Protein AF-0000000066924612 (afdb_homodimer)

Secondary structure (DSSP, 8-state):
--EEEEEE--EEEEETTTTEEEEE--EEEEEETTEEEEE----TT-HHHHHHHHHHHHS--GGG--EEE-S---HHHHTTGGGS-GGGEE-SHHHHHHHHHHHT-EEEEEESSSSSEEEEEEEE-SS-EEEEEETTS--GGGGT-GGGTGGG-S-HHHHHHHHHHHHTT-SEEEETTS--EE--HHHHHHHHHHHHTT----EEEEETTEEEEEEEE-SS-EEEES----SSHHHHHT--EEEE-S--GGGSTTGGG-TTSEEEETTEEEBGGGEEEHHHHHHHHHHSEEEETTTEEEEE-SSSEEEEEE-TTS-EEEE--/--EEEEEE--EEEEETTTTEEEEE--EEEEEETTEEEEE--B-TT-HHHHHHHHHHHHS--GGG--EEE-S---HHHHTTGGGS-GGGEE-SHHHHHHHHHHHT-EEEEEESSSSSEEEEEEEE-SS-EEEEEETTS--GGGGT-GGGTGGG-S-HHHHHHHHHHHHTT-SEEEETTS--EE--HHHHHHHHHHHHTT----EEEEETTEEEEEEEE-SS-EEEES----SSHHHHHT--EEEE-S--GGGSTTGGG-TTSEEEETTEEEBGGGEEEHHHHHHHHHHSEEEETTTEEEEE-SSSEEEEEE-TTS-EEEE--

Nearest PDB structures (foldseek):
  1ztc-assembly1_C  TM=7.227E-01  e=3.226E-08  Thermotoga maritima
  6dn4-assembly1_A  TM=6.810E-01  e=2.320E-05  Cronobacter sakazakii
  8vlc-assembly1_A  TM=5.946E-01  e=1.230E-05  Salmonella enterica subsp. enterica serovar Typhimurium
  8u00-assembly2_B  TM=5.887E-01  e=1.034E-05  Caulobacter vibrioides CB15
  1l9y-assembly2_B  TM=4.833E-01  e=2.471E-04  Fluoribacter gormanii

Foldseek 3Di:
DKDKDFLDAWAWDADPVVRDIDTAWIWMWIDALQAIEIEFQFAQPCNVSSQVSCCVVPNDGLASHQAYEYFDPDRGRHNCVVVHDPVRYDDDPVSQVVVCVNGVKDWDWDAQFLHRIGIWIWDDPPDWIEIAGAALPQDPCCLVPVVVRVVRGRDHQVSLLVVLVVLVRGQWYRYTHGHIDGDDPVSNVSSLCSNAPPAFAKDWDDDDVDLQWIWIGTDQAIETGQDDDDPDLVVLQSHAAYEYFDPDPSSCVCVVSNQNYFYHWQLATAHHPGDGDPVVSVCCNVVQWDDDGRFWIWGHSPHTIKIWGYHNVGDIGIDRD/DKDKDFLDAWAWDADPVVRDIDTAWIWMWIDALQAIEIEFQFAQPCNVSSQVSCCVVPNDGLASHQAYEYFDDDRGRHHCVVVHDPVRYDDDPVSQVVVCVNGVKDWDWDAQFLHRIGIWIWDDPPDWIEIAGAALPQDPCCLVPVVVRVVRGRDHQVSLLVVLVVLVRGQWYRYTHGHIDGDDPVSNVSSLCSNAPPAFAKDWDDDDVDLQWIWIGTDQAIETGQDDDDPDLVVLQSHAAYEYFDPDPSSCVCVVSNQNYFYHWQLATAHHPGDGDPVVSVCCNVVQWDDDGRFWIWGHSPHGIKIWGYHNVGDIGIDRD

Sequence (642 aa):
MSVITQLIEGYVSGDEATSTTKASGSVTLIESNNRILLFDCGDPWNEEELKESLFKKKCLKVNNITDVIISHWHIDHIGNLNAFENGKLRTSLEEFNEIEKLMNITIGMVKECHSNEDVYIIAFDGKDYTLVAGDLFENEDDIWNEKYWYSQSKNIYHQKLQRYLLSIKVNFIIPGHGPLFKLTERHKQKLYDDAFKGSDLIKIHTVIDNKYKCYIEGIDYCIIINDWNFNSDEEYKKITHFVVTHNIYDYFVNIKKFSNAKIIMDNDIAIKNSYFPNELNDQFKSDKEIIIGRSVYIKYNGKQLTVVAISSDGNFYTIVDMSVITQLIEGYVSGDEATSTTKASGSVTLIESNNRILLFDCGDPWNEEELKESLFKKKCLKVNNITDVIISHWHIDHIGNLNAFENGKLRTSLEEFNEIEKLMNITIGMVKECHSNEDVYIIAFDGKDYTLVAGDLFENEDDIWNEKYWYSQSKNIYHQKLQRYLLSIKVNFIIPGHGPLFKLTERHKQKLYDDAFKGSDLIKIHTVIDNKYKCYIEGIDYCIIINDWNFNSDEEYKKITHFVVTHNIYDYFVNIKKFSNAKIIMDNDIAIKNSYFPNELNDQFKSDKEIIIGRSVYIKYNGKQLTVVAISSDGNFYTIVD

Structure (mmCIF, N/CA/C/O backbone):
data_AF-0000000066924612-model_v1
#
loop_
_entity.id
_entity.type
_entity.pdbx_description
1 polymer 'Metallo-beta-lactamase domain-containing protein 1'
#
loop_
_atom_site.group_PDB
_atom_site.id
_atom_site.type_symbol
_atom_site.label_atom_id
_atom_site.label_alt_id
_atom_site.label_comp_id
_atom_site.label_asym_id
_atom_site.label_entity_id
_atom_site.label_seq_id
_atom_site.pdbx_PDB_ins_code
_atom_site.Cartn_x
_atom_site.Cartn_y
_atom_site.Cartn_z
_atom_site.occupancy
_atom_site.B_iso_or_equiv
_atom_site.auth_seq_id
_atom_site.auth_comp_id
_atom_site.auth_asym_id
_atom_site.auth_atom_id
_atom_site.pdbx_PDB_model_num
ATOM 1 N N . MET A 1 1 ? -8.344 22.406 29.875 1 91.56 1 MET A N 1
ATOM 2 C CA . MET A 1 1 ? -8.086 23.562 29.031 1 91.56 1 MET A CA 1
ATOM 3 C C . MET A 1 1 ? -6.66 23.547 28.5 1 91.56 1 MET A C 1
ATOM 5 O O . MET A 1 1 ? -5.723 23.203 29.219 1 91.56 1 MET A O 1
ATOM 9 N N . SER A 1 2 ? -6.566 23.828 27.156 1 96.75 2 SER A N 1
ATOM 10 C CA . SER A 1 2 ? -5.254 23.828 26.516 1 96.75 2 SER A CA 1
ATOM 11 C C . SER A 1 2 ? -4.859 25.219 26.047 1 96.75 2 SER A C 1
ATOM 13 O O . SER A 1 2 ? -5.723 26.047 25.734 1 96.75 2 SER A O 1
ATOM 15 N N . VAL A 1 3 ? -3.656 25.531 26.188 1 98.25 3 VAL A N 1
ATOM 16 C CA . VAL A 1 3 ? -3.088 26.672 25.484 1 98.25 3 VAL A CA 1
ATOM 17 C C . VAL A 1 3 ? -2.473 26.219 24.156 1 98.25 3 VAL A C 1
ATOM 19 O O . VAL A 1 3 ? -1.574 25.375 24.141 1 98.25 3 VAL A O 1
ATOM 22 N N . ILE A 1 4 ? -2.996 26.766 23.094 1 98.69 4 ILE A N 1
ATOM 23 C CA . ILE A 1 4 ? -2.578 26.375 21.75 1 98.69 4 ILE A CA 1
ATOM 24 C C . ILE A 1 4 ? -1.814 27.516 21.078 1 98.69 4 ILE A C 1
ATOM 26 O O . ILE A 1 4 ? -2.344 28.625 20.938 1 98.69 4 ILE A O 1
ATOM 30 N N . THR A 1 5 ? -0.564 27.266 20.703 1 98.75 5 THR A N 1
ATOM 31 C CA . THR A 1 5 ? 0.272 28.281 20.078 1 98.75 5 THR A CA 1
ATOM 32 C C . THR A 1 5 ? 0.862 27.766 18.766 1 98.75 5 THR A C 1
ATOM 34 O O . THR A 1 5 ? 1.587 26.781 18.75 1 98.75 5 THR A O 1
ATOM 37 N N . GLN A 1 6 ? 0.532 28.406 17.672 1 98.75 6 GLN A N 1
ATOM 38 C CA . GLN A 1 6 ? 1.243 28.109 16.422 1 98.75 6 GLN A CA 1
ATOM 39 C C . GLN A 1 6 ? 2.637 28.734 16.438 1 98.75 6 GLN A C 1
ATOM 41 O O . GLN A 1 6 ? 2.787 29.938 16.188 1 98.75 6 GLN A O 1
ATOM 46 N N . LEU A 1 7 ? 3.604 28 16.656 1 98.75 7 LEU A N 1
ATOM 47 C CA . LEU A 1 7 ? 4.977 28.484 16.781 1 98.75 7 LEU A CA 1
ATOM 48 C C . LEU A 1 7 ? 5.512 28.953 15.438 1 98.75 7 LEU A C 1
ATOM 50 O O . LEU A 1 7 ? 6.172 29.984 15.352 1 98.75 7 LEU A O 1
ATOM 54 N N . ILE A 1 8 ? 5.285 28.141 14.422 1 98.62 8 ILE A N 1
ATOM 55 C CA . ILE A 1 8 ? 5.695 28.453 13.055 1 98.62 8 ILE A CA 1
ATOM 56 C C . ILE A 1 8 ? 4.5 28.344 12.117 1 98.62 8 ILE A C 1
ATOM 58 O O . ILE A 1 8 ? 3.803 27.328 12.109 1 98.62 8 ILE A O 1
ATOM 62 N N . GLU A 1 9 ? 4.227 29.406 11.422 1 98.56 9 GLU A N 1
ATOM 63 C CA . GLU A 1 9 ? 3.275 29.328 10.312 1 98.56 9 GLU A CA 1
ATOM 64 C C . GLU A 1 9 ? 3.906 28.672 9.086 1 98.56 9 GLU A C 1
ATOM 66 O O . GLU A 1 9 ? 4.859 29.219 8.516 1 98.56 9 GLU A O 1
ATOM 71 N N . GLY A 1 10 ? 3.342 27.469 8.773 1 98.44 10 GLY A N 1
ATOM 72 C CA . GLY A 1 10 ? 3.84 26.812 7.57 1 98.44 10 GLY A CA 1
ATOM 73 C C . GLY A 1 10 ? 3.518 27.578 6.301 1 98.44 10 GLY A C 1
ATOM 74 O O . GLY A 1 10 ? 2.752 28.547 6.328 1 98.44 10 GLY A O 1
ATOM 75 N N . TYR A 1 11 ? 4.164 27.141 5.211 1 97.88 11 TYR A N 1
ATOM 76 C CA . TYR A 1 11 ? 3.936 27.797 3.93 1 97.88 11 TYR A CA 1
ATOM 77 C C . TYR A 1 11 ? 4.16 26.828 2.773 1 97.88 11 TYR A C 1
ATOM 79 O O . TYR A 1 11 ? 4.785 25.781 2.947 1 97.88 11 TYR A O 1
ATOM 87 N N . VAL A 1 12 ? 3.518 27.125 1.681 1 96.81 12 VAL A N 1
ATOM 88 C CA . VAL A 1 12 ? 3.742 26.469 0.398 1 96.81 12 VAL A CA 1
ATOM 89 C C . VAL A 1 12 ? 3.672 27.5 -0.73 1 96.81 12 VAL A C 1
ATOM 91 O O . VAL A 1 12 ? 2.701 28.25 -0.833 1 96.81 12 VAL A O 1
ATOM 94 N N . SER A 1 13 ? 4.758 27.547 -1.442 1 93.88 13 SER A N 1
ATOM 95 C CA . SER A 1 13 ? 4.816 28.531 -2.527 1 93.88 13 SER A CA 1
ATOM 96 C C . SER A 1 13 ? 5.535 27.953 -3.746 1 93.88 13 SER A C 1
ATOM 98 O O . SER A 1 13 ? 6.684 27.531 -3.65 1 93.88 13 SER A O 1
ATOM 100 N N . GLY A 1 14 ? 4.789 27.938 -4.867 1 90.69 14 GLY A N 1
ATOM 101 C CA . GLY A 1 14 ? 5.391 27.484 -6.105 1 90.69 14 GLY A CA 1
ATOM 102 C C . GLY A 1 14 ? 6.148 28.562 -6.844 1 90.69 14 GLY A C 1
ATOM 103 O O . GLY A 1 14 ? 5.758 29.734 -6.809 1 90.69 14 GLY A O 1
ATOM 104 N N . ASP A 1 15 ? 7.254 28.172 -7.395 1 87.19 15 ASP A N 1
ATOM 105 C CA . ASP A 1 15 ? 8.008 29.062 -8.289 1 87.19 15 ASP A CA 1
ATOM 106 C C . ASP A 1 15 ? 8.039 28.5 -9.711 1 87.19 15 ASP A C 1
ATOM 108 O O . ASP A 1 15 ? 8.758 27.531 -9.992 1 87.19 15 ASP A O 1
ATOM 112 N N . GLU A 1 16 ? 7.273 29.094 -10.531 1 82 16 GLU A N 1
ATOM 113 C CA . GLU A 1 16 ? 7.16 28.609 -11.898 1 82 16 GLU A CA 1
ATOM 114 C C . GLU A 1 16 ? 8.492 28.719 -12.633 1 82 16 GLU A C 1
ATOM 116 O O . GLU A 1 16 ? 8.797 27.875 -13.484 1 82 16 GLU A O 1
ATOM 121 N N . ALA A 1 17 ? 9.281 29.766 -12.414 1 85.38 17 ALA A N 1
ATOM 122 C CA . ALA A 1 17 ? 10.539 29.984 -13.117 1 85.38 17 ALA A CA 1
ATOM 123 C C . ALA A 1 17 ? 11.531 28.859 -12.867 1 85.38 17 ALA A C 1
ATOM 125 O O . ALA A 1 17 ? 12.234 28.422 -13.781 1 85.38 17 ALA A O 1
ATOM 126 N N . THR A 1 18 ? 11.5 28.203 -11.711 1 85.81 18 THR A N 1
ATOM 127 C CA . THR A 1 18 ? 12.461 27.172 -11.344 1 85.81 18 THR A CA 1
ATOM 128 C C . THR A 1 18 ? 11.789 25.797 -11.289 1 85.81 18 THR A C 1
ATOM 130 O O . THR A 1 18 ? 12.453 24.781 -11.078 1 85.81 18 THR A O 1
ATOM 133 N N . SER A 1 19 ? 10.484 25.797 -11.539 1 92.5 19 SER A N 1
ATOM 134 C CA . SER A 1 19 ? 9.711 24.562 -11.461 1 92.5 19 SER A CA 1
ATOM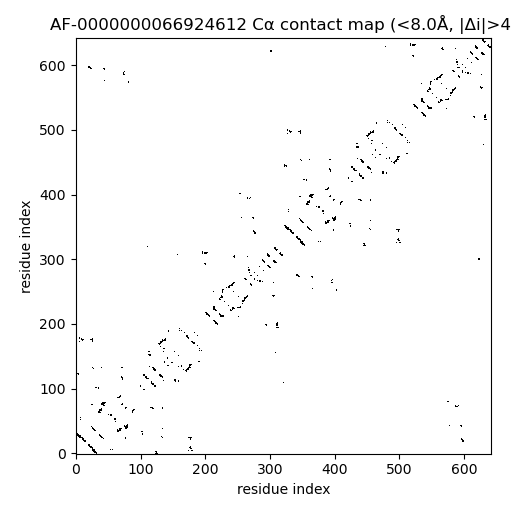 135 C C . SER A 1 19 ? 9.938 23.859 -10.125 1 92.5 19 SER A C 1
ATOM 137 O O . SER A 1 19 ? 10.211 22.656 -10.094 1 92.5 19 SER A O 1
ATOM 139 N N . THR A 1 20 ? 10.031 24.656 -9.039 1 95 20 THR A N 1
ATOM 140 C CA . THR A 1 20 ? 10.172 24.156 -7.68 1 95 20 THR A CA 1
ATOM 141 C C . THR A 1 20 ? 9.078 24.719 -6.781 1 95 20 THR A C 1
ATOM 143 O O . THR A 1 20 ? 8.492 25.766 -7.082 1 95 20 THR A O 1
ATOM 146 N N . THR A 1 21 ? 8.781 24 -5.812 1 95.94 21 THR A N 1
ATOM 147 C CA . THR A 1 21 ? 7.91 24.438 -4.727 1 95.94 21 THR A CA 1
ATOM 148 C C . THR A 1 21 ? 8.68 24.516 -3.414 1 95.94 21 THR A C 1
ATOM 150 O O . THR A 1 21 ? 9.477 23.641 -3.096 1 95.94 21 THR A O 1
ATOM 153 N N . LYS A 1 22 ? 8.609 25.641 -2.783 1 96.75 22 LYS A N 1
ATOM 154 C CA . LYS A 1 22 ? 9.133 25.75 -1.428 1 96.75 22 LYS A CA 1
ATOM 155 C C . LYS A 1 22 ? 8.039 25.547 -0.387 1 96.75 22 LYS A C 1
ATOM 157 O O . LYS A 1 22 ? 6.965 26.141 -0.479 1 96.75 22 LYS A O 1
ATOM 162 N N . ALA A 1 23 ? 8.289 24.625 0.565 1 97 23 ALA A N 1
ATOM 163 C CA . ALA A 1 23 ? 7.246 24.328 1.544 1 97 23 ALA A CA 1
ATOM 164 C C . ALA A 1 23 ? 7.852 23.906 2.879 1 97 23 ALA A C 1
ATOM 166 O O . ALA A 1 23 ? 8.875 23.219 2.912 1 97 23 ALA A O 1
ATOM 167 N N . SER A 1 24 ? 7.262 24.344 3.939 1 97.81 24 SER A N 1
ATOM 168 C CA . SER A 1 24 ? 7.566 23.906 5.297 1 97.81 24 SER A CA 1
ATOM 169 C C . SER A 1 24 ? 6.305 23.828 6.152 1 97.81 24 SER A C 1
ATOM 171 O O . SER A 1 24 ? 5.402 24.656 6.004 1 97.81 24 SER A O 1
ATOM 173 N N . GLY A 1 25 ? 6.285 22.875 7.012 1 98.44 25 GLY A N 1
ATOM 174 C CA . GLY A 1 25 ? 5.074 22.609 7.77 1 98.44 25 GLY A CA 1
ATOM 175 C C . GLY A 1 25 ? 4.906 23.547 8.961 1 98.44 25 GLY A C 1
ATOM 176 O O . GLY A 1 25 ? 5.887 24.047 9.508 1 98.44 25 GLY A O 1
ATOM 177 N N . SER A 1 26 ? 3.648 23.781 9.336 1 98.81 26 SER A N 1
ATOM 178 C CA . SER A 1 26 ? 3.336 24.453 10.594 1 98.81 26 SER A CA 1
ATOM 179 C C . SER A 1 26 ? 3.832 23.641 11.789 1 98.81 26 SER A C 1
ATOM 181 O O . SER A 1 26 ? 3.932 22.422 11.727 1 98.81 26 SER A O 1
ATOM 183 N N . VAL A 1 27 ? 4.211 24.359 12.812 1 98.88 27 VAL A N 1
ATOM 184 C CA . VAL A 1 27 ? 4.578 23.75 14.094 1 98.88 27 VAL A CA 1
ATOM 185 C C . VAL A 1 27 ? 3.709 24.328 15.203 1 98.88 27 VAL A C 1
ATOM 187 O O . VAL A 1 27 ? 3.619 25.547 15.359 1 98.88 27 VAL A O 1
ATOM 190 N N . THR A 1 28 ? 3.062 23.469 15.953 1 98.88 28 THR A N 1
ATOM 191 C CA . THR A 1 28 ? 2.113 23.922 16.9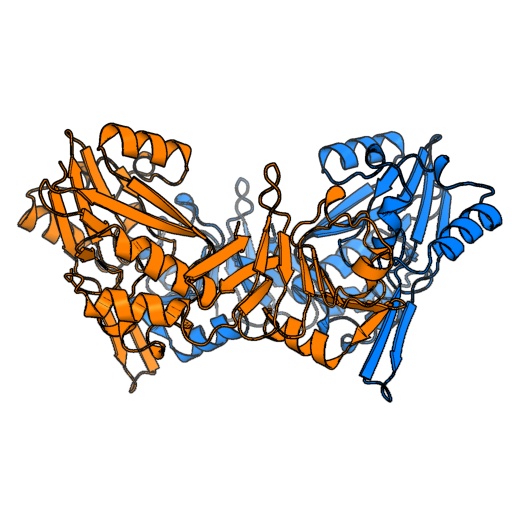53 1 98.88 28 THR A CA 1
ATOM 192 C C . THR A 1 28 ? 2.484 23.375 18.344 1 98.88 28 THR A C 1
ATOM 194 O O . THR A 1 28 ? 2.852 22.219 18.469 1 98.88 28 THR A O 1
ATOM 197 N N . LEU A 1 29 ? 2.396 24.25 19.312 1 98.81 29 LEU A N 1
ATOM 198 C CA . LEU A 1 29 ? 2.619 23.906 20.719 1 98.81 29 LEU A CA 1
ATOM 199 C C . LEU A 1 29 ? 1.298 23.844 21.469 1 98.81 29 LEU A C 1
ATOM 201 O O . LEU A 1 29 ? 0.484 24.766 21.391 1 98.81 29 LEU A O 1
ATOM 205 N N . ILE A 1 30 ? 1.047 22.734 22.172 1 98.81 30 ILE A N 1
ATOM 206 C CA . ILE A 1 30 ? -0.139 22.578 23.016 1 98.81 30 ILE A CA 1
ATOM 207 C C . ILE A 1 30 ? 0.278 22.344 24.453 1 98.81 30 ILE A C 1
ATOM 209 O O . ILE A 1 30 ? 1.013 21.406 24.75 1 98.81 30 ILE A O 1
ATOM 213 N N . GLU A 1 31 ? -0.162 23.203 25.297 1 98.44 31 GLU A N 1
ATOM 214 C CA . GLU A 1 31 ? 0.13 23.094 26.719 1 98.44 31 GLU A CA 1
ATOM 215 C C . GLU A 1 31 ? -1.132 22.781 27.516 1 98.44 31 GLU A C 1
ATOM 217 O O . GLU A 1 31 ? -2.15 23.469 27.375 1 98.44 31 GLU A O 1
ATOM 222 N N . SER A 1 32 ? -1.028 21.75 28.281 1 96.56 32 SER A N 1
ATOM 223 C CA . SER A 1 32 ? -2.125 21.359 29.172 1 96.56 32 SER A CA 1
ATOM 224 C C . SER A 1 32 ? -1.629 20.5 30.312 1 96.56 32 SER A C 1
ATOM 226 O O . SER A 1 32 ? -0.839 19.562 30.109 1 96.56 32 SER A O 1
ATOM 228 N N . ASN A 1 33 ? -2.121 20.703 31.562 1 92.31 33 ASN A N 1
ATOM 229 C CA . ASN A 1 33 ? -1.854 19.891 32.75 1 92.31 33 ASN A CA 1
ATOM 230 C C . ASN A 1 33 ? -0.362 19.609 32.906 1 92.31 33 ASN A C 1
ATOM 232 O O . ASN A 1 33 ? 0.048 18.453 33.062 1 92.31 33 ASN A O 1
ATOM 236 N N . ASN A 1 34 ? 0.555 20.484 32.75 1 91.44 34 ASN A N 1
ATOM 237 C CA . ASN A 1 34 ? 2 20.438 32.938 1 91.44 34 ASN A CA 1
ATOM 238 C C . ASN A 1 34 ? 2.699 19.672 31.828 1 91.44 34 ASN A C 1
ATOM 240 O O . ASN A 1 34 ? 3.822 19.203 32 1 91.44 34 ASN A O 1
ATOM 244 N N . ARG A 1 35 ? 1.964 19.375 30.828 1 97 35 ARG A N 1
ATOM 245 C CA . ARG A 1 35 ? 2.568 18.781 29.641 1 97 35 ARG A CA 1
ATOM 246 C C . ARG A 1 35 ? 2.729 19.797 28.531 1 97 35 ARG A C 1
ATOM 248 O O . ARG A 1 35 ? 1.881 20.688 28.359 1 97 35 ARG A O 1
ATOM 255 N N . ILE A 1 36 ? 3.777 19.641 27.844 1 98.44 36 ILE A N 1
ATOM 256 C CA . ILE A 1 36 ? 4.098 20.5 26.703 1 98.44 36 ILE A CA 1
ATOM 257 C C . ILE A 1 36 ? 4.305 19.656 25.453 1 98.44 36 ILE A C 1
ATOM 259 O O . ILE A 1 36 ? 5.359 19.031 25.281 1 98.44 36 ILE A O 1
ATOM 263 N N . LEU A 1 37 ? 3.287 19.672 24.594 1 98.75 37 LEU A N 1
ATOM 264 C CA . LEU A 1 37 ? 3.277 18.828 23.406 1 98.75 37 LEU A CA 1
ATOM 265 C C . LEU A 1 37 ? 3.564 19.641 22.156 1 98.75 37 LEU A C 1
ATOM 267 O O . LEU A 1 37 ? 2.951 20.688 21.938 1 98.75 37 LEU A O 1
ATOM 271 N N . LEU A 1 38 ? 4.551 19.188 21.406 1 98.81 38 LEU A N 1
ATOM 272 C CA . LEU A 1 38 ? 4.832 19.75 20.078 1 98.81 38 LEU A CA 1
ATOM 273 C C . LEU A 1 38 ? 4.219 18.906 18.984 1 98.81 38 LEU A C 1
ATOM 275 O O . LEU A 1 38 ? 4.391 17.688 18.969 1 98.81 38 LEU A O 1
ATOM 279 N N . PHE A 1 39 ? 3.428 19.516 18.125 1 98.88 39 PHE A N 1
ATOM 280 C CA . PHE A 1 39 ? 2.85 18.844 16.969 1 98.88 39 PHE A CA 1
ATOM 281 C C . PHE A 1 39 ? 3.561 19.266 15.688 1 98.88 39 PHE A C 1
ATOM 283 O O . PHE A 1 39 ? 3.471 20.422 15.273 1 98.88 39 PHE A O 1
ATOM 290 N N . ASP A 1 40 ? 4.23 18.266 15.023 1 98.62 40 ASP A N 1
ATOM 291 C CA . ASP A 1 40 ? 5.172 18.484 13.93 1 98.62 40 ASP A CA 1
ATOM 292 C C . ASP A 1 40 ? 6.355 19.328 14.383 1 98.62 40 ASP A C 1
ATOM 294 O O . ASP A 1 40 ? 6.305 19.953 15.445 1 98.62 40 ASP A O 1
ATOM 298 N N . CYS A 1 41 ? 7.434 19.328 13.625 1 97.88 41 CYS A N 1
ATOM 299 C CA . CYS A 1 41 ? 8.625 20.031 14.102 1 97.88 41 CYS A CA 1
ATOM 300 C C . CYS A 1 41 ? 9.344 20.719 12.953 1 97.88 41 CYS A C 1
ATOM 302 O O . CYS A 1 41 ? 10.516 21.078 13.078 1 97.88 41 CYS A O 1
ATOM 304 N N . GLY A 1 42 ? 8.664 20.828 11.789 1 97.25 42 GLY A N 1
ATOM 305 C CA . GLY A 1 42 ? 9.203 21.609 10.688 1 97.25 42 GLY A CA 1
ATOM 306 C C . GLY A 1 42 ? 10.188 20.828 9.828 1 97.25 42 GLY A C 1
ATOM 307 O O . GLY A 1 42 ? 10.219 19.594 9.883 1 97.25 42 GLY A O 1
ATOM 308 N N . ASP A 1 43 ? 10.867 21.547 8.891 1 96.12 43 ASP A N 1
ATOM 309 C CA . ASP A 1 43 ? 11.797 20.938 7.953 1 96.12 43 ASP A CA 1
ATOM 310 C C . ASP A 1 43 ? 13.219 20.922 8.516 1 96.12 43 ASP A C 1
ATOM 312 O O . ASP A 1 43 ? 13.492 21.562 9.531 1 96.12 43 ASP A O 1
ATOM 316 N N . PRO A 1 44 ? 14.156 20.219 7.906 1 94.69 44 PRO A N 1
ATOM 317 C CA . PRO A 1 44 ? 15.5 20.062 8.461 1 94.69 44 PRO A CA 1
ATOM 318 C C . PRO A 1 44 ? 16.281 21.359 8.477 1 94.69 44 PRO A C 1
ATOM 320 O O . PRO A 1 44 ? 17.312 21.469 9.164 1 94.69 44 PRO A O 1
ATOM 323 N N . TRP A 1 45 ? 15.867 22.406 7.84 1 94.69 45 TRP A N 1
ATOM 324 C CA . TRP A 1 45 ? 16.672 23.609 7.621 1 94.69 45 TRP A CA 1
ATOM 325 C C . TRP A 1 45 ? 16.125 24.781 8.438 1 94.69 45 TRP A C 1
ATOM 327 O O . TRP A 1 45 ? 16.672 25.875 8.375 1 94.69 45 TRP A O 1
ATOM 337 N N . ASN A 1 46 ? 15.125 24.547 9.266 1 96.56 46 ASN A N 1
ATOM 338 C CA . ASN A 1 46 ? 14.57 25.672 10.023 1 96.56 46 ASN A CA 1
ATOM 339 C C . ASN A 1 46 ? 14.617 25.391 11.523 1 96.56 46 ASN A C 1
ATOM 341 O O . ASN A 1 46 ? 13.766 25.875 12.273 1 96.56 46 ASN A O 1
ATOM 345 N N . GLU A 1 47 ? 15.625 24.641 11.945 1 96.69 47 GLU A N 1
ATOM 346 C CA . GLU A 1 47 ? 15.789 24.312 13.352 1 96.69 47 GLU A CA 1
ATOM 347 C C . GLU A 1 47 ? 15.969 25.562 14.203 1 96.69 47 GLU A C 1
ATOM 349 O O . GLU A 1 47 ? 15.367 25.688 15.273 1 96.69 47 GLU A O 1
ATOM 354 N N . GLU A 1 48 ? 16.812 26.438 13.719 1 97.19 48 GLU A N 1
ATOM 355 C CA . GLU A 1 48 ? 17.047 27.672 14.461 1 97.19 48 GLU A CA 1
ATOM 356 C C . GLU A 1 48 ? 15.781 28.5 14.586 1 97.19 48 GLU A C 1
ATOM 358 O O . GLU A 1 48 ? 15.523 29.109 15.633 1 97.19 48 GLU A O 1
ATOM 363 N N . GLU A 1 49 ? 15.047 28.547 13.516 1 97.94 49 GLU A N 1
ATOM 364 C CA . GLU A 1 49 ? 13.773 29.25 13.57 1 97.94 49 GLU A CA 1
ATOM 365 C C . GLU A 1 49 ? 12.859 28.641 14.633 1 97.94 49 GLU A C 1
ATOM 367 O O . GLU A 1 49 ? 12.203 29.375 15.383 1 97.94 49 GLU A O 1
ATOM 372 N N . LEU A 1 50 ? 12.797 27.344 14.719 1 98.19 50 LEU A N 1
ATOM 373 C CA . LEU A 1 50 ? 11.984 26.641 15.703 1 98.19 50 LEU A CA 1
ATOM 374 C C . LEU A 1 50 ? 12.414 27.016 17.125 1 98.19 50 LEU A C 1
ATOM 376 O O . LEU A 1 50 ? 11.586 27.375 17.953 1 98.19 50 LEU A O 1
ATOM 380 N N . LYS A 1 51 ? 13.695 26.969 17.375 1 98.12 51 LYS A N 1
ATOM 381 C CA . LYS A 1 51 ? 14.234 27.281 18.703 1 98.12 51 LYS A CA 1
ATOM 382 C C . LYS A 1 51 ? 13.945 28.734 19.094 1 98.12 51 LYS A C 1
ATOM 384 O O . LYS A 1 51 ? 13.547 29 20.219 1 98.12 51 LYS A O 1
ATOM 389 N N . GLU A 1 52 ? 14.141 29.578 18.125 1 98.31 52 GLU A N 1
ATOM 390 C CA . GLU A 1 52 ? 13.883 31 18.359 1 98.31 52 GLU A CA 1
ATOM 391 C C . GLU A 1 52 ? 12.414 31.25 18.688 1 98.31 52 GLU A C 1
ATOM 393 O O . GLU A 1 52 ? 12.086 32 19.609 1 98.31 52 GLU A O 1
ATOM 398 N N . SER A 1 53 ? 11.57 30.641 17.922 1 98.19 53 SER A N 1
ATOM 399 C CA . SER A 1 53 ? 10.141 30.828 18.125 1 98.19 53 SER A CA 1
ATOM 400 C C . SER A 1 53 ? 9.711 30.281 19.484 1 98.19 53 SER A C 1
ATOM 402 O O . SER A 1 53 ? 8.914 30.906 20.188 1 98.19 53 SER A O 1
ATOM 404 N N . LEU A 1 54 ? 10.203 29.141 19.891 1 98.12 54 LEU A N 1
ATOM 405 C CA . LEU A 1 54 ? 9.938 28.562 21.203 1 98.12 54 LEU A CA 1
ATOM 406 C C . LEU A 1 54 ? 10.297 29.547 22.312 1 98.12 54 LEU A C 1
ATOM 408 O O . LEU A 1 54 ? 9.516 29.75 23.234 1 98.12 54 LEU A O 1
ATOM 412 N N . PHE A 1 55 ? 11.414 30.094 22.172 1 97.81 55 PHE A N 1
ATOM 413 C CA . PHE A 1 55 ? 11.922 31.016 23.188 1 97.81 55 PHE A CA 1
ATOM 414 C C . PHE A 1 55 ? 11.133 32.312 23.188 1 97.81 55 PHE A C 1
ATOM 416 O O . PHE A 1 55 ? 10.656 32.75 24.234 1 97.81 55 PHE A O 1
ATOM 423 N N . LYS A 1 56 ? 11 32.906 22.062 1 98.25 56 LYS A N 1
ATOM 424 C CA . LYS A 1 56 ? 10.383 34.219 21.953 1 98.25 56 LYS A CA 1
ATOM 425 C C . LYS A 1 56 ? 8.914 34.188 22.359 1 98.25 56 LYS A C 1
ATOM 427 O O . LYS A 1 56 ? 8.414 35.094 23 1 98.25 56 LYS A O 1
ATOM 432 N N . LYS A 1 57 ? 8.227 33.125 21.984 1 97.94 57 LYS A N 1
ATOM 433 C CA . LYS A 1 57 ? 6.781 33.094 22.188 1 97.94 57 LYS A CA 1
ATOM 434 C C . LYS A 1 57 ? 6.43 32.469 23.531 1 97.94 57 LYS A C 1
ATOM 436 O O . LYS A 1 57 ? 5.395 32.781 24.125 1 97.94 57 LYS A O 1
ATOM 441 N N . LYS A 1 58 ? 7.289 31.578 24.047 1 97.38 58 LYS A N 1
ATOM 442 C CA . LYS A 1 58 ? 6.852 30.812 25.219 1 97.38 58 LYS A CA 1
ATOM 443 C C . LYS A 1 58 ? 7.953 30.734 26.266 1 97.38 58 LYS A C 1
ATOM 445 O O . LYS A 1 58 ? 7.758 30.156 27.344 1 97.38 58 LYS A O 1
ATOM 450 N N . CYS A 1 59 ? 9.172 31.312 26 1 97.94 59 CYS A N 1
ATOM 451 C CA . CYS A 1 59 ? 10.328 31.234 26.891 1 97.94 59 CYS A CA 1
ATOM 452 C C . CYS A 1 59 ? 10.68 29.797 27.219 1 97.94 59 CYS A C 1
ATOM 454 O O . CYS A 1 59 ? 10.93 29.453 28.375 1 97.94 59 CYS A O 1
ATOM 456 N N . LEU A 1 60 ? 10.578 28.953 26.203 1 97.81 60 LEU A N 1
ATOM 457 C CA . LEU A 1 60 ? 10.883 27.531 26.328 1 97.81 60 LEU A CA 1
ATOM 458 C C . LEU A 1 60 ? 12.062 27.141 25.453 1 97.81 60 LEU A C 1
ATOM 460 O O . LEU A 1 60 ? 12.398 27.859 24.5 1 97.81 60 LEU A O 1
ATOM 464 N N . LYS A 1 61 ? 12.648 26.047 25.859 1 97.5 61 LYS A N 1
ATOM 465 C CA . LYS A 1 61 ? 13.672 25.375 25.047 1 97.5 61 LYS A CA 1
ATOM 466 C C . LYS A 1 61 ? 13.195 24 24.594 1 97.5 61 LYS A C 1
ATOM 468 O O . LYS A 1 61 ? 12.164 23.516 25.062 1 97.5 61 LYS A O 1
ATOM 473 N N . VAL A 1 62 ? 13.969 23.438 23.656 1 96.75 62 VAL A N 1
ATOM 474 C CA . VAL A 1 62 ? 13.617 22.125 23.109 1 96.75 62 VAL A CA 1
ATOM 475 C C . VAL A 1 62 ? 13.516 21.109 24.234 1 96.75 62 VAL A C 1
ATOM 477 O O . VAL A 1 62 ? 12.672 20.203 24.188 1 96.75 62 VAL A O 1
ATOM 480 N N . ASN A 1 63 ? 14.305 21.234 25.25 1 96.62 63 ASN A N 1
ATOM 481 C CA . ASN A 1 63 ? 14.344 20.281 26.344 1 96.62 63 ASN A CA 1
ATOM 482 C C . ASN A 1 63 ? 13.078 20.344 27.188 1 96.62 63 ASN A C 1
ATOM 484 O O . ASN A 1 63 ? 12.773 19.422 27.938 1 96.62 63 ASN A O 1
ATOM 488 N N . ASN A 1 64 ? 12.359 21.422 27.156 1 97.5 64 ASN A N 1
ATOM 489 C CA . ASN A 1 64 ? 11.133 21.594 27.922 1 97.5 64 ASN A CA 1
ATOM 490 C C . ASN A 1 64 ? 9.977 20.797 27.312 1 97.5 64 ASN A C 1
ATOM 492 O O . ASN A 1 64 ? 8.977 20.531 27.984 1 97.5 64 ASN A O 1
ATOM 496 N N . ILE A 1 65 ? 10.109 20.438 26.031 1 98.31 65 ILE A N 1
ATOM 497 C CA . ILE A 1 65 ? 9.07 19.688 25.344 1 98.31 65 ILE A CA 1
ATOM 498 C C . ILE A 1 65 ? 8.961 18.297 25.953 1 98.31 65 ILE A C 1
ATOM 500 O O . ILE A 1 65 ? 9.961 17.594 26.125 1 98.31 65 ILE A O 1
ATOM 504 N N . THR A 1 66 ? 7.758 17.891 26.312 1 98.19 66 THR A N 1
ATOM 505 C CA . THR A 1 66 ? 7.566 16.594 26.969 1 98.19 66 THR A CA 1
ATOM 506 C C . THR A 1 66 ? 7.211 15.523 25.953 1 98.19 66 THR A C 1
ATOM 508 O O . THR A 1 66 ? 7.543 14.344 26.141 1 98.19 66 THR A O 1
ATOM 511 N N . ASP A 1 67 ? 6.48 15.93 24.891 1 98.38 67 ASP A N 1
ATOM 512 C CA . ASP A 1 67 ? 6.008 14.992 23.859 1 98.38 67 ASP A CA 1
ATOM 513 C C . ASP A 1 67 ? 6.066 15.625 22.484 1 98.38 67 ASP A C 1
ATOM 515 O O . ASP A 1 67 ? 5.793 16.812 22.312 1 98.38 67 ASP A O 1
ATOM 519 N N . VAL A 1 68 ? 6.426 14.82 21.562 1 98.38 68 VAL A N 1
ATOM 520 C CA . VAL A 1 68 ? 6.379 15.211 20.141 1 98.38 68 VAL A CA 1
ATOM 521 C C . VAL A 1 68 ? 5.477 14.242 19.375 1 98.38 68 VAL A C 1
ATOM 523 O O . VAL A 1 68 ? 5.648 13.023 19.453 1 98.38 68 VAL A O 1
ATOM 526 N N . ILE A 1 69 ? 4.441 14.758 18.75 1 98.5 69 ILE A N 1
ATOM 527 C CA . ILE A 1 69 ? 3.598 14 17.828 1 98.5 69 ILE A CA 1
ATOM 528 C C . ILE A 1 69 ? 3.709 14.586 16.422 1 98.5 69 ILE A C 1
ATOM 530 O O . ILE A 1 69 ? 3.727 15.805 16.25 1 98.5 69 ILE A O 1
ATOM 534 N N . ILE A 1 70 ? 3.861 13.742 15.461 1 97.75 70 ILE A N 1
ATOM 535 C CA . ILE A 1 70 ? 3.949 14.195 14.078 1 97.75 70 ILE A CA 1
ATOM 536 C C . ILE A 1 70 ? 2.654 13.867 13.344 1 97.75 70 ILE A C 1
ATOM 538 O O . ILE A 1 70 ? 2.049 12.82 13.578 1 97.75 70 ILE A O 1
ATOM 542 N N . SER A 1 71 ? 2.291 14.781 12.484 1 98.31 71 SER A N 1
ATOM 543 C CA . SER A 1 71 ? 1.09 14.562 11.688 1 98.31 71 SER A CA 1
ATOM 544 C C . SER A 1 71 ? 1.293 13.438 10.68 1 98.31 71 SER A C 1
ATOM 546 O O . SER A 1 71 ? 0.456 12.539 10.562 1 98.31 71 SER A O 1
ATOM 548 N N . HIS A 1 72 ? 2.373 13.531 9.984 1 96.62 72 HIS A N 1
ATOM 549 C CA . HIS A 1 72 ? 2.754 12.516 9 1 96.62 72 HIS A CA 1
ATOM 550 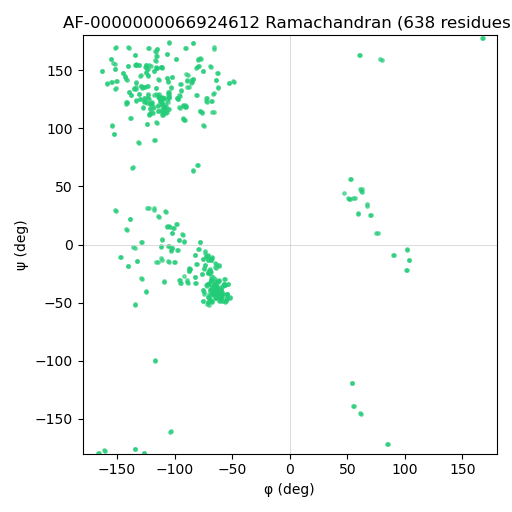C C . HIS A 1 72 ? 4.238 12.602 8.672 1 96.62 72 HIS A C 1
ATOM 552 O O . HIS A 1 72 ? 4.938 13.492 9.156 1 96.62 72 HIS A O 1
ATOM 558 N N . TRP A 1 73 ? 4.742 11.82 7.801 1 94.25 73 TRP A N 1
ATOM 559 C CA . TRP A 1 73 ? 6.18 11.578 7.734 1 94.25 73 TRP A CA 1
ATOM 560 C C . TRP A 1 73 ? 6.789 12.258 6.516 1 94.25 73 TRP A C 1
ATOM 562 O O . TRP A 1 73 ? 7.789 11.789 5.969 1 94.25 73 TRP A O 1
ATOM 572 N N . HIS A 1 74 ? 6.234 13.312 6.047 1 95.31 74 HIS A N 1
ATOM 573 C CA . HIS A 1 74 ? 6.918 14.141 5.062 1 95.31 74 HIS A CA 1
ATOM 574 C C . HIS A 1 74 ? 8.023 14.969 5.711 1 95.31 74 HIS A C 1
ATOM 576 O O . HIS A 1 74 ? 7.883 15.422 6.848 1 95.31 74 HIS A O 1
ATOM 582 N N . ILE A 1 75 ? 9.008 15.227 5.004 1 94.81 75 ILE A N 1
ATOM 583 C CA . ILE A 1 75 ? 10.258 15.766 5.535 1 94.81 75 ILE A CA 1
ATOM 584 C C . ILE A 1 75 ? 10.016 17.156 6.109 1 94.81 75 ILE A C 1
ATOM 586 O O . ILE A 1 75 ? 10.641 17.547 7.102 1 94.81 75 ILE A O 1
ATOM 590 N N . ASP A 1 76 ? 9.141 17.891 5.516 1 96.56 76 ASP A N 1
ATOM 591 C CA . ASP A 1 76 ? 8.938 19.266 5.949 1 96.56 76 ASP A CA 1
ATOM 592 C C . ASP A 1 76 ? 8.094 19.328 7.223 1 96.56 76 ASP A C 1
ATOM 594 O O . ASP A 1 76 ? 7.883 20.406 7.785 1 96.56 76 ASP A O 1
ATOM 598 N N . HIS A 1 77 ? 7.727 18.172 7.75 1 97.5 77 HIS A N 1
ATOM 599 C CA . HIS A 1 77 ? 6.973 18.125 9 1 97.5 77 HIS A CA 1
ATOM 600 C C . HIS A 1 77 ? 7.777 17.438 10.094 1 97.5 77 HIS A C 1
ATOM 602 O O . HIS A 1 77 ? 7.449 17.562 11.281 1 97.5 77 HIS A O 1
ATOM 608 N N . ILE A 1 78 ? 8.82 16.75 9.727 1 96 78 ILE A N 1
ATOM 609 C CA . ILE A 1 78 ? 9.469 15.891 10.703 1 96 78 ILE A CA 1
ATOM 610 C C . ILE A 1 78 ? 10.969 16.188 10.742 1 96 78 ILE A C 1
ATOM 612 O O . ILE A 1 78 ? 11.719 15.531 11.469 1 96 78 ILE A O 1
ATOM 616 N N . GLY A 1 79 ? 11.445 17.094 10.016 1 94.75 79 GLY A N 1
ATOM 617 C CA . GLY A 1 79 ? 12.859 17.266 9.695 1 94.75 79 GLY A CA 1
ATOM 618 C C . GLY A 1 79 ? 13.711 17.594 10.906 1 94.75 79 GLY A C 1
ATOM 619 O O . GLY A 1 79 ? 14.922 17.391 10.898 1 94.75 79 GLY A O 1
ATOM 620 N N . ASN A 1 80 ? 13.086 18.078 12.008 1 96.31 80 ASN A N 1
ATOM 621 C CA . ASN A 1 80 ? 13.836 18.484 13.188 1 96.31 80 ASN A CA 1
ATOM 622 C C . ASN A 1 80 ? 13.68 17.484 14.328 1 96.31 80 ASN A C 1
ATOM 624 O O . ASN A 1 80 ? 13.992 17.797 15.477 1 96.31 80 ASN A O 1
ATOM 628 N N . LEU A 1 81 ? 13.219 16.328 14.031 1 95.25 81 LEU A N 1
ATOM 629 C CA . LEU A 1 81 ? 12.969 15.344 15.07 1 95.25 81 LEU A CA 1
ATOM 630 C C . LEU A 1 81 ? 14.227 15.07 15.883 1 95.25 81 LEU A C 1
ATOM 632 O O . LEU A 1 81 ? 14.156 14.805 17.078 1 95.25 81 LEU A O 1
ATOM 636 N N . ASN A 1 82 ? 15.367 15.203 15.273 1 93.12 82 ASN A N 1
ATOM 637 C CA . ASN A 1 82 ? 16.625 14.875 15.938 1 93.12 82 ASN A CA 1
ATOM 638 C C . ASN A 1 82 ? 17 15.914 16.984 1 93.12 82 ASN A C 1
ATOM 640 O O . ASN A 1 82 ? 17.922 15.711 17.781 1 93.12 82 ASN A O 1
ATOM 644 N N . ALA A 1 83 ? 16.312 16.984 17.016 1 94.62 83 ALA A N 1
ATOM 645 C CA . ALA A 1 83 ? 16.5 17.984 18.047 1 94.62 83 ALA A CA 1
ATOM 646 C C . ALA A 1 83 ? 15.898 17.547 19.375 1 94.62 83 ALA A C 1
ATOM 648 O O . ALA A 1 83 ? 16.172 18.141 20.422 1 94.62 83 ALA A O 1
ATOM 649 N N . PHE A 1 84 ? 15.117 16.516 19.312 1 95.31 84 PHE A N 1
ATOM 650 C CA . PHE A 1 84 ? 14.43 16.016 20.5 1 95.31 84 PHE A CA 1
ATOM 651 C C . PHE A 1 84 ? 14.906 14.602 20.844 1 95.31 84 PHE A C 1
ATOM 653 O O . PHE A 1 84 ? 15.305 13.844 19.953 1 95.31 84 PHE A O 1
ATOM 660 N N . GLU A 1 85 ? 14.82 14.289 22.141 1 91.56 85 GLU A N 1
ATOM 661 C CA . GLU A 1 85 ? 15.125 12.914 22.547 1 91.56 85 GLU A CA 1
ATOM 662 C C . GLU A 1 85 ? 14.125 11.938 21.938 1 91.56 85 GLU A C 1
ATOM 664 O O . GLU A 1 85 ? 12.922 12.219 21.891 1 91.56 85 GLU A O 1
ATOM 669 N N . ASN A 1 86 ? 14.664 10.805 21.547 1 86.25 86 ASN A N 1
ATOM 670 C CA . ASN A 1 86 ? 13.844 9.805 20.875 1 86.25 86 ASN A CA 1
ATOM 671 C C . ASN A 1 86 ? 12.648 9.391 21.719 1 86.25 86 ASN A C 1
ATOM 673 O O . ASN A 1 86 ? 11.562 9.148 21.203 1 86.25 86 ASN A O 1
ATOM 677 N N . GLY A 1 87 ? 12.789 9.344 22.953 1 90.88 87 GLY A N 1
ATOM 678 C CA . GLY A 1 87 ? 11.742 8.898 23.859 1 90.88 87 GLY A CA 1
ATOM 679 C C . GLY A 1 87 ? 10.562 9.852 23.922 1 90.88 87 GLY A C 1
ATOM 680 O O . GLY A 1 87 ? 9.492 9.484 24.422 1 90.88 87 GLY A O 1
ATOM 681 N N . LYS A 1 88 ? 10.742 11.023 23.391 1 95.44 88 LYS A N 1
ATOM 682 C CA . LYS A 1 88 ? 9.68 12.023 23.422 1 95.44 88 LYS A CA 1
ATOM 683 C C . LYS A 1 88 ? 8.742 11.867 22.234 1 95.44 88 LYS A C 1
ATOM 685 O O . LYS A 1 88 ? 7.633 12.398 22.234 1 95.44 88 LYS A O 1
ATOM 690 N N . LEU A 1 89 ? 9.18 11.227 21.172 1 96.94 89 LEU A N 1
ATOM 691 C CA . LEU A 1 89 ? 8.344 10.984 20 1 96.94 89 LEU A CA 1
ATOM 692 C C . LEU A 1 89 ? 7.293 9.914 20.297 1 96.94 89 LEU A C 1
ATOM 694 O O . LEU A 1 89 ? 7.625 8.812 20.719 1 96.94 89 LEU A O 1
ATOM 698 N N . ARG A 1 90 ? 6.031 10.266 20.109 1 96.88 90 ARG A N 1
ATOM 699 C CA . ARG A 1 90 ? 4.902 9.359 20.297 1 96.88 90 ARG A CA 1
ATOM 700 C C . ARG A 1 90 ? 4.27 8.992 18.953 1 96.88 90 ARG A C 1
ATOM 702 O O . ARG A 1 90 ? 3.852 9.867 18.203 1 96.88 90 ARG A O 1
ATOM 709 N N . THR A 1 91 ? 4.188 7.656 18.766 1 94.5 91 THR A N 1
ATOM 710 C CA . THR A 1 91 ? 3.75 7.262 17.438 1 94.5 91 THR A CA 1
ATOM 711 C C . THR A 1 91 ? 2.65 6.207 17.516 1 94.5 91 THR A C 1
ATOM 713 O O . THR A 1 91 ? 1.955 5.953 16.531 1 94.5 91 THR A O 1
ATOM 716 N N . SER A 1 92 ? 2.445 5.594 18.703 1 94.5 92 SER A N 1
ATOM 717 C CA . SER A 1 92 ? 1.506 4.484 18.797 1 94.5 92 SER A CA 1
ATOM 718 C C . SER A 1 92 ? 0.153 4.945 19.328 1 94.5 92 SER A C 1
ATOM 720 O O . SER A 1 92 ? 0.063 5.973 20 1 94.5 92 SER A O 1
ATOM 722 N N . LEU A 1 93 ? -0.811 4.125 19.031 1 95.62 93 LEU A N 1
ATOM 723 C CA . LEU A 1 93 ? -2.156 4.402 19.531 1 95.62 93 LEU A CA 1
ATOM 724 C C . LEU A 1 93 ? -2.189 4.395 21.047 1 95.62 93 LEU A C 1
ATOM 726 O O . LEU A 1 93 ? -2.881 5.211 21.672 1 95.62 93 LEU A O 1
ATOM 730 N N . GLU A 1 94 ? -1.467 3.477 21.578 1 96.81 94 GLU A N 1
ATOM 731 C CA . GLU A 1 94 ? -1.399 3.398 23.047 1 96.81 94 GLU A CA 1
ATOM 732 C C . GLU A 1 94 ? -0.825 4.68 23.641 1 96.81 94 GLU A C 1
ATOM 734 O O . GLU A 1 94 ? -1.356 5.207 24.609 1 96.81 94 GLU A O 1
ATOM 739 N N . GLU A 1 95 ? 0.178 5.176 23.016 1 97.44 95 GLU A N 1
ATOM 740 C CA . GLU A 1 95 ? 0.798 6.418 23.469 1 97.44 95 GLU A CA 1
ATOM 741 C C . GLU A 1 95 ? -0.144 7.602 23.297 1 97.44 95 GLU A C 1
ATOM 743 O O . GLU A 1 95 ? -0.225 8.477 24.156 1 97.44 95 GLU A O 1
ATOM 748 N N . PHE A 1 96 ? -0.84 7.602 22.203 1 98.31 96 PHE A N 1
ATOM 749 C CA . PHE A 1 96 ? -1.804 8.664 21.953 1 98.31 96 PHE A CA 1
ATOM 750 C C . PHE A 1 96 ? -2.889 8.68 23.016 1 98.31 96 PHE A C 1
ATOM 752 O O . PHE A 1 96 ? -3.232 9.742 23.547 1 98.31 96 PHE A O 1
ATOM 759 N N . ASN A 1 97 ? -3.383 7.52 23.328 1 98.06 97 ASN A N 1
ATOM 760 C CA . ASN A 1 97 ? -4.422 7.402 24.344 1 98.06 97 ASN A CA 1
ATOM 761 C C . ASN A 1 97 ? -3.945 7.93 25.688 1 98.06 97 ASN A C 1
ATOM 763 O O . ASN A 1 97 ? -4.699 8.602 26.406 1 98.06 97 ASN A O 1
ATOM 767 N N . GLU A 1 98 ? -2.77 7.602 26.016 1 97.62 98 GLU A N 1
ATOM 768 C CA . GLU A 1 98 ? -2.191 8.086 27.266 1 97.62 98 GLU A CA 1
ATOM 769 C C . GLU A 1 98 ? -2.135 9.609 27.297 1 97.62 98 GLU A C 1
ATOM 771 O O . GLU A 1 98 ? -2.537 10.234 28.281 1 97.62 98 GLU A O 1
ATOM 776 N N . ILE A 1 99 ? -1.688 10.18 26.234 1 98 99 ILE A N 1
ATOM 777 C CA . ILE A 1 99 ? -1.526 11.633 26.156 1 98 99 ILE A CA 1
ATOM 778 C C . ILE A 1 99 ? -2.896 12.305 26.172 1 98 99 ILE A C 1
ATOM 780 O O . ILE A 1 99 ? -3.076 13.352 26.797 1 98 99 ILE A O 1
ATOM 784 N N . GLU A 1 100 ? -3.828 11.719 25.422 1 98.12 100 GLU A N 1
ATOM 785 C CA . GLU A 1 100 ? -5.188 12.25 25.406 1 98.12 100 GLU A CA 1
ATOM 786 C C . GLU A 1 100 ? -5.727 12.414 26.828 1 98.12 100 GLU A C 1
ATOM 788 O O . GLU A 1 100 ? -6.293 13.461 27.172 1 98.12 100 GLU A O 1
ATOM 793 N N . LYS A 1 101 ? -5.527 11.43 27.641 1 97.12 101 LYS A N 1
ATOM 794 C CA . LYS A 1 101 ? -6.031 11.438 29.016 1 97.12 101 LYS A CA 1
ATOM 795 C C . LYS A 1 101 ? -5.285 12.453 29.859 1 97.12 101 LYS A C 1
ATOM 797 O O . LYS A 1 101 ? -5.902 13.195 30.641 1 97.12 101 LYS A O 1
ATOM 802 N N . LEU A 1 102 ? -4.031 12.508 29.703 1 97.12 102 LEU A N 1
ATOM 803 C CA . LEU A 1 102 ? -3.197 13.383 30.531 1 97.12 102 LEU A CA 1
ATOM 804 C C . LEU A 1 102 ? -3.473 14.844 30.219 1 97.12 102 LEU A C 1
ATOM 806 O O . LEU A 1 102 ? -3.438 15.695 31.109 1 97.12 102 LEU A O 1
ATOM 810 N N . MET A 1 103 ? -3.834 15.117 28.969 1 98.12 103 MET A N 1
ATOM 811 C CA . MET A 1 103 ? -3.904 16.516 28.547 1 98.12 103 MET A CA 1
ATOM 812 C C . MET A 1 103 ? -5.348 16.938 28.297 1 98.12 103 MET A C 1
ATOM 814 O O . MET A 1 103 ? -5.625 18.125 28.078 1 98.12 103 MET A O 1
ATOM 818 N N . ASN A 1 104 ? -6.246 15.969 28.219 1 97.31 104 ASN A N 1
ATOM 819 C CA . ASN A 1 104 ? -7.648 16.219 27.891 1 97.31 104 ASN A CA 1
ATOM 820 C C . ASN A 1 104 ? -7.805 16.812 26.5 1 97.31 104 ASN A C 1
ATOM 822 O O . ASN A 1 104 ? -8.445 17.844 26.328 1 97.31 104 ASN A O 1
ATOM 826 N N . ILE A 1 105 ? -7.148 16.219 25.562 1 98.38 105 ILE A N 1
ATOM 827 C CA . ILE A 1 105 ? -7.262 16.547 24.141 1 98.38 105 ILE A CA 1
ATOM 828 C C . ILE A 1 105 ? -7.668 15.297 23.359 1 98.38 105 ILE A C 1
ATOM 830 O O . ILE A 1 105 ? -7.746 14.203 23.922 1 98.38 105 ILE A O 1
ATOM 834 N N . THR A 1 106 ? -8.023 15.492 22.109 1 98.44 106 THR A N 1
ATOM 835 C CA . THR A 1 106 ? -8.312 14.375 21.219 1 98.44 106 THR A CA 1
ATOM 836 C C . THR A 1 106 ? -7.195 14.211 20.188 1 98.44 106 THR A C 1
ATOM 838 O O . THR A 1 106 ? -6.824 15.172 19.516 1 98.44 106 THR A O 1
ATOM 841 N N . ILE A 1 107 ? -6.609 13.07 20.203 1 98.75 107 ILE A N 1
ATOM 842 C CA . ILE A 1 107 ? -5.652 12.695 19.172 1 98.75 107 ILE A CA 1
ATOM 843 C C . ILE A 1 107 ? -6.266 11.641 18.25 1 98.75 107 ILE A C 1
ATOM 845 O O . ILE A 1 107 ? -6.57 10.531 18.703 1 98.75 107 ILE A O 1
ATOM 849 N N . GLY A 1 108 ? -6.48 12.062 17 1 98.31 108 GLY A N 1
ATOM 850 C CA . GLY A 1 108 ? -7.062 11.148 16.031 1 98.31 108 GLY A CA 1
ATOM 851 C C . GLY A 1 108 ? -6.125 10.812 14.883 1 98.31 108 GLY A C 1
ATOM 852 O O . GLY A 1 108 ? -5.094 11.469 14.711 1 98.31 108 GLY A O 1
ATOM 853 N N . MET A 1 109 ? -6.453 9.773 14.227 1 97.81 109 MET A N 1
ATOM 854 C CA . MET A 1 109 ? -5.711 9.344 13.047 1 97.81 109 MET A CA 1
ATOM 855 C C . MET A 1 109 ? -6.66 8.891 11.938 1 97.81 109 MET A C 1
ATOM 857 O O . MET A 1 109 ? -7.605 8.148 12.195 1 97.81 109 MET A O 1
ATOM 861 N N . VAL A 1 110 ? -6.48 9.398 10.797 1 97.19 110 VAL A N 1
ATOM 862 C CA . VAL A 1 110 ? -7.207 8.945 9.617 1 97.19 110 VAL A CA 1
ATOM 863 C C . VAL A 1 110 ? -6.23 8.344 8.609 1 97.19 110 VAL A C 1
ATOM 865 O O . VAL A 1 110 ? -5.051 8.703 8.594 1 97.19 110 VAL A O 1
ATOM 868 N N . LYS A 1 111 ? -6.762 7.484 7.879 1 95.69 111 LYS A N 1
ATOM 869 C CA . LYS A 1 111 ? -5.914 6.801 6.91 1 95.69 111 LYS A CA 1
ATOM 870 C C . LYS A 1 111 ? -6.281 7.195 5.48 1 95.69 111 LYS A C 1
ATOM 872 O O . LYS A 1 111 ? -7.406 7.617 5.219 1 95.69 111 LYS A O 1
ATOM 877 N N . GLU A 1 112 ? -5.277 7.109 4.621 1 95.31 112 GLU A N 1
ATOM 878 C CA . GLU A 1 112 ? -5.457 7.316 3.188 1 95.31 112 GLU A CA 1
ATOM 879 C C . GLU A 1 112 ? -6.156 8.641 2.906 1 95.31 112 GLU A C 1
ATOM 881 O O . GLU A 1 112 ? -7.215 8.672 2.27 1 95.31 112 GLU A O 1
ATOM 886 N N . CYS A 1 113 ? -5.645 9.664 3.35 1 97.06 113 CYS A N 1
ATOM 887 C CA . CYS A 1 113 ? -6.008 11.031 2.998 1 97.06 113 CYS A CA 1
ATOM 888 C C . CYS A 1 113 ? -4.836 11.75 2.34 1 97.06 113 CYS A C 1
ATOM 890 O O . CYS A 1 113 ? -4.496 11.469 1.19 1 97.06 113 CYS A O 1
ATOM 892 N N . HIS A 1 114 ? -4.125 12.555 3.076 1 96.31 114 HIS A N 1
ATOM 893 C CA . HIS A 1 114 ? -2.926 13.195 2.547 1 96.31 114 HIS A CA 1
ATOM 894 C C . HIS A 1 114 ? -1.766 12.211 2.459 1 96.31 114 HIS A C 1
ATOM 896 O O . HIS A 1 114 ? -0.99 12.242 1.5 1 96.31 114 HIS A O 1
ATOM 902 N N . SER A 1 115 ? -1.687 11.406 3.414 1 94.12 115 SER A N 1
ATOM 903 C CA . SER A 1 115 ? -0.691 10.344 3.504 1 94.12 115 SER A CA 1
ATOM 904 C C . SER A 1 115 ? -1.327 9.031 3.934 1 94.12 115 SER A C 1
ATOM 906 O O . SER A 1 115 ? -2.553 8.914 3.998 1 94.12 115 SER A O 1
ATOM 908 N N . ASN A 1 116 ? -0.508 8.031 4.117 1 92.56 116 ASN A N 1
ATOM 909 C CA . ASN A 1 116 ? -1.035 6.746 4.562 1 92.56 116 ASN A CA 1
ATOM 910 C C . ASN A 1 116 ? -1.728 6.863 5.918 1 92.56 116 ASN A C 1
ATOM 912 O O . ASN A 1 116 ? -2.771 6.246 6.141 1 92.56 116 ASN A O 1
ATOM 916 N N . GLU A 1 117 ? -1.107 7.562 6.812 1 94.88 117 GLU A N 1
ATOM 917 C CA . GLU A 1 117 ? -1.653 7.871 8.133 1 94.88 117 GLU A CA 1
ATOM 918 C C . GLU A 1 117 ? -1.473 9.352 8.469 1 94.88 117 GLU A C 1
ATOM 920 O O . GLU A 1 117 ? -0.354 9.867 8.438 1 94.88 117 GLU A O 1
ATOM 925 N N . ASP A 1 118 ? -2.547 9.938 8.758 1 97.44 118 ASP A N 1
ATOM 926 C CA . ASP A 1 118 ? -2.539 11.352 9.125 1 97.44 118 ASP A CA 1
ATOM 927 C C . ASP A 1 118 ? -3.057 11.555 10.547 1 97.44 118 ASP A C 1
ATOM 929 O O . ASP A 1 118 ? -4.227 11.289 10.828 1 97.44 118 ASP A O 1
ATOM 933 N N . VAL A 1 119 ? -2.201 12.055 11.383 1 98.56 119 VAL A N 1
ATOM 934 C CA . VAL A 1 119 ? -2.57 12.305 12.773 1 98.56 119 VAL A CA 1
ATOM 935 C C . VAL A 1 119 ? -3.018 13.758 12.93 1 98.56 119 VAL A C 1
ATOM 937 O O . VAL A 1 119 ? -2.451 14.664 12.305 1 98.56 119 VAL A O 1
ATOM 940 N N . TYR A 1 120 ? -4.051 13.953 13.68 1 98.88 120 TYR A N 1
ATOM 941 C CA . TYR A 1 120 ? -4.52 15.297 14 1 98.88 120 TYR A CA 1
ATOM 942 C C . TYR A 1 120 ? -4.836 15.422 15.484 1 98.88 120 TYR A C 1
ATOM 944 O O . TYR A 1 120 ? -4.93 14.414 16.188 1 98.88 120 TYR A O 1
ATOM 952 N N . ILE A 1 121 ? -4.934 16.688 15.969 1 98.88 121 ILE A N 1
ATOM 953 C CA . ILE A 1 121 ? -5.293 16.953 17.359 1 98.88 121 ILE A CA 1
ATOM 954 C C . ILE A 1 121 ? -6.457 17.953 17.406 1 98.88 121 ILE A C 1
ATOM 956 O O . ILE A 1 121 ? -6.48 18.922 16.656 1 98.88 121 ILE A O 1
ATOM 960 N N . ILE A 1 122 ? -7.414 17.672 18.219 1 98.88 122 ILE A N 1
ATOM 961 C CA . ILE A 1 122 ? -8.438 18.656 18.578 1 98.88 122 ILE A CA 1
ATOM 962 C C . ILE A 1 122 ? -8.281 19.047 20.047 1 98.88 122 ILE A C 1
ATOM 964 O O . ILE A 1 122 ? -8.266 18.188 20.938 1 98.88 122 ILE A O 1
ATOM 968 N N . ALA A 1 123 ? -8.133 20.312 20.281 1 98.75 123 ALA A N 1
ATOM 969 C CA . ALA A 1 123 ? -7.922 20.812 21.641 1 98.75 123 ALA A CA 1
ATOM 970 C C . ALA A 1 123 ? -8.891 21.938 21.969 1 98.75 123 ALA A C 1
ATOM 972 O O . ALA A 1 123 ? -9.242 22.734 21.078 1 98.75 123 ALA A O 1
ATOM 973 N N . PHE A 1 124 ? -9.273 21.984 23.172 1 98.44 124 PHE A N 1
ATOM 974 C CA . PHE A 1 124 ? -10.203 23 23.672 1 98.44 124 PHE A CA 1
ATOM 975 C C . PHE A 1 124 ? -9.469 24.031 24.516 1 98.44 124 PHE A C 1
ATOM 977 O O . PHE A 1 124 ? -8.703 23.672 25.422 1 98.44 124 PHE A O 1
ATOM 984 N N . ASP A 1 125 ? -9.656 25.312 24.25 1 97.69 125 ASP A N 1
ATOM 985 C CA . ASP A 1 125 ? -8.906 26.344 24.953 1 97.69 125 ASP A CA 1
ATOM 986 C C . ASP A 1 125 ? -9.773 27 26.031 1 97.69 125 ASP A C 1
ATOM 988 O O . ASP A 1 125 ? -9.383 28.016 26.609 1 97.69 125 ASP A O 1
ATOM 992 N N . GLY A 1 126 ? -10.891 26.484 26.312 1 96.94 126 GLY A N 1
ATOM 993 C CA . GLY A 1 126 ? -11.812 27.062 27.281 1 96.94 126 GLY A CA 1
ATOM 994 C C . GLY A 1 126 ? -12.984 27.781 26.625 1 96.94 126 GLY A C 1
ATOM 995 O O . GLY A 1 126 ? -13.984 28.078 27.297 1 96.94 126 GLY A O 1
ATOM 996 N N . LYS A 1 127 ? -12.867 28.016 25.359 1 97.75 127 LYS A N 1
ATOM 997 C CA . LYS A 1 127 ? -13.906 28.703 24.609 1 97.75 127 LYS A CA 1
ATOM 998 C C . LYS A 1 127 ? -14.195 28 23.281 1 97.75 127 LYS A C 1
ATOM 1000 O O . LYS A 1 127 ? -15.352 27.719 22.969 1 97.75 127 LYS A O 1
ATOM 1005 N N . ASP A 1 128 ? -13.172 27.75 22.547 1 98.31 128 ASP A N 1
ATOM 1006 C CA . ASP A 1 128 ? -13.289 27.188 21.203 1 98.31 128 ASP A CA 1
ATOM 1007 C C . ASP A 1 128 ? -12.453 25.906 21.062 1 98.31 128 ASP A C 1
ATOM 1009 O O . ASP A 1 128 ? -11.508 25.703 21.828 1 98.31 128 ASP A O 1
ATOM 1013 N N . TYR A 1 129 ? -12.906 25.031 20.094 1 98.75 129 TYR A N 1
ATOM 1014 C CA . TYR A 1 129 ? -12.125 23.875 19.688 1 98.75 129 TYR A CA 1
ATOM 1015 C C . TYR A 1 129 ? -11.281 24.203 18.453 1 98.75 129 TYR A C 1
ATOM 1017 O O . TYR A 1 129 ? -11.758 24.844 17.516 1 98.75 129 TYR A O 1
ATOM 1025 N N . THR A 1 130 ? -10.016 23.828 18.547 1 98.94 130 THR A N 1
ATOM 1026 C CA . THR A 1 130 ? -9.094 24.016 17.438 1 98.94 130 THR A CA 1
ATOM 1027 C C . THR A 1 130 ? -8.586 22.688 16.906 1 98.94 130 THR A C 1
ATOM 1029 O O . THR A 1 130 ? -8.18 21.812 17.688 1 98.94 130 THR A O 1
ATOM 1032 N N . LEU A 1 131 ? -8.688 22.531 15.594 1 98.94 131 LEU A N 1
ATOM 1033 C CA . LEU A 1 131 ? -8.086 21.391 14.906 1 98.94 131 LEU A CA 1
ATOM 1034 C C . LEU A 1 131 ? -6.664 21.734 14.461 1 98.94 131 LEU A C 1
ATOM 1036 O O . LEU A 1 131 ? -6.449 22.688 13.719 1 98.94 131 LEU A O 1
ATOM 1040 N N . VAL A 1 132 ? -5.73 21.016 14.969 1 98.94 132 VAL A N 1
ATOM 1041 C CA . VAL A 1 132 ? -4.387 21 14.406 1 98.94 132 VAL A CA 1
ATOM 1042 C C . VAL A 1 132 ? -4.27 19.891 13.367 1 98.94 132 VAL A C 1
ATOM 1044 O O . VAL A 1 132 ? -4.141 18.719 13.719 1 98.94 132 VAL A O 1
ATOM 1047 N N . ALA A 1 133 ? -4.211 20.203 12.117 1 98.88 133 ALA A N 1
ATOM 1048 C CA . ALA A 1 133 ? -4.707 19.297 11.086 1 98.88 133 ALA A CA 1
ATOM 1049 C C . ALA A 1 133 ? -3.553 18.641 10.336 1 98.88 133 ALA A C 1
ATOM 1051 O O . ALA A 1 133 ? -3.752 17.656 9.617 1 98.88 133 ALA A O 1
ATOM 1052 N N . GLY A 1 134 ? -2.355 19.141 10.477 1 98.62 134 GLY A N 1
ATOM 1053 C CA . GLY A 1 134 ? -1.364 18.75 9.492 1 98.62 134 GLY A CA 1
ATOM 1054 C C . GLY A 1 134 ? -1.798 19.031 8.062 1 98.62 134 GLY A C 1
ATOM 1055 O O . GLY A 1 134 ? -2.389 20.078 7.785 1 98.62 134 GLY A O 1
ATOM 1056 N N . ASP A 1 135 ? -1.506 18.094 7.18 1 98.5 135 ASP A N 1
ATOM 1057 C CA . ASP A 1 135 ? -1.749 18.375 5.766 1 98.5 135 ASP A CA 1
ATOM 1058 C C . ASP A 1 135 ? -3.129 17.875 5.34 1 98.5 135 ASP A C 1
ATOM 1060 O O . ASP A 1 135 ? -3.443 17.844 4.148 1 98.5 135 ASP A O 1
ATOM 1064 N N . LEU A 1 136 ? -3.957 17.453 6.277 1 98.75 136 LEU A N 1
ATOM 1065 C CA . LEU A 1 136 ? -5.355 17.234 5.926 1 98.75 136 LEU A CA 1
ATOM 1066 C C . LEU A 1 136 ? -5.969 18.5 5.328 1 98.75 136 LEU A C 1
ATOM 1068 O O . LEU A 1 136 ? -6.859 18.422 4.477 1 98.75 136 LEU A O 1
ATOM 1072 N N . PHE A 1 137 ? -5.543 19.578 5.828 1 98.88 137 PHE A N 1
ATOM 1073 C CA . PHE A 1 137 ? -5.734 20.906 5.242 1 98.88 137 PHE A CA 1
ATOM 1074 C C . PHE A 1 137 ? -4.395 21.578 4.953 1 98.88 137 PHE A C 1
ATOM 1076 O O . PHE A 1 137 ? -3.604 21.812 5.867 1 98.88 137 PHE A O 1
ATOM 1083 N N . GLU A 1 138 ? -4.168 21.922 3.688 1 98.25 138 GLU A N 1
ATOM 1084 C CA . GLU A 1 138 ? -2.922 22.594 3.34 1 98.25 138 GLU A CA 1
ATOM 1085 C C . GLU A 1 138 ? -2.908 24.031 3.873 1 98.25 138 GLU A C 1
ATOM 1087 O O . GLU A 1 138 ? -1.908 24.469 4.438 1 98.25 138 GLU A O 1
ATOM 1092 N N . ASN A 1 139 ? -3.91 24.734 3.637 1 98.38 139 ASN A N 1
ATOM 1093 C CA . ASN A 1 139 ? -4.215 26.078 4.102 1 98.38 139 ASN A CA 1
ATOM 1094 C C . ASN A 1 139 ? -5.676 26.438 3.848 1 98.38 139 ASN A C 1
ATOM 1096 O O . ASN A 1 139 ? -6.438 25.641 3.316 1 98.38 139 ASN A O 1
ATOM 1100 N N . GLU A 1 140 ? -6.062 27.641 4.227 1 98.62 140 GLU A N 1
ATOM 1101 C CA . GLU A 1 140 ? -7.461 28.031 4.082 1 98.62 140 GLU A CA 1
ATOM 1102 C C . GLU A 1 140 ? -7.883 28.047 2.615 1 98.62 140 GLU A C 1
ATOM 1104 O O . GLU A 1 140 ? -9 27.641 2.283 1 98.62 140 GLU A O 1
ATOM 1109 N N . ASP A 1 141 ? -7.039 28.422 1.725 1 97.81 141 ASP A N 1
ATOM 1110 C CA . ASP A 1 141 ? -7.359 28.625 0.314 1 97.81 141 ASP A CA 1
ATOM 1111 C C . ASP A 1 141 ? -7.66 27.297 -0.37 1 97.81 141 ASP A C 1
ATOM 1113 O O . ASP A 1 141 ? -8.344 27.25 -1.397 1 97.81 141 ASP A O 1
ATOM 1117 N N . ASP A 1 142 ? -7.113 26.219 0.23 1 97.94 142 ASP A N 1
ATOM 1118 C CA . ASP A 1 142 ? -7.309 24.938 -0.439 1 97.94 142 ASP A CA 1
ATOM 1119 C C . ASP A 1 142 ? -8.758 24.484 -0.327 1 97.94 142 ASP A C 1
ATOM 1121 O O . ASP A 1 142 ? -9.188 23.578 -1.051 1 97.94 142 ASP A O 1
ATOM 1125 N N . ILE A 1 143 ? -9.555 25.094 0.531 1 98.69 143 ILE A N 1
ATOM 1126 C CA . ILE A 1 143 ? -10.984 24.812 0.645 1 98.69 143 ILE A CA 1
ATOM 1127 C C . ILE A 1 143 ? -11.711 25.297 -0.604 1 98.69 143 ILE A C 1
ATOM 1129 O O . ILE A 1 143 ? -12.672 24.672 -1.059 1 98.69 143 ILE A O 1
ATOM 1133 N N . TRP A 1 144 ? -11.18 26.328 -1.18 1 98.38 144 TRP A N 1
ATOM 1134 C CA . TRP A 1 144 ? -11.891 26.984 -2.271 1 98.38 144 TRP A CA 1
ATOM 1135 C C . TRP A 1 144 ? -11.336 26.547 -3.623 1 98.38 144 TRP A C 1
ATOM 1137 O O . TRP A 1 144 ? -11.961 26.781 -4.66 1 98.38 144 TRP A O 1
ATOM 1147 N N . ASN A 1 145 ? -10.156 25.938 -3.59 1 97.44 145 ASN A N 1
ATOM 1148 C CA . ASN A 1 145 ? -9.508 25.5 -4.82 1 97.44 145 ASN A CA 1
ATOM 1149 C C . ASN A 1 145 ? -8.883 24.125 -4.66 1 97.44 145 ASN A C 1
ATOM 1151 O O . ASN A 1 145 ? -7.809 23.984 -4.07 1 97.44 145 ASN A O 1
ATOM 1155 N N . GLU A 1 146 ? -9.484 23.141 -5.301 1 95.12 146 GLU A N 1
ATOM 1156 C CA . GLU A 1 146 ? -9.094 21.75 -5.129 1 95.12 146 GLU A CA 1
ATOM 1157 C C . GLU A 1 146 ? -7.723 21.484 -5.738 1 95.12 146 GLU A C 1
ATOM 1159 O O . GLU A 1 146 ? -7.047 20.516 -5.359 1 95.12 146 GLU A O 1
ATOM 1164 N N . LYS A 1 147 ? -7.246 22.234 -6.66 1 92.88 147 LYS A N 1
ATOM 1165 C CA . LYS A 1 147 ? -5.953 22.047 -7.312 1 92.88 147 LYS A CA 1
ATOM 1166 C C . LYS A 1 147 ? -4.812 22.156 -6.309 1 92.88 147 LYS A C 1
ATOM 1168 O O . LYS A 1 147 ? -3.697 21.703 -6.574 1 92.88 147 LYS A O 1
ATOM 1173 N N . TYR A 1 148 ? -5.129 22.766 -5.133 1 94 148 TYR A N 1
ATOM 1174 C CA . TYR A 1 148 ? -4.094 23.031 -4.141 1 94 148 TYR A CA 1
ATOM 1175 C C . TYR A 1 148 ? -3.818 21.797 -3.299 1 94 148 TYR A C 1
ATOM 1177 O O . TYR A 1 148 ? -2.828 21.734 -2.566 1 94 148 TYR A O 1
ATOM 1185 N N . TRP A 1 149 ? -4.695 20.734 -3.471 1 95.94 149 TRP A N 1
ATOM 1186 C CA . TRP A 1 149 ? -4.402 19.641 -2.559 1 95.94 149 TRP A CA 1
ATOM 1187 C C . TRP A 1 149 ? -4.723 18.297 -3.203 1 95.94 149 TRP A C 1
ATOM 1189 O O . TRP A 1 149 ? -4.273 17.25 -2.73 1 95.94 149 TRP A O 1
ATOM 1199 N N . TYR A 1 150 ? -5.398 18.25 -4.352 1 95.12 150 TYR A N 1
ATOM 1200 C CA . TYR A 1 150 ? -5.789 16.984 -4.977 1 95.12 150 TYR A CA 1
ATOM 1201 C C . TYR A 1 150 ? -4.562 16.188 -5.391 1 95.12 150 TYR A C 1
ATOM 1203 O O . TYR A 1 150 ? -4.508 14.969 -5.176 1 95.12 150 TYR A O 1
ATOM 1211 N N . SER A 1 151 ? -3.588 16.859 -5.957 1 90.75 151 SER A N 1
ATOM 1212 C CA . SER A 1 151 ? -2.408 16.172 -6.473 1 90.75 151 SER A CA 1
ATOM 1213 C C . SER A 1 151 ? -1.568 15.586 -5.34 1 90.75 151 SER A C 1
ATOM 1215 O O . SER A 1 151 ? -0.709 14.734 -5.574 1 90.75 151 SER A O 1
ATOM 1217 N N . GLN A 1 152 ? -1.85 16 -4.102 1 92.31 152 GLN A N 1
ATOM 1218 C CA . GLN A 1 152 ? -1.072 15.539 -2.955 1 92.31 152 GLN A CA 1
ATOM 1219 C C . GLN A 1 152 ? -1.852 14.516 -2.137 1 92.31 152 GLN A C 1
ATOM 1221 O O . GLN A 1 152 ? -1.344 13.984 -1.145 1 92.31 152 GLN A O 1
ATOM 1226 N N . SER A 1 153 ? -3.059 14.266 -2.596 1 95.25 153 SER A N 1
ATOM 1227 C CA . SER A 1 153 ? -3.924 13.375 -1.832 1 95.25 153 SER A CA 1
ATOM 1228 C C . SER A 1 153 ? -3.73 11.922 -2.254 1 95.25 153 SER A C 1
ATOM 1230 O O . SER A 1 153 ? -3.596 11.625 -3.443 1 95.25 153 SER A O 1
ATOM 1232 N N . LYS A 1 154 ? -3.76 11.023 -1.294 1 93.31 154 LYS A N 1
ATOM 1233 C CA . LYS A 1 154 ? -3.732 9.586 -1.584 1 93.31 154 LYS A CA 1
ATOM 1234 C C . LYS A 1 154 ? -5.125 9.07 -1.927 1 93.31 154 LYS A C 1
ATOM 1236 O O . LYS A 1 154 ? -5.266 8.086 -2.648 1 93.31 154 LYS A O 1
ATOM 1241 N N . ASN A 1 155 ? -6.086 9.68 -1.428 1 96.12 155 ASN A N 1
ATOM 1242 C CA . ASN A 1 155 ? -7.492 9.352 -1.633 1 96.12 155 ASN A CA 1
ATOM 1243 C C . ASN A 1 155 ? -8.383 10.586 -1.479 1 96.12 155 ASN A C 1
ATOM 1245 O O . ASN A 1 155 ? -8.797 10.922 -0.367 1 96.12 155 ASN A O 1
ATOM 1249 N N . ILE A 1 156 ? -8.664 11.18 -2.582 1 97.31 156 ILE A N 1
ATOM 1250 C CA . ILE A 1 156 ? -9.352 12.461 -2.631 1 97.31 156 ILE A CA 1
ATOM 1251 C C . ILE A 1 156 ? -10.727 12.336 -1.971 1 97.31 156 ILE A C 1
ATOM 1253 O O . ILE A 1 156 ? -11.125 13.203 -1.191 1 97.31 156 ILE A O 1
ATOM 1257 N N . TYR A 1 157 ? -11.391 11.258 -2.188 1 97.81 157 TYR A N 1
ATOM 1258 C CA . TYR A 1 157 ? -12.766 11.133 -1.714 1 97.81 157 TYR A CA 1
ATOM 1259 C C . TYR A 1 157 ? -12.805 10.914 -0.206 1 97.81 157 TYR A C 1
ATOM 1261 O O . TYR A 1 157 ? -13.664 11.469 0.485 1 97.81 157 TYR A O 1
ATOM 1269 N N . HIS A 1 158 ? -11.914 10.109 0.254 1 98.56 158 HIS A N 1
ATOM 1270 C CA . HIS A 1 158 ? -11.859 9.93 1.701 1 98.56 158 HIS A CA 1
ATOM 1271 C C . HIS A 1 158 ? -11.422 11.219 2.395 1 98.56 158 HIS A C 1
ATOM 1273 O O . HIS A 1 158 ? -11.953 11.562 3.455 1 98.56 158 HIS A O 1
ATOM 1279 N N . GLN A 1 159 ? -10.492 11.922 1.791 1 98.69 159 GLN A N 1
ATOM 1280 C CA . GLN A 1 159 ? -10.023 13.164 2.387 1 98.69 159 GLN A CA 1
ATOM 1281 C C . GLN A 1 159 ? -11.117 14.227 2.387 1 98.69 159 GLN A C 1
ATOM 1283 O O . GLN A 1 159 ? -11.25 14.984 3.35 1 98.69 159 GLN A O 1
ATOM 1288 N N . LYS A 1 160 ? -11.906 14.312 1.338 1 98.75 160 LYS A N 1
ATOM 1289 C CA . LYS A 1 160 ? -13.062 15.211 1.327 1 98.75 160 LYS A CA 1
ATOM 1290 C C . LYS A 1 160 ? -13.984 14.922 2.508 1 98.75 160 LYS A C 1
ATOM 1292 O O . LYS A 1 160 ? -14.391 15.844 3.217 1 98.75 160 LYS A O 1
ATOM 1297 N N . LEU A 1 161 ? -14.273 13.672 2.66 1 98.81 161 LEU A N 1
ATOM 1298 C CA . LEU A 1 161 ? -15.188 13.273 3.727 1 98.81 161 LEU A CA 1
ATOM 1299 C C . LEU A 1 161 ? -14.617 13.625 5.094 1 98.81 161 LEU A C 1
ATOM 1301 O O . LEU A 1 161 ? -15.312 14.195 5.934 1 98.81 161 LEU A O 1
ATOM 1305 N N . GLN A 1 162 ? -13.344 13.312 5.273 1 98.75 162 GLN A N 1
ATOM 1306 C CA . GLN A 1 162 ? -12.719 13.555 6.57 1 98.75 162 GLN A CA 1
ATOM 1307 C C . GLN A 1 162 ? -12.617 15.047 6.863 1 98.75 162 GLN A C 1
ATOM 1309 O O . GLN A 1 162 ? -12.797 15.477 8.008 1 98.75 162 GLN A O 1
ATOM 1314 N N . ARG A 1 163 ? -12.266 15.836 5.852 1 98.88 163 ARG A N 1
ATOM 1315 C CA . ARG A 1 163 ? -12.234 17.281 6.016 1 98.88 163 ARG A CA 1
ATOM 1316 C C . ARG A 1 163 ? -13.578 17.812 6.52 1 98.88 163 ARG A C 1
ATOM 1318 O O . ARG A 1 163 ? -13.625 18.609 7.449 1 98.88 163 ARG A O 1
ATOM 1325 N N . TYR A 1 164 ? -14.68 17.344 6 1 98.81 164 TYR A N 1
ATOM 1326 C CA . TYR A 1 164 ? -16 17.766 6.434 1 98.81 164 TYR A CA 1
ATOM 1327 C C . TYR A 1 164 ? -16.281 17.297 7.859 1 98.81 164 TYR A C 1
ATOM 1329 O O . TYR A 1 164 ? -16.656 18.109 8.711 1 98.81 164 TYR A O 1
ATOM 1337 N N . LEU A 1 165 ? -16.047 16 8.148 1 98.69 165 LEU A N 1
ATOM 1338 C CA . LEU A 1 165 ? -16.391 15.43 9.445 1 98.69 165 LEU A CA 1
ATOM 1339 C C . LEU A 1 165 ? -15.609 16.125 10.562 1 98.69 165 LEU A C 1
ATOM 1341 O O . LEU A 1 165 ? -16.141 16.312 11.656 1 98.69 165 LEU A O 1
ATOM 1345 N N . LEU A 1 166 ? -14.375 16.453 10.281 1 98.75 166 LEU A N 1
ATOM 1346 C CA . LEU A 1 166 ? -13.562 17.141 11.281 1 98.75 166 LEU A CA 1
ATOM 1347 C C . LEU A 1 166 ? -14.016 18.578 11.461 1 98.75 166 LEU A C 1
ATOM 1349 O O . LEU A 1 166 ? -14 19.109 12.578 1 98.75 166 LEU A O 1
ATOM 1353 N N . SER A 1 167 ? -14.43 19.188 10.406 1 98.62 167 SER A N 1
ATOM 1354 C CA . SER A 1 167 ? -14.797 20.609 10.422 1 98.62 167 SER A CA 1
ATOM 1355 C C . SER A 1 167 ? -16.016 20.859 11.312 1 98.62 167 SER A C 1
ATOM 1357 O O . SER A 1 167 ? -16.141 21.922 11.914 1 98.62 167 SER A O 1
ATOM 1359 N N . ILE A 1 168 ? -16.875 19.938 11.438 1 97.62 168 ILE A N 1
ATOM 1360 C CA . ILE A 1 168 ? -18.109 20.172 12.172 1 97.62 168 ILE A CA 1
ATOM 1361 C C . ILE A 1 168 ? -17.844 20.062 13.672 1 97.62 168 ILE A C 1
ATOM 1363 O O . ILE A 1 168 ? -18.719 20.375 14.484 1 97.62 168 ILE A O 1
ATOM 1367 N N . LYS A 1 169 ? -16.656 19.719 14.055 1 97.31 169 LYS A N 1
ATOM 1368 C CA . LYS A 1 169 ? -16.328 19.5 15.461 1 97.31 169 LYS A CA 1
ATOM 1369 C C . LYS A 1 169 ? -15.555 20.688 16.031 1 97.31 169 LYS A C 1
ATOM 1371 O O . LYS A 1 169 ? -15.266 20.734 17.234 1 97.31 169 LYS A O 1
ATOM 1376 N N . VAL A 1 170 ? -15.219 21.625 15.172 1 98.75 170 VAL A N 1
ATOM 1377 C CA . VAL A 1 170 ? -14.234 22.594 15.641 1 98.75 170 VAL A CA 1
ATOM 1378 C C . VAL A 1 170 ? -14.609 24 15.164 1 98.75 170 VAL A C 1
ATOM 1380 O O . VAL A 1 170 ? -15.492 24.156 14.32 1 98.75 170 VAL A O 1
ATOM 1383 N N . ASN A 1 171 ? -13.922 25.016 15.711 1 98.81 171 ASN A N 1
ATOM 1384 C CA . ASN A 1 171 ? -14.133 26.406 15.383 1 98.81 171 ASN A CA 1
ATOM 1385 C C . ASN A 1 171 ? -12.969 26.984 14.57 1 98.81 171 ASN A C 1
ATOM 1387 O O . ASN A 1 171 ? -13.156 27.906 13.773 1 98.81 171 ASN A O 1
ATOM 1391 N N . PHE A 1 172 ? -11.789 26.469 14.82 1 98.88 172 PHE A N 1
ATOM 1392 C CA . PHE A 1 172 ? -10.57 26.938 14.18 1 98.88 172 PHE A CA 1
ATOM 1393 C C . PHE A 1 172 ? -9.766 25.781 13.617 1 98.88 172 PHE A C 1
ATOM 1395 O O . PHE A 1 172 ? -9.898 24.641 14.078 1 98.88 172 PHE A O 1
ATOM 1402 N N . ILE A 1 173 ? -8.945 26.078 12.586 1 98.94 173 ILE A N 1
ATOM 1403 C CA . ILE A 1 173 ? -8.031 25.094 12.023 1 98.94 173 ILE A CA 1
ATOM 1404 C C . ILE A 1 173 ? -6.625 25.688 11.922 1 98.94 173 ILE A C 1
ATOM 1406 O O . ILE A 1 173 ? -6.453 26.812 11.445 1 98.94 173 ILE A O 1
ATOM 1410 N N . ILE A 1 174 ? -5.676 25.062 12.469 1 98.94 174 ILE A N 1
ATOM 1411 C CA . ILE A 1 174 ? -4.273 25.281 12.125 1 98.94 174 ILE A CA 1
ATOM 1412 C C . ILE A 1 174 ? -3.85 24.297 11.039 1 98.94 174 ILE A C 1
ATOM 1414 O O . ILE A 1 174 ? -3.713 23.094 11.297 1 98.94 174 ILE A O 1
ATOM 1418 N N . PRO A 1 175 ? -3.637 24.766 9.82 1 98.88 175 PRO A N 1
ATOM 1419 C CA . PRO A 1 175 ? -3.316 23.875 8.703 1 98.88 175 PRO A CA 1
ATOM 1420 C C . PRO A 1 175 ? -1.83 23.531 8.617 1 98.88 175 PRO A C 1
ATOM 1422 O O . PRO A 1 175 ? -1.034 24.047 9.414 1 98.88 175 PRO A O 1
ATOM 1425 N N . GLY A 1 176 ? -1.491 22.656 7.742 1 98.81 176 GLY A N 1
ATOM 1426 C CA . GLY A 1 176 ? -0.113 22.219 7.578 1 98.81 176 GLY A CA 1
ATOM 1427 C C . GLY A 1 176 ? 0.786 23.281 6.992 1 98.81 176 GLY A C 1
ATOM 1428 O O . GLY A 1 176 ? 1.972 23.359 7.324 1 98.81 176 GLY A O 1
ATOM 1429 N N . HIS A 1 177 ? 0.21 24.078 6.129 1 98.62 177 HIS A N 1
ATOM 1430 C CA . HIS A 1 177 ? 1.001 25.078 5.406 1 98.62 177 HIS A CA 1
ATOM 1431 C C . HIS A 1 177 ? 0.285 26.422 5.348 1 98.62 177 HIS A C 1
ATOM 1433 O O . HIS A 1 177 ? 0.06 26.969 4.266 1 98.62 177 HIS A O 1
ATOM 1439 N N . GLY A 1 178 ? 0.108 27.062 6.516 1 98.5 178 GLY A N 1
ATOM 1440 C CA . GLY A 1 178 ? -0.549 28.359 6.59 1 98.5 178 GLY A CA 1
ATOM 1441 C C . GLY A 1 178 ? -0.907 28.766 8.008 1 98.5 178 GLY A C 1
ATOM 1442 O O . GLY A 1 178 ? -0.663 28.016 8.953 1 98.5 178 GLY A O 1
ATOM 1443 N N . PRO A 1 179 ? -1.454 29.922 8.133 1 98.69 179 PRO A N 1
ATOM 1444 C CA . PRO A 1 179 ? -1.841 30.422 9.453 1 98.69 179 PRO A CA 1
ATOM 1445 C C . PRO A 1 179 ? -3.168 29.844 9.938 1 98.69 179 PRO A C 1
ATOM 1447 O O . PRO A 1 179 ? -3.984 29.391 9.125 1 98.69 179 PRO A O 1
ATOM 1450 N N . LEU A 1 180 ? -3.307 29.922 11.234 1 98.81 180 LEU A N 1
ATOM 1451 C CA . LEU A 1 180 ? -4.59 29.609 11.852 1 98.81 180 LEU A CA 1
ATOM 1452 C C . LEU A 1 180 ? -5.715 30.422 11.211 1 98.81 180 LEU A C 1
ATOM 1454 O O . LEU A 1 180 ? -5.543 31.609 10.914 1 98.81 180 LEU A O 1
ATOM 1458 N N . PHE A 1 181 ? -6.898 29.75 10.977 1 98.81 181 PHE A N 1
ATOM 1459 C CA . PHE A 1 181 ? -8.047 30.469 10.453 1 98.81 181 PHE A CA 1
ATOM 1460 C C . PHE A 1 181 ? -9.336 30 11.102 1 98.81 181 PHE A C 1
ATOM 1462 O O . PHE A 1 181 ? -9.414 28.859 11.586 1 98.81 181 PHE A O 1
ATOM 1469 N N . LYS A 1 182 ? -10.344 30.812 11.164 1 98.75 182 LYS A N 1
ATOM 1470 C CA . LYS A 1 182 ? -11.648 30.516 11.75 1 98.75 182 LYS A CA 1
ATOM 1471 C C . LYS A 1 182 ? -12.586 29.906 10.711 1 98.75 182 LYS A C 1
ATOM 1473 O O . LYS A 1 182 ? -12.641 30.359 9.57 1 98.75 182 LYS A O 1
ATOM 1478 N N . LEU A 1 183 ? -13.273 28.875 11.141 1 98.69 183 LEU A N 1
ATOM 1479 C CA . LEU A 1 183 ? -14.281 28.281 10.273 1 98.69 183 LEU A CA 1
ATOM 1480 C C . LEU A 1 183 ? -15.586 29.078 10.328 1 98.69 183 LEU A C 1
ATOM 1482 O O . LEU A 1 183 ? -16.094 29.375 11.406 1 98.69 183 LEU A O 1
ATOM 1486 N N . THR A 1 184 ? -16.078 29.422 9.156 1 98.5 184 THR A N 1
ATOM 1487 C CA . THR A 1 184 ? -17.391 30.062 9.023 1 98.5 184 THR A CA 1
ATOM 1488 C C . THR A 1 184 ? -18.422 29.078 8.492 1 98.5 184 THR A C 1
ATOM 1490 O O . THR A 1 184 ? -18.078 27.953 8.133 1 98.5 184 THR A O 1
ATOM 1493 N N . GLU A 1 185 ? -19.641 29.547 8.469 1 97.94 185 GLU A N 1
ATOM 1494 C CA . GLU A 1 185 ? -20.688 28.719 7.887 1 97.94 185 GLU A CA 1
ATOM 1495 C C . GLU A 1 185 ? -20.422 28.438 6.41 1 97.94 185 GLU A C 1
ATOM 1497 O O . GLU A 1 185 ? -20.75 27.359 5.91 1 97.94 185 GLU A O 1
ATOM 1502 N N . ARG A 1 186 ? -19.828 29.375 5.809 1 98.25 186 ARG A N 1
ATOM 1503 C CA . ARG A 1 186 ? -19.469 29.219 4.402 1 98.25 186 ARG A CA 1
ATOM 1504 C C . ARG A 1 186 ? -18.438 28.109 4.223 1 98.25 186 ARG A C 1
ATOM 1506 O O . ARG A 1 186 ? -18.516 27.312 3.285 1 98.25 186 ARG A O 1
ATOM 1513 N N . HIS A 1 187 ? -17.422 28.078 5.074 1 98.69 187 HIS A N 1
ATOM 1514 C CA . HIS A 1 187 ? -16.422 27 5.051 1 98.69 187 HIS A CA 1
ATOM 1515 C C . HIS A 1 187 ? -17.094 25.641 5.195 1 98.69 187 HIS A C 1
ATOM 1517 O O . HIS A 1 187 ? -16.844 24.734 4.402 1 98.69 187 HIS A O 1
ATOM 1523 N N . LYS A 1 188 ? -17.938 25.547 6.176 1 98.12 188 LYS A N 1
ATOM 1524 C CA . LYS A 1 188 ? -18.578 24.266 6.52 1 98.12 188 LYS A CA 1
ATOM 1525 C C . LYS A 1 188 ? -19.484 23.781 5.395 1 98.12 188 LYS A C 1
ATOM 1527 O O . LYS A 1 188 ? -19.5 22.594 5.066 1 98.12 188 LYS A O 1
ATOM 1532 N N . GLN A 1 189 ? -20.188 24.719 4.816 1 98.31 189 GLN A N 1
ATOM 1533 C CA . GLN A 1 189 ? -21.047 24.375 3.691 1 98.31 189 GLN A CA 1
ATOM 1534 C C . GLN A 1 189 ? -20.234 23.891 2.498 1 98.31 189 GLN A C 1
ATOM 1536 O O . GLN A 1 189 ? -20.594 22.906 1.84 1 98.31 189 GLN A O 1
ATOM 1541 N N . LYS A 1 190 ? -19.172 24.594 2.221 1 98.75 190 LYS A N 1
ATOM 1542 C CA . LYS A 1 190 ? -18.297 24.203 1.115 1 98.75 190 LYS A CA 1
ATOM 1543 C C . LYS A 1 190 ? -17.719 22.812 1.322 1 98.75 190 LYS A C 1
ATOM 1545 O O . LYS A 1 190 ? -17.672 22.016 0.385 1 98.75 190 LYS A O 1
ATOM 1550 N N . LEU A 1 191 ? -17.328 22.516 2.488 1 98.81 191 LEU A N 1
ATOM 1551 C CA . LEU A 1 191 ? -16.75 21.203 2.807 1 98.81 191 LEU A CA 1
ATOM 1552 C C . LEU A 1 191 ? -17.812 20.109 2.705 1 98.81 191 LEU A C 1
ATOM 1554 O O . LEU A 1 191 ? -17.531 19.016 2.227 1 98.81 191 LEU A O 1
ATOM 1558 N N . TYR A 1 192 ? -19.031 20.422 3.131 1 98.75 192 TYR A N 1
ATOM 1559 C CA . TYR A 1 192 ? -20.141 19.5 2.953 1 98.75 192 TYR A CA 1
ATOM 1560 C C . TYR A 1 192 ? -20.391 19.219 1.475 1 98.75 192 TYR A C 1
ATOM 1562 O O . TYR A 1 192 ? -20.516 18.062 1.064 1 98.75 192 TYR A O 1
ATOM 1570 N N . ASP A 1 193 ? -20.438 20.281 0.728 1 98.62 193 ASP A N 1
ATOM 1571 C CA . ASP A 1 193 ? -20.688 20.156 -0.706 1 98.62 193 ASP A CA 1
ATOM 1572 C C . ASP A 1 193 ? -19.594 19.344 -1.384 1 98.62 193 ASP A C 1
ATOM 1574 O O . ASP A 1 193 ? -19.891 18.5 -2.244 1 98.62 193 ASP A O 1
ATOM 1578 N N . ASP A 1 194 ? -18.391 19.578 -1 1 98.5 194 ASP A N 1
ATOM 1579 C CA . ASP A 1 194 ? -17.281 18.812 -1.566 1 98.5 194 ASP A CA 1
ATOM 1580 C C . ASP A 1 194 ? -17.453 17.328 -1.308 1 98.5 194 ASP A C 1
ATOM 1582 O O . ASP A 1 194 ? -17.125 16.5 -2.164 1 98.5 194 ASP A O 1
ATOM 1586 N N . ALA A 1 195 ? -17.984 16.953 -0.148 1 98.5 195 ALA A N 1
ATOM 1587 C CA . ALA A 1 195 ? -18.078 15.555 0.26 1 98.5 195 ALA A CA 1
ATOM 1588 C C . ALA A 1 195 ? -19.297 14.875 -0.38 1 98.5 195 ALA A C 1
ATOM 1590 O O . ALA A 1 195 ? -19.234 13.711 -0.77 1 98.5 195 ALA A O 1
ATOM 1591 N N . PHE A 1 196 ? -20.406 15.703 -0.577 1 98.5 196 PHE A N 1
ATOM 1592 C CA . PHE A 1 196 ? -21.641 14.969 -0.812 1 98.5 196 PHE A CA 1
ATOM 1593 C C . PHE A 1 196 ? -22.344 15.477 -2.066 1 98.5 196 PHE A C 1
ATOM 1595 O O . PHE A 1 196 ? -23.141 14.758 -2.676 1 98.5 196 PHE A O 1
ATOM 1602 N N . LYS A 1 197 ? -22.141 16.734 -2.383 1 97.69 197 LYS A N 1
ATOM 1603 C CA . LYS A 1 197 ? -22.906 17.328 -3.475 1 97.69 197 LYS A CA 1
ATOM 1604 C C . LYS A 1 197 ? -22.609 16.625 -4.797 1 97.69 197 LYS A C 1
ATOM 1606 O O . LYS A 1 197 ? -21.438 16.391 -5.129 1 97.69 197 LYS A O 1
ATOM 1611 N N . GLY A 1 198 ? -23.641 16.328 -5.551 1 97.25 198 GLY A N 1
ATOM 1612 C CA . GLY A 1 198 ? -23.484 15.711 -6.859 1 97.25 198 GLY A CA 1
ATOM 1613 C C . GLY A 1 198 ? -23.5 14.195 -6.816 1 97.25 198 GLY A C 1
ATOM 1614 O O . GLY A 1 198 ? -23.547 13.539 -7.855 1 97.25 198 GLY A O 1
ATOM 1615 N N . SER A 1 199 ? -23.469 13.562 -5.613 1 98 199 SER A N 1
ATOM 1616 C CA . SER A 1 199 ? -23.5 12.109 -5.477 1 98 199 SER A CA 1
ATOM 1617 C C . SER A 1 199 ? -24.922 11.578 -5.664 1 98 199 SER A C 1
ATOM 1619 O O . SER A 1 199 ? -25.891 12.344 -5.652 1 98 199 SER A O 1
ATOM 1621 N N . ASP A 1 200 ? -25.047 10.312 -5.961 1 98.25 200 ASP A N 1
ATOM 1622 C CA . ASP A 1 200 ? -26.328 9.633 -6.047 1 98.25 200 ASP A CA 1
ATOM 1623 C C . ASP A 1 200 ? -26.969 9.492 -4.664 1 98.25 200 ASP A C 1
ATOM 1625 O O . ASP A 1 200 ? -26.266 9.531 -3.648 1 98.25 200 ASP A O 1
ATOM 1629 N N . LEU A 1 201 ? -28.312 9.414 -4.75 1 98.25 201 LEU A N 1
ATOM 1630 C CA . LEU A 1 201 ? -28.984 8.906 -3.559 1 98.25 201 LEU A CA 1
ATOM 1631 C C . LEU A 1 201 ? -28.859 7.387 -3.482 1 98.25 201 LEU A C 1
ATOM 1633 O O . LEU A 1 201 ? -29.375 6.676 -4.355 1 98.25 201 LEU A O 1
ATOM 1637 N N . ILE A 1 202 ? -28.156 6.902 -2.475 1 98.44 202 ILE A N 1
ATOM 1638 C CA . ILE A 1 202 ? -27.969 5.461 -2.369 1 98.44 202 ILE A CA 1
ATOM 1639 C C . ILE A 1 202 ? -28.469 4.969 -1.018 1 98.44 202 ILE A C 1
ATOM 1641 O O . ILE A 1 202 ? -28.531 5.73 -0.051 1 98.44 202 ILE A O 1
ATOM 1645 N N . LYS A 1 203 ? -28.938 3.658 -1.001 1 98.38 203 LYS A N 1
ATOM 1646 C CA . LYS A 1 203 ? -29.266 2.965 0.238 1 98.38 203 LYS A CA 1
ATOM 1647 C C . LYS A 1 203 ? -28.109 2.086 0.711 1 98.38 203 LYS A C 1
ATOM 1649 O O . LYS A 1 203 ? -27.594 1.266 -0.051 1 98.38 203 LYS A O 1
ATOM 1654 N N . ILE A 1 204 ? -27.688 2.303 1.954 1 98.5 204 ILE A N 1
ATOM 1655 C CA . ILE A 1 204 ? -26.562 1.588 2.529 1 98.5 204 ILE A CA 1
ATOM 1656 C C . ILE A 1 204 ? -27.047 0.653 3.635 1 98.5 204 ILE A C 1
ATOM 1658 O O . ILE A 1 204 ? -27.594 1.105 4.641 1 98.5 204 ILE A O 1
ATOM 1662 N N . HIS A 1 205 ? -26.859 -0.616 3.389 1 97.75 205 HIS A N 1
ATOM 1663 C CA . HIS A 1 205 ? -27.203 -1.625 4.383 1 97.75 205 HIS A CA 1
ATOM 1664 C C . HIS A 1 205 ? -25.953 -2.221 5.02 1 97.75 205 HIS A C 1
ATOM 1666 O O . HIS A 1 205 ? -25.078 -2.723 4.316 1 97.75 205 HIS A O 1
ATOM 1672 N N . THR A 1 206 ? -25.844 -2.168 6.32 1 95.88 206 THR A N 1
ATOM 1673 C CA . THR A 1 206 ? -24.688 -2.715 7.039 1 95.88 206 THR A CA 1
ATOM 1674 C C . THR A 1 206 ? -25.125 -3.848 7.961 1 95.88 206 THR A C 1
ATOM 1676 O O . THR A 1 206 ? -26.312 -4.094 8.141 1 95.88 206 THR A O 1
ATOM 1679 N N . VAL A 1 207 ? -24.125 -4.52 8.375 1 92.81 207 VAL A N 1
ATOM 1680 C CA . VAL A 1 207 ? -24.359 -5.586 9.344 1 92.81 207 VAL A CA 1
ATOM 1681 C C . VAL A 1 207 ? -23.875 -5.145 10.719 1 92.81 207 VAL A C 1
ATOM 1683 O O . VAL A 1 207 ? -22.844 -4.477 10.836 1 92.81 207 VAL A O 1
ATOM 1686 N N . ILE A 1 208 ? -24.562 -5.445 11.758 1 88.31 208 ILE A N 1
ATOM 1687 C CA . ILE A 1 208 ? -24.312 -4.961 13.117 1 88.31 208 ILE A CA 1
ATOM 1688 C C . ILE A 1 208 ? -22.969 -5.473 13.609 1 88.31 208 ILE A C 1
ATOM 1690 O O . ILE A 1 208 ? -22.172 -4.711 14.156 1 88.31 208 ILE A O 1
ATOM 1694 N N . ASP A 1 209 ? -22.609 -6.676 13.375 1 88.75 209 ASP A N 1
ATOM 1695 C CA . ASP A 1 209 ? -21.438 -7.246 14.031 1 88.75 209 ASP A CA 1
ATOM 1696 C C . ASP A 1 209 ? -20.266 -7.336 13.062 1 88.75 209 ASP A C 1
ATOM 1698 O O . ASP A 1 209 ? -19.266 -8.008 13.344 1 88.75 209 ASP A O 1
ATOM 1702 N N . ASN A 1 210 ? -20.344 -6.652 11.977 1 92.69 210 ASN A N 1
ATOM 1703 C CA . ASN A 1 210 ? -19.25 -6.652 11.023 1 92.69 210 ASN A CA 1
ATOM 1704 C C . ASN A 1 210 ? -19.234 -5.379 10.188 1 92.69 210 ASN A C 1
ATOM 1706 O O . ASN A 1 210 ? -19.922 -5.289 9.164 1 92.69 210 ASN A O 1
ATOM 1710 N N . LYS A 1 211 ? -18.391 -4.52 10.523 1 92.25 211 LYS A N 1
ATOM 1711 C CA . LYS A 1 211 ? -18.359 -3.207 9.883 1 92.25 211 LYS A CA 1
ATOM 1712 C C . LYS A 1 211 ? -17.797 -3.297 8.469 1 92.25 211 LYS A C 1
ATOM 1714 O O . LYS A 1 211 ? -17.844 -2.32 7.715 1 92.25 211 LYS A O 1
ATOM 1719 N N . TYR A 1 212 ? -17.328 -4.461 8.086 1 96.56 212 TYR A N 1
ATOM 1720 C CA . TYR A 1 212 ? -16.688 -4.586 6.777 1 96.56 212 TYR A CA 1
ATOM 1721 C C . TYR A 1 212 ? -17.656 -5.141 5.742 1 96.56 212 TYR A C 1
ATOM 1723 O O . TYR A 1 212 ? -17.328 -5.25 4.562 1 96.56 212 TYR A O 1
ATOM 1731 N N . LYS A 1 213 ? -18.844 -5.504 6.145 1 96.94 213 LYS A N 1
ATOM 1732 C CA . LYS A 1 213 ? -19.859 -5.992 5.215 1 96.94 213 LYS A CA 1
ATOM 1733 C C . LYS A 1 213 ? -20.906 -4.922 4.926 1 96.94 213 LYS A C 1
ATOM 1735 O O . LYS A 1 213 ? -21.422 -4.281 5.848 1 96.94 213 LYS A O 1
ATOM 1740 N N . CYS A 1 214 ? -21.203 -4.816 3.678 1 98.12 214 CYS A N 1
ATOM 1741 C CA . CYS A 1 214 ? -22.141 -3.766 3.289 1 98.12 214 CYS A CA 1
ATOM 1742 C C . CYS A 1 214 ? -22.859 -4.121 1.989 1 98.12 214 CYS A C 1
ATOM 1744 O O . CYS A 1 214 ? -22.281 -4.777 1.121 1 98.12 214 CYS A O 1
ATOM 1746 N N . TYR A 1 215 ? -24.156 -3.84 1.904 1 98.56 215 TYR A N 1
ATOM 1747 C CA . TYR A 1 215 ? -24.953 -3.91 0.687 1 98.56 215 TYR A CA 1
ATOM 1748 C C . TYR A 1 215 ? -25.438 -2.525 0.278 1 98.56 215 TYR A C 1
ATOM 1750 O O . TYR A 1 215 ? -26.109 -1.842 1.059 1 98.56 215 TYR A O 1
ATOM 1758 N N . ILE A 1 216 ? -25.047 -2.064 -0.951 1 98.75 216 ILE A N 1
ATOM 1759 C CA . ILE A 1 216 ? -25.375 -0.725 -1.427 1 98.75 216 ILE A CA 1
ATOM 1760 C C . ILE A 1 216 ? -26.312 -0.819 -2.625 1 98.75 216 ILE A C 1
ATOM 1762 O O . ILE A 1 216 ? -26.047 -1.547 -3.582 1 98.75 216 ILE A O 1
ATOM 1766 N N . GLU A 1 217 ? -27.375 -0.123 -2.566 1 98.56 217 GLU A N 1
ATOM 1767 C CA . GLU A 1 217 ? -28.312 -0.004 -3.68 1 98.56 217 GLU A CA 1
ATOM 1768 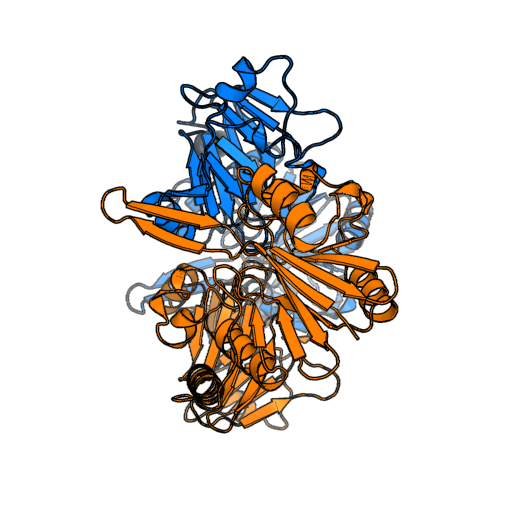C C . GLU A 1 217 ? -28.266 1.396 -4.285 1 98.56 217 GLU A C 1
ATOM 1770 O O . GLU A 1 217 ? -28.594 2.377 -3.615 1 98.56 217 GLU A O 1
ATOM 1775 N N . GLY A 1 218 ? -27.812 1.473 -5.492 1 97.44 218 GLY A N 1
ATOM 1776 C CA . GLY A 1 218 ? -27.812 2.73 -6.227 1 97.44 218 GLY A CA 1
ATOM 1777 C C . GLY A 1 218 ? -28.906 2.814 -7.273 1 97.44 218 GLY A C 1
ATOM 1778 O O . GLY A 1 218 ? -29.906 2.104 -7.191 1 97.44 218 GLY A O 1
ATOM 1779 N N . ILE A 1 219 ? -28.766 3.746 -8.273 1 95.06 219 ILE A N 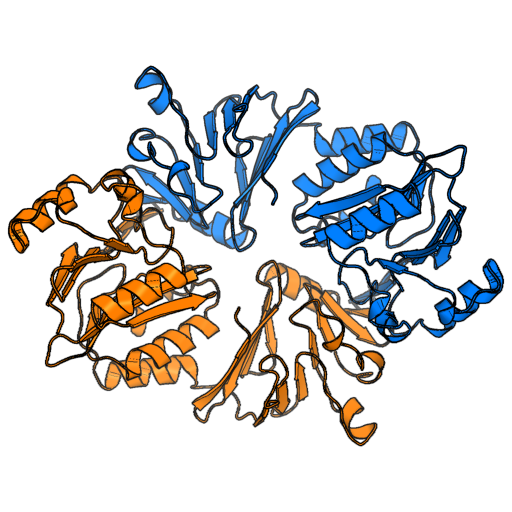1
ATOM 1780 C CA . ILE A 1 219 ? -29.781 4.004 -9.297 1 95.06 219 ILE A CA 1
ATOM 1781 C C . ILE A 1 219 ? -29.844 2.826 -10.266 1 95.06 219 ILE A C 1
ATOM 1783 O O . ILE A 1 219 ? -30.922 2.301 -10.547 1 95.06 219 ILE A O 1
ATOM 1787 N N . ASP A 1 220 ? -28.719 2.289 -10.75 1 96.5 220 ASP A N 1
ATOM 1788 C CA . ASP A 1 220 ? -28.672 1.206 -11.727 1 96.5 220 ASP A CA 1
ATOM 1789 C C . ASP A 1 220 ? -27.594 0.191 -11.375 1 96.5 220 ASP A C 1
ATOM 1791 O O . ASP A 1 220 ? -27.047 -0.475 -12.266 1 96.5 220 ASP A O 1
ATOM 1795 N N . TYR A 1 221 ? -27.25 0.217 -10.102 1 98 221 TYR A N 1
ATOM 1796 C CA . TYR A 1 221 ? -26.234 -0.73 -9.648 1 98 221 TYR A CA 1
ATOM 1797 C C . TYR A 1 221 ? -26.531 -1.212 -8.234 1 98 221 TYR A C 1
ATOM 1799 O O . TYR A 1 221 ? -27.125 -0.487 -7.441 1 98 221 TYR A O 1
ATOM 1807 N N . CYS A 1 222 ? -26.172 -2.396 -7.969 1 98.62 222 CYS A N 1
ATOM 1808 C CA . CYS A 1 222 ? -26.188 -3.031 -6.656 1 98.62 222 CYS A CA 1
ATOM 1809 C C . CYS A 1 222 ? -24.828 -3.619 -6.32 1 98.62 222 CYS A C 1
ATOM 1811 O O . CYS A 1 222 ? -24.281 -4.418 -7.086 1 98.62 222 CYS A O 1
ATOM 1813 N N . ILE A 1 223 ? -24.312 -3.221 -5.164 1 98.75 223 ILE A N 1
ATOM 1814 C CA . ILE A 1 223 ? -22.938 -3.576 -4.824 1 98.75 223 ILE A CA 1
ATOM 1815 C C . ILE A 1 223 ? -22.906 -4.34 -3.5 1 98.75 223 ILE A C 1
ATOM 1817 O O . ILE A 1 223 ? -23.516 -3.906 -2.518 1 98.75 223 ILE A O 1
ATOM 1821 N N . ILE A 1 224 ? -22.266 -5.445 -3.494 1 98.56 224 ILE A N 1
ATOM 1822 C CA . ILE A 1 224 ? -21.969 -6.148 -2.252 1 98.56 224 ILE A CA 1
ATOM 1823 C C . ILE A 1 224 ? -20.484 -5.988 -1.92 1 98.56 224 ILE A C 1
ATOM 1825 O O . ILE A 1 224 ? -19.625 -6.191 -2.779 1 98.56 224 ILE A O 1
ATOM 1829 N N . ILE A 1 225 ? -20.25 -5.625 -0.729 1 98.38 225 IL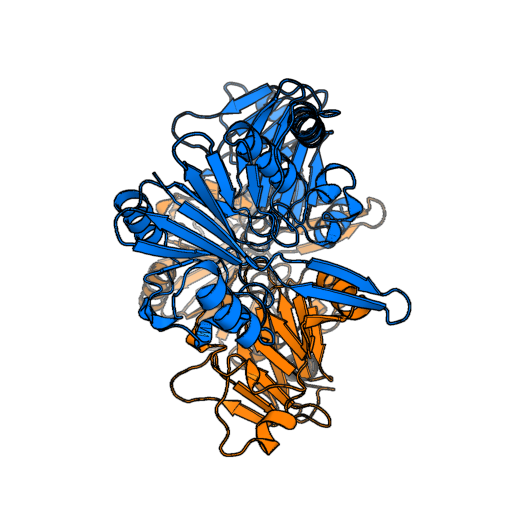E A N 1
ATOM 1830 C CA . ILE A 1 225 ? -18.906 -5.57 -0.195 1 98.38 225 ILE A CA 1
ATOM 1831 C C . ILE A 1 225 ? -18.703 -6.688 0.828 1 98.38 225 ILE A C 1
ATOM 1833 O O . ILE A 1 225 ? -19.406 -6.746 1.836 1 98.38 225 ILE A O 1
ATOM 1837 N N . ASN A 1 226 ? -17.797 -7.582 0.583 1 97.56 226 ASN A N 1
ATOM 1838 C CA . ASN A 1 226 ? -17.375 -8.656 1.47 1 97.56 226 ASN A CA 1
ATOM 1839 C C . ASN A 1 226 ? -18.516 -9.617 1.786 1 97.56 226 ASN A C 1
ATOM 1841 O O . ASN A 1 226 ? -18.781 -9.914 2.953 1 97.56 226 ASN A O 1
ATOM 1845 N N . ASP A 1 227 ? -19.203 -10 0.908 1 95.88 227 ASP A N 1
ATOM 1846 C CA . ASP A 1 227 ? -20.172 -11.094 0.9 1 95.88 227 ASP A CA 1
ATOM 1847 C C . ASP A 1 227 ? -21.484 -10.68 1.559 1 95.88 227 ASP A C 1
ATOM 1849 O O . ASP A 1 227 ? -21.531 -9.656 2.254 1 95.88 227 ASP A O 1
ATOM 1853 N N . TRP A 1 228 ? -22.484 -11.367 1.257 1 96.19 228 TRP A N 1
ATOM 1854 C CA . TRP A 1 228 ? -23.844 -11.117 1.729 1 96.19 228 TRP A CA 1
ATOM 1855 C C . TRP A 1 228 ? -24.734 -12.344 1.517 1 96.19 228 TRP A C 1
ATOM 1857 O O . TRP A 1 228 ? -24.5 -13.133 0.597 1 96.19 228 TRP A O 1
ATOM 1867 N N . ASN A 1 229 ? -25.719 -12.562 2.35 1 95.44 229 ASN A N 1
ATOM 1868 C CA . ASN A 1 229 ? -26.672 -13.648 2.195 1 95.44 229 ASN A CA 1
ATOM 1869 C C . ASN A 1 229 ? -28.062 -13.117 1.865 1 95.44 229 ASN A C 1
ATOM 1871 O O . ASN A 1 229 ? -28.641 -12.344 2.631 1 95.44 229 ASN A O 1
ATOM 1875 N N . PHE A 1 230 ? -28.516 -13.57 0.791 1 96.25 230 PHE A N 1
ATOM 1876 C CA . PHE A 1 230 ? -29.875 -13.258 0.402 1 96.25 230 PHE A CA 1
ATOM 1877 C C . PHE A 1 230 ? -30.781 -14.477 0.565 1 96.25 230 PHE A C 1
ATOM 1879 O O . PHE A 1 230 ? -30.297 -15.602 0.645 1 96.25 230 PHE A O 1
ATOM 1886 N N . ASN A 1 231 ? -32.094 -14.242 0.558 1 94 231 ASN A N 1
ATOM 1887 C CA . ASN A 1 231 ? -33.062 -15.312 0.751 1 94 231 ASN A CA 1
ATOM 1888 C C . ASN A 1 231 ? -33.438 -16 -0.566 1 94 231 ASN A C 1
ATOM 1890 O O . ASN A 1 231 ? -33.938 -17.109 -0.571 1 94 231 ASN A O 1
ATOM 1894 N N . SER A 1 232 ? -33.219 -15.344 -1.691 1 94.19 232 SER A N 1
ATOM 1895 C CA . SER A 1 232 ? -33.562 -15.891 -2.996 1 94.19 232 SER A CA 1
ATOM 1896 C C . SER A 1 232 ? -32.438 -15.734 -3.996 1 94.19 232 SER A C 1
ATOM 1898 O O . SER A 1 232 ? -31.641 -14.781 -3.908 1 94.19 232 SER A O 1
ATOM 1900 N N . ASP A 1 233 ? -32.438 -16.594 -4.973 1 93.69 233 ASP A N 1
ATOM 1901 C CA . ASP A 1 233 ? -31.422 -16.578 -6.027 1 93.69 233 ASP A CA 1
ATOM 1902 C C . ASP A 1 233 ? -31.578 -15.336 -6.906 1 93.69 233 ASP A C 1
ATOM 1904 O O . ASP A 1 233 ? -30.594 -14.812 -7.441 1 93.69 233 ASP A O 1
ATOM 1908 N N . GLU A 1 234 ? -32.75 -14.867 -6.973 1 94.81 234 GLU A N 1
ATOM 1909 C CA . GLU A 1 234 ? -33.031 -13.695 -7.793 1 94.81 234 GLU A CA 1
ATOM 1910 C C . GLU A 1 234 ? -32.312 -12.461 -7.262 1 94.81 234 GLU A C 1
ATOM 1912 O O . GLU A 1 234 ? -31.844 -11.625 -8.039 1 94.81 234 GLU A O 1
ATOM 1917 N N . GLU A 1 235 ? -32.219 -12.383 -5.961 1 96.06 235 GLU A N 1
ATOM 1918 C CA . GLU A 1 235 ? -31.547 -11.242 -5.352 1 96.06 235 GLU A CA 1
ATOM 1919 C C . GLU A 1 235 ? -30.062 -11.258 -5.66 1 96.06 235 GLU A C 1
ATOM 1921 O O . GLU A 1 235 ? -29.469 -10.211 -5.918 1 96.06 235 GLU A O 1
ATOM 1926 N N . TYR A 1 236 ? -29.5 -12.461 -5.699 1 97.12 236 TYR A N 1
ATOM 1927 C CA . TYR A 1 236 ? -28.094 -12.586 -6.043 1 97.12 236 TYR A CA 1
ATOM 1928 C C . TYR A 1 236 ? -27.844 -12.133 -7.473 1 97.12 236 TYR A C 1
ATOM 1930 O O . TYR A 1 236 ? -26.812 -11.508 -7.762 1 97.12 236 TYR A O 1
ATOM 1938 N N . LYS A 1 237 ? -28.766 -12.352 -8.352 1 95.81 237 LYS A N 1
ATOM 1939 C CA . LYS A 1 237 ? -28.609 -12.055 -9.773 1 95.81 237 LYS A CA 1
ATOM 1940 C C . LYS A 1 237 ? -28.672 -10.555 -10.031 1 95.81 237 LYS A C 1
ATOM 1942 O O . LYS A 1 237 ? -28.219 -10.078 -11.078 1 95.81 237 LYS A O 1
ATOM 1947 N N . LYS A 1 238 ? -29.188 -9.805 -9.086 1 96.75 238 LYS A N 1
ATOM 1948 C CA . LYS A 1 238 ? -29.328 -8.359 -9.227 1 96.75 238 LYS A CA 1
ATOM 1949 C C . LYS A 1 238 ? -28.016 -7.645 -8.93 1 96.75 238 LYS A C 1
ATOM 1951 O O . LYS A 1 238 ? -27.859 -6.465 -9.258 1 96.75 238 LYS A O 1
ATOM 1956 N N . ILE A 1 239 ? -27.172 -8.344 -8.305 1 98.31 239 ILE A N 1
ATOM 1957 C CA . ILE A 1 239 ? -25.922 -7.723 -7.875 1 98.31 239 ILE A CA 1
ATOM 1958 C C . ILE A 1 239 ? -25.016 -7.473 -9.086 1 98.31 239 ILE A C 1
ATOM 1960 O O . ILE A 1 239 ? -24.734 -8.391 -9.859 1 98.31 239 ILE A O 1
ATOM 1964 N N . THR A 1 240 ? -24.594 -6.215 -9.203 1 98.38 240 THR A N 1
ATOM 1965 C CA . THR A 1 240 ? -23.812 -5.824 -10.375 1 98.38 240 THR A CA 1
ATOM 1966 C C . THR A 1 240 ? -22.312 -5.875 -10.062 1 98.38 240 THR A C 1
ATOM 1968 O O . THR A 1 240 ? -21.484 -6.07 -10.961 1 98.38 240 THR A O 1
ATOM 1971 N N . HIS A 1 241 ? -21.984 -5.613 -8.797 1 98.5 241 HIS A N 1
ATOM 1972 C CA . HIS A 1 241 ? -20.594 -5.613 -8.375 1 98.5 241 HIS A CA 1
ATOM 1973 C C . HIS A 1 241 ? -20.422 -6.363 -7.059 1 98.5 241 HIS A C 1
ATOM 1975 O O . HIS A 1 241 ? -21.234 -6.227 -6.145 1 98.5 241 HIS A O 1
ATOM 1981 N N . PHE A 1 242 ? -19.453 -7.164 -7.004 1 98.12 242 PHE A N 1
ATOM 1982 C CA . PHE A 1 242 ? -19 -7.844 -5.793 1 98.12 242 PHE A CA 1
ATOM 1983 C C . PHE A 1 242 ? -17.562 -7.48 -5.461 1 98.12 242 PHE A C 1
ATOM 1985 O O . PHE A 1 242 ? -16.641 -7.828 -6.207 1 98.12 242 PHE A O 1
ATOM 1992 N N . VAL A 1 243 ? -17.359 -6.762 -4.312 1 98.12 243 VAL A N 1
ATOM 1993 C CA . VAL A 1 243 ? -16.047 -6.219 -3.945 1 98.12 243 VAL A CA 1
ATOM 1994 C C . VAL A 1 243 ? -15.508 -6.961 -2.723 1 98.12 243 VAL A C 1
ATOM 1996 O O . VAL A 1 243 ? -16.188 -7.051 -1.694 1 98.12 243 VAL A O 1
ATOM 1999 N N . VAL A 1 244 ? -14.352 -7.461 -2.795 1 97.12 244 VAL A N 1
ATOM 2000 C CA . VAL A 1 244 ? -13.68 -8.086 -1.661 1 97.12 244 VAL A CA 1
ATOM 2001 C C . VAL A 1 244 ? -12.508 -7.223 -1.214 1 97.12 244 VAL A C 1
ATOM 2003 O O . VAL A 1 244 ? -11.477 -7.168 -1.89 1 97.12 244 VAL A O 1
ATOM 2006 N N . THR A 1 245 ? -12.625 -6.645 -0.047 1 96.56 245 THR A N 1
ATOM 2007 C CA . THR A 1 245 ? -11.656 -5.633 0.372 1 96.56 245 THR A CA 1
ATOM 2008 C C . THR A 1 245 ? -10.477 -6.277 1.095 1 96.56 245 THR A C 1
ATOM 2010 O O . THR A 1 245 ? -9.359 -5.754 1.064 1 96.56 245 THR A O 1
ATOM 2013 N N . HIS A 1 246 ? -10.781 -7.395 1.813 1 93.88 246 HIS A N 1
ATOM 2014 C CA . HIS A 1 246 ? -9.773 -8.062 2.633 1 93.88 246 HIS A CA 1
ATOM 2015 C C . HIS A 1 246 ? -9.648 -9.531 2.266 1 93.88 246 HIS A C 1
ATOM 2017 O O . HIS A 1 246 ? -10.641 -10.172 1.9 1 93.88 246 HIS A O 1
ATOM 2023 N N . ASN A 1 247 ? -8.453 -9.984 2.422 1 88.62 247 ASN A N 1
ATOM 2024 C CA . ASN A 1 247 ? -8.164 -11.383 2.105 1 88.62 247 ASN A CA 1
ATOM 2025 C C . ASN A 1 247 ? -8.586 -12.312 3.238 1 88.62 247 ASN A C 1
ATOM 2027 O O . ASN A 1 247 ? -7.742 -12.953 3.867 1 88.62 247 ASN A O 1
ATOM 2031 N N . ILE A 1 248 ? -9.859 -12.391 3.4 1 90.5 248 ILE A N 1
ATOM 2032 C CA . ILE A 1 248 ? -10.453 -13.203 4.461 1 90.5 248 ILE A CA 1
ATOM 2033 C C . ILE A 1 248 ? -11.469 -14.172 3.865 1 90.5 248 ILE A C 1
ATOM 2035 O O . ILE A 1 248 ? -12.328 -13.773 3.072 1 90.5 248 ILE A O 1
ATOM 2039 N N . TYR A 1 249 ? -11.406 -15.359 4.312 1 91.12 249 TYR A N 1
ATOM 2040 C CA . TYR A 1 249 ? -12.242 -16.438 3.812 1 91.12 249 TYR A CA 1
ATOM 2041 C C . TYR A 1 249 ? -13.719 -16.062 3.889 1 91.12 249 TYR A C 1
ATOM 2043 O O . TYR A 1 249 ? -14.453 -16.219 2.91 1 91.12 249 TYR A O 1
ATOM 2051 N N . ASP A 1 250 ? -14.148 -15.5 4.887 1 92.38 250 ASP A N 1
ATOM 2052 C CA . ASP A 1 250 ? -15.555 -15.219 5.16 1 92.38 250 ASP A CA 1
ATOM 2053 C C . ASP A 1 250 ? -16.094 -14.125 4.242 1 92.38 250 ASP A C 1
ATOM 2055 O O . ASP A 1 250 ? -17.297 -13.914 4.148 1 92.38 250 ASP A O 1
ATOM 2059 N N . TYR A 1 251 ? -15.258 -13.477 3.518 1 93.62 251 TYR A N 1
ATOM 2060 C CA . TYR A 1 251 ? -15.68 -12.312 2.744 1 93.62 251 TYR A CA 1
ATOM 2061 C C . TYR A 1 251 ? -15.992 -12.703 1.304 1 93.62 251 TYR A C 1
ATOM 2063 O O . TYR A 1 251 ? -16.406 -11.859 0.505 1 93.62 251 TYR A O 1
ATOM 2071 N N . PHE A 1 252 ? -15.914 -14.031 0.993 1 92.31 252 PHE A N 1
ATOM 2072 C CA . PHE A 1 252 ? -16.266 -14.391 -0.377 1 92.31 252 PHE A CA 1
ATOM 2073 C C . PHE A 1 252 ? -16.812 -15.805 -0.446 1 92.31 252 PHE A C 1
ATOM 2075 O O . PHE A 1 252 ? -16.656 -16.484 -1.458 1 92.31 252 PHE A O 1
ATOM 2082 N N . VAL A 1 253 ? -17.406 -16.266 0.531 1 91.81 253 VAL A N 1
ATOM 2083 C CA . VAL A 1 253 ? -17.969 -17.594 0.651 1 91.81 253 VAL A CA 1
ATOM 2084 C C . VAL A 1 253 ? -19.031 -17.828 -0.433 1 91.81 253 VAL A C 1
ATOM 2086 O O . VAL A 1 253 ? -19.078 -18.891 -1.052 1 91.81 253 VAL A O 1
ATOM 2089 N N . ASN A 1 254 ? -19.797 -16.844 -0.685 1 92.56 254 ASN A N 1
ATOM 2090 C CA . ASN A 1 254 ? -20.922 -16.984 -1.616 1 92.56 254 ASN A CA 1
ATOM 2091 C C . ASN A 1 254 ? -20.562 -16.453 -3.004 1 92.56 254 ASN A C 1
ATOM 2093 O O . ASN A 1 254 ? -21.438 -16.156 -3.809 1 92.56 254 ASN A O 1
ATOM 2097 N N . ILE A 1 255 ? -19.344 -16.312 -3.27 1 93 255 ILE A N 1
ATOM 2098 C CA . ILE A 1 255 ? -18.859 -15.633 -4.469 1 93 255 ILE A CA 1
ATOM 2099 C C . ILE A 1 255 ? -19.5 -16.25 -5.707 1 93 255 ILE A C 1
ATOM 2101 O O . ILE A 1 255 ? -19.859 -15.547 -6.648 1 93 255 ILE A O 1
ATOM 2105 N N . LYS A 1 256 ? -19.766 -17.516 -5.711 1 92.25 256 LYS A N 1
ATOM 2106 C CA . LYS A 1 256 ? -20.297 -18.234 -6.863 1 92.25 256 LYS A CA 1
ATOM 2107 C C . LYS A 1 256 ? -21.766 -17.844 -7.117 1 92.25 256 LYS A C 1
ATOM 2109 O O . LYS A 1 256 ? -22.266 -18 -8.234 1 92.25 256 LYS A O 1
ATOM 2114 N N . LYS A 1 257 ? -22.391 -17.422 -6.117 1 94.12 257 LYS A N 1
ATOM 2115 C CA . LYS A 1 257 ? -23.812 -17.078 -6.227 1 94.12 257 LYS A CA 1
ATOM 2116 C C . LYS A 1 257 ? -23.984 -15.734 -6.934 1 94.12 257 LYS A C 1
ATOM 2118 O O . LYS A 1 257 ? -25.062 -15.453 -7.484 1 94.12 257 LYS A O 1
ATOM 2123 N N . PHE A 1 258 ? -23 -14.883 -6.883 1 95.19 258 PHE A N 1
ATOM 2124 C CA . PHE A 1 258 ? -23.062 -13.578 -7.531 1 95.19 258 PHE A CA 1
ATOM 2125 C C . PHE A 1 258 ? -22.672 -13.688 -9 1 95.19 258 PHE A C 1
ATOM 2127 O O . PHE A 1 258 ? -21.75 -13.016 -9.461 1 95.19 258 PHE A O 1
ATOM 2134 N N . SER A 1 259 ? -23.438 -14.422 -9.773 1 89.81 259 SER A N 1
ATOM 2135 C CA . SER A 1 259 ? -23.078 -14.922 -11.102 1 89.81 259 SER A CA 1
ATOM 2136 C C . SER A 1 259 ? -23.031 -13.789 -12.117 1 89.81 259 SER A C 1
ATOM 2138 O O . SER A 1 259 ? -22.344 -13.891 -13.133 1 89.81 259 SER A O 1
ATOM 2140 N N . ASN A 1 260 ? -23.688 -12.688 -11.93 1 93.88 260 ASN A N 1
ATOM 2141 C CA . ASN A 1 260 ? -23.75 -11.602 -12.898 1 93.88 260 ASN A CA 1
ATOM 2142 C C . ASN A 1 260 ? -22.828 -10.445 -12.5 1 93.88 260 ASN A C 1
ATOM 2144 O O . ASN A 1 260 ? -22.703 -9.469 -13.234 1 93.88 260 ASN A O 1
ATOM 2148 N N . ALA A 1 261 ? -22.219 -10.594 -11.375 1 97.25 261 ALA A N 1
ATOM 2149 C CA . ALA A 1 261 ? -21.484 -9.453 -10.828 1 97.25 261 ALA A CA 1
ATOM 2150 C C . ALA A 1 261 ? -20.078 -9.367 -11.422 1 97.25 261 ALA A C 1
ATOM 2152 O O . ALA A 1 261 ? -19.469 -10.391 -11.719 1 97.25 261 ALA A O 1
ATOM 2153 N N . LYS A 1 262 ? -19.594 -8.164 -11.672 1 97.62 262 LYS A N 1
ATOM 2154 C CA . LYS A 1 262 ? -18.156 -7.941 -11.773 1 97.62 262 LYS A CA 1
ATOM 2155 C C . LYS A 1 262 ? -17.469 -8.125 -10.422 1 97.62 262 LYS A C 1
ATOM 2157 O O . LYS A 1 262 ? -17.844 -7.469 -9.445 1 97.62 262 LYS A O 1
ATOM 2162 N N . ILE A 1 263 ? -16.547 -8.969 -10.359 1 97.12 263 ILE A N 1
ATOM 2163 C CA . ILE A 1 263 ? -15.844 -9.266 -9.117 1 97.12 263 ILE A CA 1
ATOM 2164 C C . ILE A 1 263 ? -14.562 -8.43 -9.031 1 97.12 263 ILE A C 1
ATOM 2166 O O . ILE A 1 263 ? -13.688 -8.531 -9.891 1 97.12 263 ILE A O 1
ATOM 2170 N N . ILE A 1 264 ? -14.5 -7.598 -8.055 1 96.81 264 ILE A N 1
ATOM 2171 C CA . ILE A 1 264 ? -13.344 -6.738 -7.832 1 96.81 264 ILE A CA 1
ATOM 2172 C C . ILE A 1 264 ? -12.578 -7.215 -6.598 1 96.81 264 ILE A C 1
ATOM 2174 O O . ILE A 1 264 ? -13.102 -7.168 -5.48 1 96.81 264 ILE A O 1
ATOM 2178 N N . MET A 1 265 ? -11.43 -7.625 -6.773 1 93.31 265 MET A N 1
ATOM 2179 C CA . MET A 1 265 ? -10.609 -8.18 -5.699 1 93.31 265 MET A CA 1
ATOM 2180 C C . MET A 1 265 ? -9.125 -7.953 -5.98 1 93.31 265 MET A C 1
ATOM 2182 O O . MET A 1 265 ? -8.672 -8.133 -7.109 1 93.31 265 MET A O 1
ATOM 2186 N N . ASP A 1 266 ? -8.422 -7.477 -4.895 1 90.44 266 ASP A N 1
ATOM 2187 C CA . ASP A 1 266 ? -7.027 -7.086 -5.078 1 90.44 266 ASP A CA 1
ATOM 2188 C C . ASP A 1 266 ? -6.887 -6.066 -6.207 1 90.44 266 ASP A C 1
ATOM 2190 O O . ASP A 1 266 ? -7.555 -5.031 -6.203 1 90.44 266 ASP A O 1
ATOM 2194 N N . ASN A 1 267 ? -6.172 -6.363 -7.238 1 89.81 267 ASN A N 1
ATOM 2195 C CA . ASN A 1 267 ? -6.004 -5.402 -8.32 1 89.81 267 ASN A CA 1
ATOM 2196 C C . ASN A 1 267 ? -6.578 -5.93 -9.633 1 89.81 267 ASN A C 1
ATOM 2198 O O . ASN A 1 267 ? -6.094 -5.59 -10.711 1 89.81 267 ASN A O 1
ATOM 2202 N N . ASP A 1 268 ? -7.641 -6.754 -9.453 1 92.31 268 ASP A N 1
ATOM 2203 C CA . ASP A 1 268 ? -8.219 -7.355 -10.648 1 92.31 268 ASP A CA 1
ATOM 2204 C C . ASP A 1 268 ? -9.742 -7.266 -10.633 1 92.31 268 ASP A C 1
ATOM 2206 O O . ASP A 1 268 ? -10.352 -7.207 -9.562 1 92.31 268 ASP A O 1
ATOM 2210 N N . ILE A 1 269 ? -10.258 -7.293 -11.852 1 95.94 269 ILE A N 1
ATOM 2211 C CA . ILE A 1 269 ? -11.695 -7.363 -12.078 1 95.94 269 ILE A CA 1
ATOM 2212 C C . ILE A 1 269 ? -12.023 -8.562 -12.969 1 95.94 269 ILE A C 1
ATOM 2214 O O . ILE A 1 269 ? -11.477 -8.688 -14.07 1 95.94 269 ILE A O 1
ATOM 2218 N N . ALA A 1 270 ? -12.828 -9.398 -12.492 1 96.69 270 ALA A N 1
ATOM 2219 C CA . ALA A 1 270 ? -13.227 -10.578 -13.258 1 96.69 270 ALA A CA 1
ATOM 2220 C C . ALA A 1 270 ? -14.734 -10.625 -13.445 1 96.69 270 ALA A C 1
ATOM 2222 O O . ALA A 1 270 ? -15.484 -10.047 -12.656 1 96.69 270 ALA A O 1
ATOM 2223 N N . ILE A 1 271 ? -15.164 -11.297 -14.5 1 95.56 271 ILE A N 1
ATOM 2224 C CA . ILE A 1 271 ? -16.578 -11.547 -14.742 1 95.56 271 ILE A CA 1
ATOM 2225 C C . ILE A 1 271 ? -16.812 -13.039 -14.953 1 95.56 271 ILE A C 1
ATOM 2227 O O . ILE A 1 271 ? -15.891 -13.844 -14.812 1 95.56 271 ILE A O 1
ATOM 2231 N N . LYS A 1 272 ? -18.016 -13.398 -15.188 1 93.62 272 LYS A N 1
ATOM 2232 C CA . LYS A 1 272 ? -18.438 -14.789 -15.289 1 93.62 272 LYS A CA 1
ATOM 2233 C C . LYS A 1 272 ? -17.516 -15.578 -16.219 1 93.62 272 LYS A C 1
ATOM 2235 O O . LYS A 1 272 ? -17.062 -15.062 -17.234 1 93.62 272 LYS A O 1
ATOM 2240 N N . ASN A 1 273 ? -17.25 -16.797 -15.812 1 93 273 ASN A N 1
ATOM 2241 C CA . ASN A 1 273 ? -16.484 -17.781 -16.578 1 93 273 ASN A CA 1
ATOM 2242 C C . ASN A 1 273 ? -15.016 -17.406 -16.672 1 93 273 ASN A C 1
ATOM 2244 O O . ASN A 1 273 ? -14.359 -17.672 -17.672 1 93 273 ASN A O 1
ATOM 2248 N N . SER A 1 274 ? -14.555 -16.656 -15.727 1 94.06 274 SER A N 1
ATOM 2249 C CA . SER A 1 274 ? -13.141 -16.328 -15.547 1 94.06 274 SER A CA 1
ATOM 2250 C C . SER A 1 274 ? -12.633 -15.453 -16.688 1 94.06 274 SER A C 1
ATOM 2252 O O . SER A 1 274 ? -11.523 -15.648 -17.172 1 94.06 274 SER A O 1
ATOM 2254 N N . TYR A 1 275 ? -13.547 -14.609 -17.125 1 95.5 275 TYR A N 1
ATOM 2255 C CA . TYR A 1 275 ? -13.141 -13.578 -18.078 1 95.5 275 TYR A CA 1
ATOM 2256 C C . TYR A 1 275 ? -12.695 -12.312 -17.344 1 95.5 275 TYR A C 1
ATOM 2258 O O . TYR A 1 275 ? -13.219 -11.984 -16.281 1 95.5 275 TYR A O 1
ATOM 2266 N N . PHE A 1 276 ? -11.734 -11.648 -17.953 1 95.88 276 PHE A N 1
ATOM 2267 C CA . PHE A 1 276 ? -11.211 -10.375 -17.469 1 95.88 276 PHE A CA 1
ATOM 2268 C C . PHE A 1 276 ? -11.344 -9.297 -18.531 1 95.88 276 PHE A C 1
ATOM 2270 O O . PHE A 1 276 ? -10.734 -9.383 -19.594 1 95.88 276 PHE A O 1
ATOM 2277 N N . PRO A 1 277 ? -12.188 -8.32 -18.281 1 96.19 277 PRO A N 1
ATOM 2278 C CA . PRO A 1 277 ? -12.32 -7.23 -19.25 1 96.19 277 PRO A CA 1
ATOM 2279 C C . PRO A 1 277 ? -11.062 -6.371 -19.344 1 96.19 277 PRO A C 1
ATOM 2281 O O . PRO A 1 277 ? -10.758 -5.613 -18.422 1 96.19 277 PRO A O 1
ATOM 2284 N N . ASN A 1 278 ? -10.398 -6.395 -20.453 1 94.62 278 ASN A N 1
ATOM 2285 C CA . ASN A 1 278 ? -9.055 -5.848 -20.578 1 94.62 278 ASN A CA 1
ATOM 2286 C C . ASN A 1 278 ? -9.039 -4.34 -20.344 1 94.62 278 ASN A C 1
ATOM 2288 O O . ASN A 1 278 ? -8.219 -3.83 -19.594 1 94.62 278 ASN A O 1
ATOM 2292 N N . GLU A 1 279 ? -9.961 -3.643 -20.953 1 93.56 279 GLU A N 1
ATOM 2293 C CA . GLU A 1 279 ? -9.984 -2.188 -20.844 1 93.56 279 GLU A CA 1
ATOM 2294 C C . GLU A 1 279 ? -10.203 -1.758 -19.391 1 93.56 279 GLU A C 1
ATOM 2296 O O . GLU A 1 279 ? -9.5 -0.887 -18.875 1 93.56 279 GLU A O 1
ATOM 2301 N N . LEU A 1 280 ? -11.117 -2.402 -18.766 1 94.06 280 LEU A N 1
ATOM 2302 C CA . LEU A 1 280 ? -11.438 -2.084 -17.375 1 94.06 280 LEU A CA 1
ATOM 2303 C C . LEU A 1 280 ? -10.273 -2.422 -16.453 1 94.06 280 LEU A C 1
ATOM 2305 O O . LEU A 1 280 ? -9.93 -1.636 -15.57 1 94.06 280 LEU A O 1
ATOM 2309 N N . ASN A 1 281 ? -9.641 -3.523 -16.672 1 94.12 281 ASN A N 1
ATOM 2310 C CA . ASN A 1 281 ? -8.508 -3.932 -15.859 1 94.12 281 ASN A CA 1
ATOM 2311 C C . ASN A 1 281 ? -7.297 -3.027 -16.094 1 94.12 281 ASN A C 1
ATOM 2313 O O . ASN A 1 281 ? -6.578 -2.693 -15.148 1 94.12 281 ASN A O 1
ATOM 2317 N N . ASP A 1 282 ? -7.105 -2.662 -17.312 1 91.69 282 ASP A N 1
ATOM 2318 C CA . ASP A 1 282 ? -6.004 -1.756 -17.625 1 91.69 282 ASP A CA 1
ATOM 2319 C C . ASP A 1 282 ? -6.184 -0.412 -16.922 1 91.69 282 ASP A C 1
ATOM 2321 O O . ASP A 1 282 ? -5.238 0.122 -16.344 1 91.69 282 ASP A O 1
ATOM 2325 N N . GLN A 1 283 ? -7.379 0.051 -16.969 1 92.25 283 GLN A N 1
ATOM 2326 C CA . GLN A 1 283 ? -7.688 1.305 -16.281 1 92.25 283 GLN A CA 1
ATOM 2327 C C . GLN A 1 283 ? -7.5 1.172 -14.773 1 92.25 283 GLN A C 1
ATOM 2329 O O . GLN A 1 283 ? -6.926 2.053 -14.141 1 92.25 283 GLN A O 1
ATOM 2334 N N . PHE A 1 284 ? -8 0.079 -14.242 1 93.62 284 PHE A N 1
ATOM 2335 C CA . PHE A 1 284 ? -7.906 -0.161 -12.812 1 93.62 284 PHE A CA 1
ATOM 2336 C C . PHE A 1 284 ? -6.453 -0.28 -12.375 1 93.62 284 PHE A C 1
ATOM 2338 O O . PHE A 1 284 ? -6.07 0.245 -11.328 1 93.62 284 PHE A O 1
ATOM 2345 N N . LYS A 1 285 ? -5.668 -0.875 -13.133 1 88.62 285 LYS A N 1
ATOM 2346 C CA . LYS A 1 285 ? -4.258 -1.045 -12.805 1 88.62 285 LYS A CA 1
ATOM 2347 C C . LYS A 1 285 ? -3.506 0.281 -12.898 1 88.62 285 LYS A C 1
ATOM 2349 O O . LYS A 1 285 ? -2.584 0.536 -12.125 1 88.62 285 LYS A O 1
ATOM 2354 N N . SER A 1 286 ? -3.934 1.089 -13.836 1 88.31 286 SER A N 1
ATOM 2355 C CA . SER A 1 286 ? -3.305 2.393 -14.023 1 88.31 286 SER A CA 1
ATOM 2356 C C . SER A 1 286 ? -3.73 3.375 -12.938 1 88.31 286 SER A C 1
ATOM 2358 O O . SER A 1 286 ? -2.885 3.984 -12.281 1 88.31 286 SER A O 1
ATOM 2360 N N . ASP A 1 287 ? -5.047 3.449 -12.703 1 89.75 287 ASP A N 1
ATOM 2361 C CA . ASP A 1 287 ? -5.59 4.465 -11.805 1 89.75 287 ASP A CA 1
ATOM 2362 C C . ASP A 1 287 ? -5.598 3.967 -10.359 1 89.75 287 ASP A C 1
ATOM 2364 O O . ASP A 1 287 ? -5.727 4.762 -9.43 1 89.75 287 ASP A O 1
ATOM 2368 N N . LYS A 1 288 ? -5.594 2.688 -10.266 1 92 288 LYS A N 1
ATOM 2369 C CA . LYS A 1 288 ? -5.711 2.021 -8.977 1 92 288 LYS A CA 1
ATOM 2370 C C . LYS A 1 288 ? -7.016 2.4 -8.281 1 92 288 LYS A C 1
ATOM 2372 O O . LYS A 1 288 ? -7.059 2.529 -7.055 1 92 288 LYS A O 1
ATOM 2377 N N . GLU A 1 289 ? -8 2.738 -9.086 1 94.88 289 GLU A N 1
ATOM 2378 C CA . GLU A 1 289 ? -9.305 3.123 -8.547 1 94.88 289 GLU A CA 1
ATOM 2379 C C . GLU A 1 289 ? -10.422 2.814 -9.531 1 94.88 289 GLU A C 1
ATOM 2381 O O . GLU A 1 289 ? -10.195 2.748 -10.742 1 94.88 289 GLU A O 1
ATOM 2386 N N . ILE A 1 290 ? -11.57 2.557 -8.969 1 96 290 ILE A N 1
ATOM 2387 C CA . ILE A 1 290 ? -12.805 2.377 -9.727 1 96 290 ILE A CA 1
ATOM 2388 C C . ILE A 1 290 ? -13.93 3.182 -9.086 1 96 290 ILE A C 1
ATOM 2390 O O . ILE A 1 290 ? -14.07 3.193 -7.855 1 96 290 ILE A O 1
ATOM 2394 N N . ILE A 1 291 ? -14.641 3.838 -9.961 1 97 291 ILE A N 1
ATOM 2395 C CA . ILE A 1 291 ? -15.789 4.605 -9.5 1 97 291 ILE A CA 1
ATOM 2396 C C . ILE A 1 291 ? -17.078 3.982 -10.031 1 97 291 ILE A C 1
ATOM 2398 O O . ILE A 1 291 ? -17.188 3.717 -11.234 1 97 291 ILE A O 1
ATOM 2402 N N . ILE A 1 292 ? -18.031 3.664 -9.211 1 98 292 ILE A N 1
ATOM 2403 C CA . ILE A 1 292 ? -19.344 3.143 -9.578 1 98 292 ILE A CA 1
ATOM 2404 C C . ILE A 1 292 ? -20.406 4.203 -9.328 1 98 292 ILE A C 1
ATOM 2406 O O . ILE A 1 292 ? -20.625 4.613 -8.18 1 98 292 ILE A O 1
ATOM 2410 N N . GLY A 1 293 ? -21.047 4.598 -10.352 1 97.75 293 GLY A N 1
ATOM 2411 C CA . GLY A 1 293 ? -21.938 5.742 -10.234 1 97.75 293 GLY A CA 1
ATOM 2412 C C . GLY A 1 293 ? -21.203 7.016 -9.836 1 97.75 293 GLY A C 1
ATOM 2413 O O . GLY A 1 293 ? -20.125 7.301 -10.336 1 97.75 293 GLY A O 1
ATOM 2414 N N . ARG A 1 294 ? -21.922 7.824 -9.047 1 98 294 ARG A N 1
ATOM 2415 C CA . ARG A 1 294 ? -21.344 9.055 -8.539 1 98 294 ARG A CA 1
ATOM 2416 C C . ARG A 1 294 ? -21.172 9 -7.023 1 98 294 ARG A C 1
ATOM 2418 O O . ARG A 1 294 ? -21.188 10.039 -6.355 1 98 294 ARG A O 1
ATOM 2425 N N . SER A 1 295 ? -21.094 7.648 -6.504 1 98.5 295 SER A N 1
ATOM 2426 C CA . SER A 1 295 ? -21.234 7.594 -5.055 1 98.5 295 SER A CA 1
ATOM 2427 C C . SER A 1 295 ? -20.281 6.566 -4.441 1 98.5 295 SER A C 1
ATOM 2429 O O . SER A 1 295 ? -20.078 6.555 -3.229 1 98.5 295 SER A O 1
ATOM 2431 N N . VAL A 1 296 ? -19.75 5.617 -5.266 1 98.75 296 VAL A N 1
ATOM 2432 C CA . VAL A 1 296 ? -18.953 4.547 -4.676 1 98.75 296 VAL A CA 1
ATOM 2433 C C . VAL A 1 296 ? -17.547 4.551 -5.281 1 98.75 296 VAL A C 1
ATOM 2435 O O . VAL A 1 296 ? -17.391 4.336 -6.488 1 98.75 296 VAL A O 1
ATOM 2438 N N . TYR A 1 297 ? -16.625 4.793 -4.441 1 98.31 297 TYR A N 1
ATOM 2439 C CA . TYR A 1 297 ? -15.234 4.922 -4.84 1 98.31 297 TYR A CA 1
ATOM 2440 C C . TYR A 1 297 ? -14.391 3.793 -4.25 1 98.31 297 TYR A C 1
ATOM 2442 O O . TYR A 1 297 ? -14.25 3.691 -3.027 1 98.31 297 TYR A O 1
ATOM 2450 N N . ILE A 1 298 ? -13.828 2.928 -5.07 1 97.94 298 ILE A N 1
ATOM 2451 C CA . ILE A 1 298 ? -13 1.794 -4.676 1 97.94 298 ILE A CA 1
ATOM 2452 C C . ILE A 1 298 ? -11.547 2.045 -5.09 1 97.94 298 ILE A C 1
ATOM 2454 O O . ILE A 1 298 ? -11.273 2.363 -6.25 1 97.94 298 ILE A O 1
ATOM 2458 N N . LYS A 1 299 ? -10.672 1.941 -4.125 1 95.94 299 LYS A N 1
ATOM 2459 C CA . LYS A 1 299 ? -9.266 2.203 -4.402 1 95.94 299 LYS A CA 1
ATOM 2460 C C . LYS A 1 299 ? -8.383 1.065 -3.896 1 95.94 299 LYS A C 1
ATOM 2462 O O . LYS A 1 299 ? -8.609 0.537 -2.807 1 95.94 299 LYS A O 1
ATOM 2467 N N . TYR A 1 300 ? -7.465 0.694 -4.703 1 93.44 300 TYR A N 1
ATOM 2468 C CA . TYR A 1 300 ? -6.43 -0.239 -4.273 1 93.44 300 TYR A CA 1
ATOM 2469 C C . TYR A 1 300 ? -5.227 0.504 -3.703 1 93.44 300 TYR A C 1
ATOM 2471 O O . TYR A 1 300 ? -4.562 1.26 -4.418 1 93.44 300 TYR A O 1
ATOM 2479 N N . ASN A 1 301 ? -4.891 0.255 -2.396 1 89.94 301 ASN A N 1
ATOM 2480 C CA . ASN A 1 301 ? -3.867 1.065 -1.745 1 89.94 301 ASN A CA 1
ATOM 2481 C C . ASN A 1 301 ? -2.525 0.34 -1.693 1 89.94 301 ASN A C 1
ATOM 2483 O O . ASN A 1 301 ? -1.637 0.723 -0.93 1 89.94 301 ASN A O 1
ATOM 2487 N N . GLY A 1 302 ? -2.426 -0.704 -2.463 1 83.12 302 GLY A N 1
ATOM 2488 C CA . GLY A 1 302 ? -1.2 -1.485 -2.477 1 83.12 302 GLY A CA 1
ATOM 2489 C C . GLY A 1 302 ? -1.297 -2.76 -1.658 1 83.12 302 GLY A C 1
ATOM 2490 O O . GLY A 1 302 ? -0.554 -3.713 -1.896 1 83.12 302 GLY A O 1
ATOM 2491 N N . LYS A 1 303 ? -2.195 -2.748 -0.765 1 86.56 303 LYS A N 1
ATOM 2492 C CA . LYS A 1 303 ? -2.352 -3.914 0.099 1 86.56 303 LYS A CA 1
ATOM 2493 C C . LYS A 1 303 ? -3.779 -4.449 0.048 1 86.56 303 LYS A C 1
ATOM 2495 O O . LYS A 1 303 ? -3.992 -5.664 0.018 1 86.56 303 LYS A O 1
ATOM 2500 N N . GLN A 1 304 ? -4.652 -3.557 0.039 1 92.38 304 GLN A N 1
ATOM 2501 C CA . GLN A 1 304 ? -6.062 -3.936 0.044 1 92.38 304 GLN A CA 1
ATOM 2502 C C . GLN A 1 304 ? -6.918 -2.887 -0.662 1 92.38 304 GLN A C 1
ATOM 2504 O O . GLN A 1 304 ? -6.43 -1.803 -0.991 1 92.38 304 GLN A O 1
ATOM 2509 N N . LEU A 1 305 ? -8.125 -3.271 -0.869 1 95.81 305 LEU A N 1
ATOM 2510 C CA . LEU A 1 305 ? -9.078 -2.318 -1.419 1 95.81 305 LEU A CA 1
ATOM 2511 C C . LEU A 1 305 ? -9.711 -1.48 -0.312 1 95.81 305 LEU A C 1
ATOM 2513 O O . LEU A 1 305 ? -10.008 -1.994 0.768 1 95.81 305 LEU A O 1
ATOM 2517 N N . THR A 1 306 ? -9.859 -0.227 -0.569 1 97 306 THR A N 1
ATOM 2518 C CA . THR A 1 306 ? -10.625 0.671 0.29 1 97 306 THR A CA 1
ATOM 2519 C C . THR A 1 306 ? -11.906 1.123 -0.402 1 97 306 THR A C 1
ATOM 2521 O O . THR A 1 306 ? -11.984 1.142 -1.633 1 97 306 THR A O 1
ATOM 2524 N N . VAL A 1 307 ? -12.914 1.446 0.394 1 98.44 307 VAL A N 1
ATOM 2525 C CA . VAL A 1 307 ? -14.211 1.854 -0.145 1 98.44 307 VAL A CA 1
ATOM 2526 C C . VAL A 1 307 ? -14.672 3.137 0.541 1 98.44 307 VAL A C 1
ATOM 2528 O O . VAL A 1 307 ? -14.602 3.256 1.767 1 98.44 307 VAL A O 1
ATOM 2531 N N . VAL A 1 308 ? -15.047 4.086 -0.235 1 98.69 308 VAL A N 1
ATOM 2532 C CA . VAL A 1 308 ? -15.773 5.266 0.223 1 98.69 308 VAL A CA 1
ATOM 2533 C C . VAL A 1 308 ? -17.109 5.367 -0.512 1 98.69 308 VAL A C 1
ATOM 2535 O O . VAL A 1 308 ? -17.141 5.531 -1.734 1 98.69 308 VAL A O 1
ATOM 2538 N N . ALA A 1 309 ? -18.188 5.195 0.187 1 98.81 309 ALA A N 1
ATOM 2539 C CA . ALA A 1 309 ? -19.531 5.363 -0.355 1 98.81 309 ALA A CA 1
ATOM 2540 C C . ALA A 1 309 ? -20.234 6.57 0.268 1 98.81 309 ALA A C 1
ATOM 2542 O O . ALA A 1 309 ? -20.312 6.68 1.493 1 98.81 309 ALA A O 1
ATOM 2543 N N . ILE A 1 310 ? -20.641 7.441 -0.593 1 98.69 310 ILE A N 1
ATOM 2544 C CA . ILE A 1 310 ? -21.297 8.656 -0.122 1 98.69 310 ILE A CA 1
ATOM 2545 C C . ILE A 1 310 ? -22.688 8.773 -0.744 1 98.69 310 ILE A C 1
ATOM 2547 O O . ILE A 1 310 ? -22.891 8.391 -1.899 1 98.69 310 ILE A O 1
ATOM 2551 N N . SER A 1 311 ? -23.656 9.32 0.002 1 98.62 311 SER A N 1
ATOM 2552 C CA . SER A 1 311 ? -25.016 9.547 -0.476 1 98.62 311 SER A CA 1
ATOM 2553 C C . SER A 1 311 ? -25.359 11.039 -0.471 1 98.62 311 SER A C 1
ATOM 2555 O O . SER A 1 311 ? -24.922 11.773 0.419 1 98.62 311 SER A O 1
ATOM 2557 N N . SER A 1 312 ? -26.172 11.43 -1.357 1 97.75 312 SER A N 1
ATOM 2558 C CA . SER A 1 312 ? -26.531 12.836 -1.507 1 97.75 312 SER A CA 1
ATOM 2559 C C . SER A 1 312 ? -27.25 13.359 -0.275 1 97.75 312 SER A C 1
ATOM 2561 O O . SER A 1 312 ? -27.359 14.57 -0.077 1 97.75 312 SER A O 1
ATOM 2563 N N . ASP A 1 313 ? -27.766 12.523 0.589 1 97.19 313 ASP A N 1
ATOM 2564 C CA . ASP A 1 313 ? -28.469 12.953 1.793 1 97.19 313 ASP A CA 1
ATOM 2565 C C . ASP A 1 313 ? -27.516 13.07 2.979 1 97.19 313 ASP A C 1
ATOM 2567 O O . ASP A 1 313 ? -27.953 13.273 4.113 1 97.19 313 ASP A O 1
ATOM 2571 N N . GLY A 1 314 ? -26.281 12.836 2.742 1 97.56 314 GLY A N 1
ATOM 2572 C CA . GLY A 1 314 ? -25.297 13.055 3.793 1 97.56 314 GLY A CA 1
ATOM 2573 C C . GLY A 1 314 ? -24.844 11.766 4.465 1 97.56 314 GLY A C 1
ATOM 2574 O O . GLY A 1 314 ? -23.922 11.773 5.277 1 97.56 314 GLY A O 1
ATOM 2575 N N . ASN A 1 315 ? -25.453 10.602 4.074 1 97.69 315 ASN A N 1
ATOM 2576 C CA . ASN A 1 315 ? -25.016 9.32 4.617 1 97.69 315 ASN A CA 1
ATOM 2577 C C . ASN A 1 315 ? -23.75 8.812 3.916 1 97.69 315 ASN A C 1
ATOM 2579 O O . ASN A 1 315 ? -23.484 9.172 2.768 1 97.69 315 ASN A O 1
ATOM 2583 N N . PHE A 1 316 ? -23.031 8.016 4.672 1 98.5 316 PHE A N 1
ATOM 2584 C CA . PHE A 1 316 ? -21.812 7.504 4.062 1 98.5 316 PHE A CA 1
ATOM 2585 C C . PHE A 1 316 ? -21.391 6.191 4.715 1 98.5 316 PHE A C 1
ATOM 2587 O O . PHE A 1 316 ? -21.906 5.816 5.766 1 98.5 316 PHE A O 1
ATOM 2594 N N . TYR A 1 317 ? -20.594 5.418 4.055 1 98.31 317 TYR A N 1
ATOM 2595 C CA . TYR A 1 317 ? -19.953 4.18 4.5 1 98.31 317 TYR A CA 1
ATOM 2596 C C . TYR A 1 317 ? -18.516 4.098 4.012 1 98.31 317 TYR A C 1
ATOM 2598 O O . TYR A 1 317 ? -18.219 4.449 2.869 1 98.31 317 TYR A O 1
ATOM 2606 N N . THR A 1 318 ? -17.578 3.762 4.973 1 98.06 318 THR A N 1
ATOM 2607 C CA . THR A 1 318 ? -16.188 3.684 4.547 1 98.06 318 THR A CA 1
ATOM 2608 C C . THR A 1 318 ? -15.523 2.41 5.074 1 98.06 318 THR A C 1
ATOM 2610 O O . THR A 1 318 ? -15.82 1.975 6.191 1 98.06 318 THR A O 1
ATOM 2613 N N . ILE A 1 319 ? -14.75 1.813 4.277 1 97.31 319 ILE A N 1
ATOM 2614 C CA . ILE A 1 319 ? -13.727 0.846 4.664 1 97.31 319 ILE A CA 1
ATOM 2615 C C . ILE A 1 319 ? -12.352 1.367 4.273 1 97.31 319 ILE A C 1
ATOM 2617 O O . ILE A 1 319 ? -11.883 1.128 3.158 1 97.31 319 ILE A O 1
ATOM 2621 N N . VAL A 1 320 ? -11.727 2.082 5.152 1 93.56 320 VAL A N 1
ATOM 2622 C CA . VAL A 1 320 ? -10.391 2.625 4.949 1 93.56 320 VAL A CA 1
ATOM 2623 C C . VAL A 1 320 ? -9.516 2.32 6.168 1 93.56 320 VAL A C 1
ATOM 2625 O O . VAL A 1 320 ? -9.609 3.006 7.188 1 93.56 320 VAL A O 1
ATOM 2628 N N . ASP A 1 321 ? -8.875 1.15 6.129 1 80.44 321 ASP A N 1
ATOM 2629 C CA . ASP A 1 321 ? -8.078 0.713 7.27 1 80.44 321 ASP A CA 1
ATOM 2630 C C . ASP A 1 321 ? -6.586 0.717 6.934 1 80.44 321 ASP A C 1
ATOM 2632 O O . ASP A 1 321 ? -6.211 0.575 5.766 1 80.44 321 ASP A O 1
ATOM 2636 N N . MET B 1 1 ? 10.18 -37.156 0.811 1 91.5 1 MET B N 1
ATOM 2637 C CA . MET B 1 1 ? 9.812 -37.25 -0.597 1 91.5 1 MET B CA 1
ATOM 2638 C C . MET B 1 1 ? 8.352 -36.875 -0.802 1 91.5 1 MET B C 1
ATOM 2640 O O . MET B 1 1 ? 7.488 -37.25 -0.003 1 91.5 1 MET B O 1
ATOM 2644 N N . SER B 1 2 ? 8.141 -36.031 -1.859 1 96.75 2 SER B N 1
ATOM 2645 C CA . SER B 1 2 ? 6.785 -35.594 -2.154 1 96.75 2 SER B CA 1
ATOM 2646 C C . SER B 1 2 ? 6.305 -36.125 -3.498 1 96.75 2 SER B C 1
ATOM 2648 O O . SER B 1 2 ? 7.109 -36.375 -4.398 1 96.75 2 SER B O 1
ATOM 2650 N N . VAL B 1 3 ? 5.102 -36.469 -3.564 1 98.25 3 VAL B N 1
ATOM 2651 C CA . VAL B 1 3 ? 4.441 -36.656 -4.848 1 98.25 3 VAL B CA 1
ATOM 2652 C C . VAL B 1 3 ? 3.742 -35.375 -5.289 1 98.25 3 VAL B C 1
ATOM 2654 O O . VAL B 1 3 ? 2.873 -34.875 -4.586 1 98.25 3 VAL B O 1
ATOM 2657 N N . ILE B 1 4 ? 4.164 -34.875 -6.418 1 98.69 4 ILE B N 1
ATOM 2658 C CA . ILE B 1 4 ? 3.658 -33.594 -6.926 1 98.69 4 ILE B CA 1
ATOM 2659 C C . ILE B 1 4 ? 2.807 -33.844 -8.172 1 98.69 4 ILE B C 1
ATOM 2661 O O . ILE B 1 4 ? 3.283 -34.438 -9.156 1 98.69 4 ILE B O 1
ATOM 2665 N N . THR B 1 5 ? 1.535 -33.438 -8.117 1 98.75 5 THR B N 1
ATOM 2666 C CA . THR B 1 5 ? 0.616 -33.625 -9.234 1 98.75 5 THR B CA 1
ATOM 2667 C C . THR B 1 5 ? -0.053 -32.312 -9.625 1 98.75 5 THR B C 1
ATOM 2669 O O . THR B 1 5 ? -0.737 -31.703 -8.812 1 98.75 5 THR B O 1
ATOM 2672 N N . GLN B 1 6 ? 0.177 -31.859 -10.836 1 98.75 6 GLN B N 1
ATOM 2673 C CA . GLN B 1 6 ? -0.617 -30.75 -11.344 1 98.75 6 GLN B CA 1
ATOM 2674 C C . GLN B 1 6 ? -2.025 -31.203 -11.711 1 98.75 6 GLN B C 1
ATOM 2676 O O . GLN B 1 6 ? -2.238 -31.766 -12.781 1 98.75 6 GLN B O 1
ATOM 2681 N N . LEU B 1 7 ? -2.953 -30.953 -10.93 1 98.75 7 LEU B N 1
ATOM 2682 C CA . LEU B 1 7 ? -4.328 -31.391 -11.117 1 98.75 7 LEU B CA 1
ATOM 2683 C C . LEU B 1 7 ? -4.98 -30.672 -12.289 1 98.75 7 LEU B C 1
ATOM 2685 O O . LEU B 1 7 ? -5.688 -31.281 -13.094 1 98.75 7 LEU B O 1
ATOM 2689 N N . ILE B 1 8 ? -4.805 -29.375 -12.336 1 98.62 8 ILE B N 1
ATOM 2690 C CA . ILE B 1 8 ? -5.336 -28.531 -13.406 1 98.62 8 ILE B CA 1
ATOM 2691 C C . ILE B 1 8 ? -4.211 -27.688 -14.008 1 98.62 8 ILE B C 1
ATOM 2693 O O . ILE B 1 8 ? -3.486 -27.016 -13.281 1 98.62 8 ILE B O 1
ATOM 2697 N N . GLU B 1 9 ? -4.031 -27.828 -15.289 1 98.56 9 GLU B N 1
ATOM 2698 C CA . GLU B 1 9 ? -3.168 -26.891 -16 1 98.56 9 GLU B CA 1
ATOM 2699 C C . GLU B 1 9 ? -3.869 -25.547 -16.219 1 98.56 9 GLU B C 1
ATOM 2701 O O . GLU B 1 9 ? -4.879 -25.484 -16.922 1 98.56 9 GLU B O 1
ATOM 2706 N N . GLY B 1 10 ? -3.303 -24.516 -15.531 1 98.44 10 GLY B N 1
ATOM 2707 C CA . GLY B 1 10 ? -3.871 -23.188 -15.75 1 98.44 10 GLY B CA 1
ATOM 2708 C C . GLY B 1 10 ? -3.67 -22.688 -17.156 1 98.44 10 GLY B C 1
ATOM 2709 O O . GLY B 1 10 ? -2.945 -23.297 -17.953 1 98.44 10 GLY B O 1
ATOM 2710 N N . TYR B 1 11 ? -4.363 -21.578 -17.453 1 97.88 11 TYR B N 1
ATOM 2711 C CA . TYR B 1 11 ? -4.258 -21 -18.797 1 97.88 11 TYR B CA 1
ATOM 2712 C C . TYR B 1 11 ? -4.535 -19.5 -18.75 1 97.88 11 TYR B C 1
ATOM 2714 O O . TYR B 1 11 ? -5.102 -18.984 -17.781 1 97.88 11 TYR B O 1
ATOM 2722 N N . VAL B 1 12 ? -4.008 -18.828 -19.734 1 96.88 12 VAL B N 1
ATOM 2723 C CA . VAL B 1 12 ? -4.309 -17.422 -20.016 1 96.88 12 VAL B CA 1
ATOM 2724 C C . VAL B 1 12 ? -4.363 -17.203 -21.516 1 96.88 12 VAL B C 1
ATOM 2726 O O . VAL B 1 12 ? -3.434 -17.562 -22.25 1 96.88 12 VAL B O 1
ATOM 2729 N N . SER B 1 13 ? -5.488 -16.719 -21.922 1 93.94 13 SER B N 1
ATOM 2730 C CA . SER B 1 13 ? -5.668 -16.5 -23.359 1 93.94 13 SER B CA 1
ATOM 2731 C C . SER B 1 13 ? -6.449 -15.211 -23.625 1 93.94 13 SER B C 1
ATOM 2733 O O . SER B 1 13 ? -7.57 -15.047 -23.141 1 93.94 13 SER B O 1
ATOM 2735 N N . GLY B 1 14 ? -5.797 -14.328 -24.391 1 90.88 14 GLY B N 1
ATOM 2736 C CA . GLY B 1 14 ? -6.473 -13.094 -24.766 1 90.88 14 GLY B CA 1
ATOM 2737 C C . GLY B 1 14 ? -7.332 -13.234 -26 1 90.88 14 GLY B C 1
ATOM 2738 O O . GLY B 1 14 ? -6.996 -13.992 -26.922 1 90.88 14 GLY B O 1
ATOM 2739 N N . ASP B 1 15 ? -8.453 -12.578 -25.969 1 87.38 15 ASP B N 1
ATOM 2740 C CA . ASP B 1 15 ? -9.312 -12.469 -27.141 1 87.38 15 ASP B CA 1
ATOM 2741 C C . ASP B 1 15 ? -9.43 -11.016 -27.594 1 87.38 15 ASP B C 1
ATOM 2743 O O . ASP B 1 15 ? -10.125 -10.219 -26.969 1 87.38 15 ASP B O 1
ATOM 2747 N N . GLU B 1 16 ? -8.758 -10.734 -28.656 1 82.44 16 GLU B N 1
ATOM 2748 C CA . GLU B 1 16 ? -8.734 -9.359 -29.141 1 82.44 16 GLU B CA 1
ATOM 2749 C C . GLU B 1 16 ? -10.125 -8.906 -29.578 1 82.44 16 GLU B C 1
ATOM 2751 O O . GLU B 1 16 ? -10.469 -7.727 -29.438 1 82.44 16 GLU B O 1
ATOM 2756 N N . ALA B 1 17 ? -10.938 -9.766 -30.172 1 85.94 17 ALA B N 1
ATOM 2757 C CA . ALA B 1 17 ? -12.258 -9.414 -30.688 1 85.94 17 ALA B CA 1
ATOM 2758 C C . ALA B 1 17 ? -13.172 -8.93 -29.562 1 85.94 17 ALA B C 1
ATOM 2760 O O . ALA B 1 17 ? -13.93 -7.973 -29.75 1 85.94 17 ALA B O 1
ATOM 2761 N N . THR B 1 18 ? -13.023 -9.406 -28.359 1 86.19 18 THR B N 1
ATOM 2762 C CA . THR B 1 18 ? -13.906 -9.07 -27.25 1 86.19 18 THR B CA 1
ATOM 2763 C C . THR B 1 18 ? -13.172 -8.219 -26.203 1 86.19 18 THR B C 1
ATOM 2765 O O . THR B 1 18 ? -13.773 -7.758 -25.234 1 86.19 18 THR B O 1
ATOM 2768 N N . SER B 1 19 ? -11.898 -7.98 -26.484 1 92.69 19 SER B N 1
ATOM 2769 C CA . SER B 1 19 ? -11.07 -7.238 -25.531 1 92.69 19 SER B CA 1
ATOM 2770 C C . SER B 1 19 ? -11.164 -7.832 -24.141 1 92.69 19 SER B C 1
ATOM 2772 O O . SER B 1 19 ? -11.383 -7.105 -23.156 1 92.69 19 SER B O 1
ATOM 2774 N N . THR B 1 20 ? -11.195 -9.18 -24.062 1 95.19 20 THR B N 1
ATOM 2775 C CA . THR B 1 20 ? -11.203 -9.914 -22.812 1 95.19 20 THR B CA 1
ATOM 2776 C C . THR B 1 20 ? -10.062 -10.93 -22.766 1 95.19 20 THR B C 1
ATOM 2778 O O . THR B 1 20 ? -9.547 -11.336 -23.812 1 95.19 20 THR B O 1
ATOM 2781 N N . THR B 1 21 ? -9.672 -11.203 -21.625 1 96 21 THR B N 1
ATOM 2782 C CA . THR B 1 21 ? -8.734 -12.289 -21.344 1 96 21 THR B CA 1
ATOM 2783 C C . THR B 1 21 ? -9.414 -13.391 -20.531 1 96 21 THR B C 1
ATOM 2785 O O . THR B 1 21 ? -10.148 -13.094 -19.578 1 96 21 THR B O 1
ATOM 2788 N N . LYS B 1 22 ? -9.336 -14.57 -20.984 1 96.75 22 LYS B N 1
ATOM 2789 C CA . LYS B 1 22 ? -9.773 -15.711 -20.172 1 96.75 22 LYS B CA 1
ATOM 2790 C C . LYS B 1 22 ? -8.594 -16.359 -19.453 1 96.75 22 LYS B C 1
ATOM 2792 O O . LYS B 1 22 ? -7.555 -16.625 -20.047 1 96.75 22 LYS B O 1
ATOM 2797 N N . ALA B 1 23 ? -8.734 -16.531 -18.141 1 97 23 ALA B N 1
ATOM 2798 C CA . ALA B 1 23 ? -7.609 -17.062 -17.375 1 97 23 ALA B CA 1
ATOM 2799 C C . ALA B 1 23 ? -8.102 -17.844 -16.156 1 97 23 ALA B C 1
ATOM 2801 O O . ALA B 1 23 ? -9.094 -17.484 -15.539 1 97 23 ALA B O 1
ATOM 2802 N N . SER B 1 24 ? -7.457 -18.922 -15.867 1 97.88 24 SER B N 1
ATOM 2803 C CA . SER B 1 24 ? -7.637 -19.703 -14.641 1 97.88 24 SER B CA 1
ATOM 2804 C C . SER B 1 24 ? -6.312 -20.281 -14.148 1 97.88 24 SER B C 1
ATOM 2806 O O . SER B 1 24 ? -5.461 -20.656 -14.953 1 97.88 24 SER B O 1
ATOM 2808 N N . GLY B 1 25 ? -6.188 -20.328 -12.875 1 98.5 25 GLY B N 1
ATOM 2809 C CA . GLY B 1 25 ? -4.91 -20.703 -12.289 1 98.5 25 GLY B CA 1
ATOM 2810 C C . GLY B 1 25 ? -4.684 -22.203 -12.273 1 98.5 25 GLY B C 1
ATOM 2811 O O . GLY B 1 25 ? -5.641 -22.984 -12.25 1 98.5 25 GLY B O 1
ATOM 2812 N N . SER B 1 26 ? -3.408 -22.609 -12.297 1 98.81 26 SER B N 1
ATOM 2813 C CA . SER B 1 26 ? -3.027 -24 -12.047 1 98.81 26 SER B CA 1
ATOM 2814 C C . SER B 1 26 ? -3.404 -24.422 -10.641 1 98.81 26 SER B C 1
ATOM 2816 O O . SER B 1 26 ? -3.467 -23.609 -9.727 1 98.81 26 SER B O 1
ATOM 2818 N N . VAL B 1 27 ? -3.734 -25.672 -10.508 1 98.88 27 VAL B N 1
ATOM 2819 C CA . VAL B 1 27 ? -3.979 -26.297 -9.211 1 98.88 27 VAL B CA 1
ATOM 2820 C C . VAL B 1 27 ? -3.045 -27.484 -9.016 1 98.88 27 VAL B C 1
ATOM 2822 O O . VAL B 1 27 ? -2.984 -28.375 -9.867 1 98.88 27 VAL B O 1
ATOM 2825 N N . THR B 1 28 ? -2.307 -27.484 -7.93 1 98.88 28 THR B N 1
ATOM 2826 C CA . THR B 1 28 ? -1.301 -28.516 -7.719 1 98.88 28 THR B CA 1
ATOM 2827 C C . THR B 1 28 ? -1.546 -29.25 -6.402 1 98.88 28 THR B C 1
ATOM 2829 O O . THR B 1 28 ? -1.86 -28.625 -5.387 1 98.88 28 THR B O 1
ATOM 2832 N N . LEU B 1 29 ? -1.419 -30.547 -6.445 1 98.81 29 LEU B N 1
ATOM 2833 C CA . LEU B 1 29 ? -1.519 -31.422 -5.277 1 98.81 29 LEU B CA 1
ATOM 2834 C C . LEU B 1 29 ? -0.143 -31.922 -4.855 1 98.81 29 LEU B C 1
ATOM 2836 O O . LEU B 1 29 ? 0.628 -32.406 -5.688 1 98.81 29 LEU B O 1
ATOM 2840 N N . ILE B 1 30 ? 0.208 -31.75 -3.588 1 98.81 30 ILE B N 1
ATOM 2841 C CA . ILE B 1 30 ? 1.459 -32.281 -3.037 1 98.81 30 ILE B CA 1
ATOM 2842 C C . ILE B 1 30 ? 1.162 -33.25 -1.906 1 98.81 30 ILE B C 1
ATOM 2844 O O . ILE B 1 30 ? 0.49 -32.906 -0.933 1 98.81 30 ILE B O 1
ATOM 2848 N N . GLU B 1 31 ? 1.625 -34.406 -2.066 1 98.44 31 GLU B N 1
ATOM 2849 C CA . GLU B 1 31 ? 1.444 -35.469 -1.062 1 98.44 31 GLU B CA 1
ATOM 2850 C C . GLU B 1 31 ? 2.771 -35.844 -0.411 1 98.44 31 GLU B C 1
ATOM 2852 O O . GLU B 1 31 ? 3.752 -36.125 -1.104 1 98.44 31 GLU B O 1
ATOM 2857 N N . SER B 1 32 ? 2.771 -35.781 0.875 1 96.62 32 SER B N 1
ATOM 2858 C CA . SER B 1 32 ? 3.945 -36.188 1.645 1 96.62 32 SER B CA 1
ATOM 2859 C C . SER B 1 32 ? 3.572 -36.531 3.08 1 96.62 32 SER B C 1
ATOM 2861 O O . SER B 1 32 ? 2.811 -35.812 3.725 1 96.62 32 SER B O 1
ATOM 2863 N N . ASN B 1 33 ? 4.141 -37.625 3.674 1 92.44 33 ASN B N 1
ATOM 2864 C CA . ASN B 1 33 ? 3.998 -38 5.07 1 92.44 33 ASN B CA 1
ATOM 2865 C C . ASN B 1 33 ? 2.535 -38.031 5.508 1 92.44 33 ASN B C 1
ATOM 2867 O O . ASN B 1 33 ? 2.188 -37.438 6.527 1 92.44 33 ASN B O 1
ATOM 2871 N N . ASN B 1 34 ? 1.588 -38.469 4.797 1 91.44 34 ASN B N 1
ATOM 2872 C CA . ASN B 1 34 ? 0.165 -38.656 5.059 1 91.44 34 ASN B CA 1
ATOM 2873 C C . ASN B 1 34 ? -0.59 -37.344 5.004 1 91.44 34 ASN B C 1
ATOM 2875 O O . ASN B 1 34 ? -1.674 -37.219 5.578 1 91.44 34 ASN B O 1
ATOM 2879 N N . ARG B 1 35 ? 0.074 -36.344 4.551 1 97 35 ARG B N 1
ATOM 2880 C CA . ARG B 1 35 ? -0.599 -35.062 4.312 1 97 35 ARG B CA 1
ATOM 2881 C C . ARG B 1 35 ? -0.883 -34.875 2.828 1 97 35 ARG B C 1
ATOM 2883 O O . ARG B 1 35 ? -0.085 -35.281 1.979 1 97 35 ARG B O 1
ATOM 2890 N N . ILE B 1 36 ? -1.977 -34.281 2.588 1 98.44 36 ILE B N 1
ATOM 2891 C CA . ILE B 1 36 ? -2.412 -33.938 1.232 1 98.44 36 ILE B CA 1
ATOM 2892 C C . ILE B 1 36 ? -2.684 -32.469 1.114 1 98.44 36 ILE B C 1
ATOM 2894 O O . ILE B 1 36 ? -3.725 -31.969 1.565 1 98.44 36 ILE B O 1
ATOM 2898 N N . LEU B 1 37 ? -1.735 -31.766 0.484 1 98.75 37 LEU B N 1
ATOM 2899 C CA . LEU B 1 37 ? -1.782 -30.312 0.39 1 98.75 37 LEU B CA 1
ATOM 2900 C C . LEU B 1 37 ? -2.195 -29.875 -1.01 1 98.75 37 LEU B C 1
ATOM 2902 O O . LEU B 1 37 ? -1.635 -30.344 -2.004 1 98.75 37 LEU B O 1
ATOM 2906 N N . LEU B 1 38 ? -3.227 -29.047 -1.058 1 98.81 38 LEU B N 1
ATOM 2907 C CA . LEU B 1 38 ? -3.629 -28.391 -2.303 1 98.81 38 LEU B CA 1
ATOM 2908 C C . LEU B 1 38 ? -3.068 -26.984 -2.383 1 98.81 38 LEU B C 1
ATOM 2910 O O . LEU B 1 38 ? -3.199 -26.203 -1.436 1 98.81 38 LEU B O 1
ATOM 2914 N N . PHE B 1 39 ? -2.375 -26.672 -3.453 1 98.88 39 PHE B N 1
ATOM 2915 C CA . PHE B 1 39 ? -1.865 -25.328 -3.715 1 98.88 39 PHE B CA 1
ATOM 2916 C C . PHE B 1 39 ? -2.688 -24.641 -4.797 1 98.88 39 PHE B C 1
ATOM 2918 O O . PHE B 1 39 ? -2.672 -25.062 -5.957 1 98.88 39 PHE B O 1
ATOM 2925 N N . ASP B 1 40 ? -3.367 -23.516 -4.398 1 98.62 40 ASP B N 1
ATOM 2926 C CA . ASP B 1 40 ? -4.398 -22.844 -5.184 1 98.62 40 ASP B CA 1
ATOM 2927 C C . ASP B 1 40 ? -5.57 -23.781 -5.469 1 98.62 40 ASP B C 1
ATOM 2929 O O . ASP B 1 40 ? -5.461 -24.984 -5.285 1 98.62 40 ASP B O 1
ATOM 2933 N N . CYS B 1 41 ? -6.703 -23.234 -5.863 1 97.94 41 CYS B N 1
ATOM 2934 C CA . CYS B 1 41 ? -7.875 -24.078 -6.012 1 97.94 41 CYS B CA 1
ATOM 2935 C C . CYS B 1 41 ? -8.703 -23.672 -7.223 1 97.94 41 CYS B C 1
ATOM 2937 O O . CYS B 1 41 ? -9.875 -24.031 -7.336 1 97.94 41 CYS B O 1
ATOM 2939 N N . GLY B 1 42 ? -8.125 -22.812 -8.086 1 97.25 42 GLY B N 1
ATOM 2940 C CA . GLY B 1 42 ? -8.781 -22.484 -9.344 1 97.25 42 GLY B CA 1
ATOM 2941 C C . GLY B 1 42 ? -9.789 -21.359 -9.211 1 97.25 42 GLY B C 1
ATOM 2942 O O . GLY B 1 42 ? -9.781 -20.609 -8.227 1 97.25 42 GLY B O 1
ATOM 2943 N N . ASP B 1 43 ? -10.57 -21.109 -10.305 1 96.12 43 ASP B N 1
ATOM 2944 C CA . ASP B 1 43 ? -11.555 -20.031 -10.359 1 96.12 43 ASP B CA 1
ATOM 2945 C C . ASP B 1 43 ? -12.922 -20.516 -9.883 1 96.12 43 ASP B C 1
ATOM 2947 O O . ASP B 1 43 ? -13.148 -21.719 -9.727 1 96.12 43 ASP B O 1
ATOM 2951 N N . PRO B 1 44 ? -13.875 -19.625 -9.656 1 94.75 44 PRO B N 1
ATOM 2952 C CA . PRO B 1 44 ? -15.164 -20.016 -9.086 1 94.75 44 PRO B CA 1
ATOM 2953 C C . PRO B 1 44 ? -15.992 -20.875 -10.031 1 94.75 44 PRO B C 1
ATOM 2955 O O . PRO B 1 44 ? -16.969 -21.5 -9.602 1 94.75 44 PRO B O 1
ATOM 2958 N N . TRP B 1 45 ? -15.648 -21.031 -11.266 1 94.56 45 TRP B N 1
ATOM 2959 C CA . TRP B 1 45 ? -16.5 -21.656 -12.266 1 94.56 45 TRP B CA 1
ATOM 2960 C C . TRP B 1 45 ? -15.953 -23 -12.695 1 94.56 45 TRP B C 1
ATOM 2962 O O . TRP B 1 45 ? -16.531 -23.688 -13.539 1 94.56 45 TRP B O 1
ATOM 2972 N N . ASN B 1 46 ? -14.883 -23.453 -12.078 1 96.62 46 ASN B N 1
ATOM 2973 C CA . ASN B 1 46 ? -14.312 -24.734 -12.492 1 96.62 46 ASN B CA 1
ATOM 2974 C C . ASN B 1 46 ? -14.242 -25.719 -11.336 1 96.62 46 ASN B C 1
ATOM 2976 O O . ASN B 1 46 ? -13.352 -26.578 -11.297 1 96.62 46 ASN B O 1
ATOM 2980 N N . GLU B 1 47 ? -15.18 -25.609 -10.414 1 96.69 47 GLU B N 1
ATOM 2981 C CA . GLU B 1 47 ? -15.227 -26.5 -9.25 1 96.69 47 GLU B CA 1
ATOM 2982 C C . GLU B 1 47 ? -15.375 -27.953 -9.672 1 96.69 47 GLU B C 1
ATOM 2984 O O . GLU B 1 47 ? -14.695 -28.828 -9.141 1 96.69 47 GLU B O 1
ATOM 2989 N N . GLU B 1 48 ? -16.281 -28.172 -10.594 1 97.12 48 GLU B N 1
ATOM 2990 C CA . GLU B 1 48 ? -16.5 -29.547 -11.055 1 97.12 48 GLU B CA 1
ATOM 2991 C C . GLU B 1 48 ? -15.258 -30.125 -11.719 1 97.12 48 GLU B C 1
ATOM 2993 O O . GLU B 1 48 ? -14.945 -31.297 -11.547 1 97.12 48 GLU B O 1
ATOM 2998 N N . GLU B 1 49 ? -14.625 -29.281 -12.477 1 97.94 49 GLU B N 1
ATOM 2999 C CA . GLU B 1 49 ? -13.367 -29.719 -13.078 1 97.94 49 GLU B CA 1
ATOM 3000 C C . GLU B 1 49 ? -12.359 -30.125 -12.008 1 97.94 49 GLU B C 1
ATOM 3002 O O . GLU B 1 49 ? -11.672 -31.141 -12.148 1 97.94 49 GLU B O 1
ATOM 3007 N N . LEU B 1 50 ? -12.234 -29.359 -10.961 1 98.19 50 LEU B N 1
ATOM 3008 C CA . LEU B 1 50 ? -11.328 -29.656 -9.859 1 98.19 50 LEU B CA 1
ATOM 3009 C C . LEU B 1 50 ? -11.664 -30.984 -9.211 1 98.19 50 LEU B C 1
ATOM 3011 O O . LEU B 1 50 ? -10.789 -31.828 -9.023 1 98.19 50 LEU B O 1
ATOM 3015 N N . LYS B 1 51 ? -12.914 -31.219 -8.922 1 98.12 51 LYS B N 1
ATOM 3016 C CA . LYS B 1 51 ? -13.367 -32.469 -8.289 1 98.12 51 LYS B CA 1
ATOM 3017 C C . LYS B 1 51 ? -13.094 -33.656 -9.18 1 98.12 51 LYS B C 1
ATOM 3019 O O . LYS B 1 51 ? -12.625 -34.688 -8.711 1 98.12 51 LYS B O 1
ATOM 3024 N N . GLU B 1 52 ? -13.406 -33.469 -10.438 1 98.31 52 GLU B N 1
ATOM 3025 C CA . GLU B 1 52 ? -13.18 -34.562 -11.391 1 98.31 52 GLU B CA 1
ATOM 3026 C C . GLU B 1 52 ? -11.695 -34.906 -11.492 1 98.31 52 GLU B C 1
ATOM 3028 O O . GLU B 1 52 ? -11.328 -36.062 -11.523 1 98.31 52 GLU B O 1
ATOM 3033 N N . SER B 1 53 ? -10.898 -33.906 -11.578 1 98.19 53 SER B N 1
ATOM 3034 C CA . SER B 1 53 ? -9.461 -34.125 -11.688 1 98.19 53 SER B CA 1
ATOM 3035 C C . SER B 1 53 ? -8.906 -34.812 -10.438 1 98.19 53 SER B C 1
ATOM 3037 O O . SER B 1 53 ? -8.086 -35.719 -10.539 1 98.19 53 SER B O 1
ATOM 3039 N N . LEU B 1 54 ? -9.328 -34.406 -9.273 1 98.06 54 LEU B N 1
ATOM 3040 C CA . LEU B 1 54 ? -8.938 -35.031 -8.016 1 98.06 54 LEU B CA 1
ATOM 3041 C C . LEU B 1 54 ? -9.25 -36.531 -8.039 1 98.06 54 LEU B C 1
ATOM 3043 O O . LEU B 1 54 ? -8.406 -37.375 -7.684 1 98.06 54 LEU B O 1
ATOM 3047 N N . PHE B 1 55 ? -10.383 -36.812 -8.477 1 97.75 55 PHE B N 1
ATOM 3048 C CA . PHE B 1 55 ? -10.836 -38.188 -8.492 1 97.75 55 PHE B CA 1
ATOM 3049 C C . PHE B 1 55 ? -10.094 -39 -9.562 1 97.75 55 PHE B C 1
ATOM 3051 O O . PHE B 1 55 ? -9.547 -40.062 -9.273 1 97.75 55 PHE B O 1
ATOM 3058 N N . LYS B 1 56 ? -10.078 -38.5 -10.75 1 98.25 56 LYS B N 1
ATOM 3059 C CA . LYS B 1 56 ? -9.516 -39.219 -11.891 1 98.25 56 LYS B CA 1
ATOM 3060 C C . LYS B 1 56 ? -8.016 -39.469 -11.711 1 98.25 56 LYS B C 1
ATOM 3062 O O . LYS B 1 56 ? -7.5 -40.531 -12.047 1 98.25 56 LYS B O 1
ATOM 3067 N N . LYS B 1 57 ? -7.328 -38.469 -11.188 1 97.88 57 LYS B N 1
ATOM 3068 C CA . LYS B 1 57 ? -5.867 -38.531 -11.133 1 97.88 57 LYS B CA 1
ATOM 3069 C C . LYS B 1 57 ? -5.395 -39.188 -9.828 1 97.88 57 LYS B C 1
ATOM 3071 O O . LYS B 1 57 ? -4.332 -39.812 -9.789 1 97.88 57 LYS B O 1
ATOM 3076 N N . LYS B 1 58 ? -6.176 -39.031 -8.742 1 97.38 58 LYS B N 1
ATOM 3077 C CA . LYS B 1 58 ? -5.625 -39.438 -7.449 1 97.38 58 LYS B CA 1
ATOM 3078 C C . LYS B 1 58 ? -6.641 -40.25 -6.645 1 97.38 58 LYS B C 1
ATOM 3080 O O . LYS B 1 58 ? -6.344 -40.719 -5.535 1 97.38 58 LYS B O 1
ATOM 3085 N N . CYS B 1 59 ? -7.902 -40.438 -7.168 1 97.88 59 CYS B N 1
ATOM 3086 C CA . CYS B 1 59 ? -8.984 -41.125 -6.465 1 97.88 59 CYS B CA 1
ATOM 3087 C C . CYS B 1 59 ? -9.258 -40.469 -5.117 1 97.88 59 CYS B C 1
ATOM 3089 O O . CYS B 1 59 ? -9.414 -41.156 -4.105 1 97.88 59 CYS B O 1
ATOM 3091 N N . LEU B 1 60 ? -9.211 -39.156 -5.117 1 97.81 60 LEU B N 1
ATOM 3092 C CA . LEU B 1 60 ? -9.453 -38.375 -3.91 1 97.81 60 LEU B CA 1
ATOM 3093 C C . LEU B 1 60 ? -10.68 -37.5 -4.074 1 97.81 60 LEU B C 1
ATOM 3095 O O . LEU B 1 60 ? -11.117 -37.219 -5.199 1 97.81 60 LEU B O 1
ATOM 3099 N N . LYS B 1 61 ? -11.203 -37.125 -2.934 1 97.5 61 LYS B N 1
ATOM 3100 C CA . LYS B 1 61 ? -12.258 -36.125 -2.848 1 97.5 61 LYS B CA 1
ATOM 3101 C C . LYS B 1 61 ? -11.766 -34.875 -2.105 1 97.5 61 LYS B C 1
ATOM 3103 O O . LYS B 1 61 ? -10.688 -34.875 -1.514 1 97.5 61 LYS B O 1
ATOM 3108 N N . VAL B 1 62 ? -12.586 -33.812 -2.201 1 96.69 62 VAL B N 1
ATOM 3109 C CA . VAL B 1 62 ? -12.227 -32.562 -1.571 1 96.69 62 VAL B CA 1
ATOM 3110 C C . VAL B 1 62 ? -12.008 -32.781 -0.076 1 96.69 62 VAL B C 1
ATOM 3112 O O . VAL B 1 62 ? -11.141 -32.125 0.525 1 96.69 62 VAL B O 1
ATOM 3115 N N . ASN B 1 63 ? -12.727 -33.656 0.519 1 96.56 63 ASN B N 1
ATOM 3116 C CA . ASN B 1 63 ? -12.641 -33.906 1.957 1 96.56 63 ASN B CA 1
ATOM 3117 C C . ASN B 1 63 ? -11.32 -34.562 2.342 1 96.56 63 ASN B C 1
ATOM 3119 O O . ASN B 1 63 ? -10.93 -34.531 3.51 1 96.56 63 ASN B O 1
ATOM 3123 N N . ASN B 1 64 ? -10.648 -35.188 1.448 1 97.44 64 ASN B N 1
ATOM 3124 C CA . ASN B 1 64 ? -9.367 -35.844 1.707 1 97.44 64 ASN B CA 1
ATOM 3125 C C . ASN B 1 64 ? -8.234 -34.812 1.852 1 97.44 64 ASN B C 1
ATOM 3127 O O . ASN B 1 64 ? -7.18 -35.125 2.4 1 97.44 64 ASN B O 1
ATOM 3131 N N . ILE B 1 65 ? -8.453 -33.594 1.312 1 98.31 65 ILE B N 1
ATOM 3132 C CA . ILE B 1 65 ? -7.445 -32.562 1.388 1 98.31 65 ILE B CA 1
ATOM 3133 C C . ILE B 1 65 ? -7.238 -32.156 2.844 1 98.31 65 ILE B C 1
ATOM 3135 O O . ILE B 1 65 ? -8.203 -31.875 3.561 1 98.31 65 ILE B O 1
ATOM 3139 N N . THR B 1 66 ? -5.992 -32.125 3.287 1 98.12 66 THR B N 1
ATOM 3140 C CA . THR B 1 66 ? -5.703 -31.797 4.684 1 98.12 66 THR B CA 1
ATOM 3141 C C . THR B 1 66 ? -5.387 -30.312 4.844 1 98.12 66 THR B C 1
ATOM 3143 O O . THR B 1 66 ? -5.656 -29.734 5.891 1 98.12 66 THR B O 1
ATOM 3146 N N . ASP B 1 67 ? -4.754 -29.75 3.803 1 98.31 67 ASP B N 1
ATOM 3147 C CA . ASP B 1 67 ? -4.32 -28.344 3.84 1 98.31 67 ASP B CA 1
ATOM 3148 C C . ASP B 1 67 ? -4.516 -27.672 2.484 1 98.31 67 ASP B C 1
ATOM 3150 O O . ASP B 1 67 ? -4.301 -28.297 1.44 1 98.31 67 ASP B O 1
ATOM 3154 N N . VAL B 1 68 ? -4.922 -26.469 2.549 1 98.38 68 VAL B N 1
ATOM 3155 C CA . VAL B 1 68 ? -4.996 -25.625 1.36 1 98.38 68 VAL B CA 1
ATOM 3156 C C . VAL B 1 68 ? -4.125 -24.375 1.551 1 98.38 68 VAL B C 1
ATOM 3158 O O . VAL B 1 68 ? -4.25 -23.672 2.555 1 98.38 68 VAL B O 1
ATOM 3161 N N . ILE B 1 69 ? -3.164 -24.172 0.681 1 98.5 69 ILE B N 1
ATOM 3162 C CA . ILE B 1 69 ? -2.365 -22.953 0.62 1 98.5 69 ILE B CA 1
ATOM 3163 C C . ILE B 1 69 ? -2.609 -22.25 -0.71 1 98.5 69 ILE B C 1
ATOM 3165 O O . ILE B 1 69 ? -2.686 -22.891 -1.76 1 98.5 69 ILE B O 1
ATOM 3169 N N . ILE B 1 70 ? -2.799 -20.969 -0.659 1 97.81 70 ILE B N 1
ATOM 3170 C CA . ILE B 1 70 ? -3.01 -20.203 -1.879 1 97.81 70 ILE B CA 1
ATOM 3171 C C . ILE B 1 70 ? -1.766 -19.375 -2.188 1 97.81 70 ILE B C 1
ATOM 3173 O O . ILE B 1 70 ? -1.108 -18.859 -1.277 1 97.81 70 ILE B O 1
ATOM 3177 N N . SER B 1 71 ? -1.507 -19.281 -3.461 1 98.31 71 SER B N 1
ATOM 3178 C CA . SER B 1 71 ? -0.364 -18.484 -3.891 1 98.31 71 SER B CA 1
ATOM 3179 C C . SER B 1 71 ? -0.603 -17 -3.641 1 98.31 71 SER B C 1
ATOM 3181 O O . SER B 1 71 ? 0.258 -16.312 -3.088 1 98.31 71 SER B O 1
ATOM 3183 N N . HIS B 1 72 ? -1.742 -16.562 -4.059 1 96.69 72 HIS B N 1
ATOM 3184 C CA . HIS B 1 72 ? -2.162 -15.172 -3.857 1 96.69 72 HIS B CA 1
ATOM 3185 C C . HIS B 1 72 ? -3.67 -15.023 -4.023 1 96.69 72 HIS B C 1
ATOM 3187 O O . HIS B 1 72 ? -4.359 -15.992 -4.355 1 96.69 72 HIS B O 1
ATOM 3193 N N . TRP B 1 73 ? -4.203 -13.867 -3.941 1 94.5 73 TRP B N 1
ATOM 3194 C CA . TRP B 1 73 ? -5.633 -13.719 -3.689 1 94.5 73 TRP B CA 1
ATOM 3195 C C . TRP B 1 73 ? -6.355 -13.234 -4.941 1 94.5 73 TRP B C 1
ATOM 3197 O O . TRP B 1 73 ? -7.367 -12.531 -4.848 1 94.5 73 TRP B O 1
ATOM 3207 N N . HIS B 1 74 ? -5.887 -13.523 -6.09 1 95.25 74 HIS B N 1
ATOM 3208 C CA . HIS B 1 74 ? -6.676 -13.312 -7.301 1 95.25 74 HIS B CA 1
ATOM 3209 C C . HIS B 1 74 ? -7.75 -14.383 -7.449 1 95.25 74 HIS B C 1
ATOM 3211 O O . HIS B 1 74 ? -7.535 -15.547 -7.094 1 95.25 74 HIS B O 1
ATOM 3217 N N . ILE B 1 75 ? -8.789 -14.031 -8.023 1 94.88 75 ILE B N 1
ATOM 3218 C CA . ILE B 1 75 ? -10.008 -14.828 -8.008 1 94.88 75 ILE B CA 1
ATOM 3219 C C . ILE B 1 75 ? -9.773 -16.141 -8.75 1 94.88 75 ILE B C 1
ATOM 3221 O O . ILE B 1 75 ? -10.336 -17.188 -8.375 1 94.88 75 ILE B O 1
ATOM 3225 N N . ASP B 1 76 ? -8.977 -16.125 -9.758 1 96.56 76 ASP B N 1
ATOM 3226 C CA . ASP B 1 76 ? -8.789 -17.328 -10.562 1 96.56 76 ASP B CA 1
ATOM 3227 C C . ASP B 1 76 ? -7.852 -18.312 -9.867 1 96.56 76 ASP B C 1
ATOM 3229 O O . ASP B 1 76 ? -7.633 -19.422 -10.359 1 96.56 76 ASP B O 1
ATOM 3233 N N . HIS B 1 77 ? -7.395 -17.969 -8.672 1 97.5 77 HIS B N 1
ATOM 3234 C CA . HIS B 1 77 ? -6.551 -18.875 -7.898 1 97.5 77 HIS B CA 1
ATOM 3235 C C . HIS B 1 77 ? -7.246 -19.328 -6.617 1 97.5 77 HIS B C 1
ATOM 3237 O O . HIS B 1 77 ? -6.836 -20.312 -5.992 1 97.5 77 HIS B O 1
ATOM 3243 N N . ILE B 1 78 ? -8.297 -18.641 -6.238 1 96.06 78 ILE B N 1
ATOM 3244 C CA . ILE B 1 78 ? -8.836 -18.875 -4.902 1 96.06 78 ILE B CA 1
ATOM 3245 C C . ILE B 1 78 ? -10.336 -19.141 -4.996 1 96.06 78 ILE B C 1
ATOM 3247 O O . ILE B 1 78 ? -11.008 -19.312 -3.975 1 96.06 78 ILE B O 1
ATOM 3251 N N . GLY B 1 79 ? -10.898 -19.172 -6.121 1 94.88 79 GLY B N 1
ATOM 3252 C CA . GLY B 1 79 ? -12.336 -19.094 -6.348 1 94.88 79 GLY B CA 1
ATOM 3253 C C . GLY B 1 79 ? -13.102 -20.266 -5.766 1 94.88 79 GLY B C 1
ATOM 3254 O O . GLY B 1 79 ? -14.297 -20.172 -5.508 1 94.88 79 GLY B O 1
ATOM 3255 N N . ASN B 1 80 ? -12.422 -21.391 -5.496 1 96.38 80 ASN B N 1
ATOM 3256 C CA . ASN B 1 80 ? -13.086 -22.594 -5.008 1 96.38 80 ASN B CA 1
ATOM 3257 C C . ASN B 1 80 ? -12.805 -22.828 -3.527 1 96.38 80 ASN B C 1
ATOM 3259 O O . ASN B 1 80 ? -13.031 -23.922 -3.016 1 96.38 80 ASN B O 1
ATOM 3263 N N . LEU B 1 81 ? -12.328 -21.859 -2.859 1 95.44 81 LEU B N 1
ATOM 3264 C CA . LEU B 1 81 ? -11.969 -22.031 -1.456 1 95.44 81 LEU B CA 1
ATOM 3265 C C . LEU B 1 81 ? -13.156 -22.516 -0.642 1 95.44 81 LEU B C 1
ATOM 3267 O O . LEU B 1 81 ? -12.992 -23.266 0.321 1 95.44 81 LEU B O 1
ATOM 3271 N N . ASN B 1 82 ? -14.344 -22.172 -1.039 1 93.25 82 ASN B N 1
ATOM 3272 C CA . ASN B 1 82 ? -15.531 -22.516 -0.271 1 93.25 82 ASN B CA 1
ATOM 3273 C C . ASN B 1 82 ? -15.852 -24 -0.372 1 93.25 82 ASN B C 1
ATOM 3275 O O . ASN B 1 82 ? -16.703 -24.516 0.361 1 93.25 82 ASN B O 1
ATOM 3279 N N . ALA B 1 83 ? -15.211 -24.672 -1.235 1 94.69 83 ALA B N 1
ATOM 3280 C CA . ALA B 1 83 ? -15.367 -26.125 -1.347 1 94.69 83 ALA B CA 1
ATOM 3281 C C . ALA B 1 83 ? -14.641 -26.844 -0.21 1 94.69 83 ALA B C 1
ATOM 3283 O O . ALA B 1 83 ? -14.852 -28.031 0.011 1 94.69 83 ALA B O 1
ATOM 3284 N N . PHE B 1 84 ? -13.82 -26.109 0.486 1 95.31 84 PHE B N 1
ATOM 3285 C CA . PHE B 1 84 ? -13.031 -26.672 1.569 1 95.31 84 PHE B CA 1
ATOM 3286 C C . PHE B 1 84 ? -13.43 -26.062 2.91 1 95.31 84 PHE B C 1
ATOM 3288 O O . PHE B 1 84 ? -13.867 -24.922 2.969 1 95.31 84 PHE B O 1
ATOM 3295 N N . GLU B 1 85 ? -13.234 -26.875 3.973 1 91.44 85 GLU B N 1
ATOM 3296 C CA . GLU B 1 85 ? -13.461 -26.328 5.309 1 91.44 85 GLU B CA 1
ATOM 3297 C C . GLU B 1 85 ? -12.477 -25.203 5.609 1 91.44 85 GLU B C 1
ATOM 3299 O O . GLU B 1 85 ? -11.297 -25.281 5.27 1 91.44 85 GLU B O 1
ATOM 3304 N N . ASN B 1 86 ? -13.008 -24.203 6.273 1 86 86 ASN B N 1
ATOM 3305 C CA . ASN B 1 86 ? -12.211 -23.016 6.551 1 86 86 ASN B CA 1
ATOM 3306 C C . ASN B 1 86 ? -10.938 -23.359 7.32 1 86 86 ASN B C 1
ATOM 3308 O O . ASN B 1 86 ? -9.883 -22.766 7.094 1 86 86 ASN B O 1
ATOM 3312 N N . GLY B 1 87 ? -10.961 -24.281 8.148 1 90.62 87 GLY B N 1
ATOM 3313 C CA . GLY B 1 87 ? -9.836 -24.656 8.984 1 90.62 87 GLY B CA 1
ATOM 3314 C C . GLY B 1 87 ? -8.688 -25.266 8.203 1 90.62 87 GLY B C 1
ATOM 3315 O O . GLY B 1 87 ? -7.566 -25.375 8.711 1 90.62 87 GLY B O 1
ATOM 3316 N N . LYS B 1 88 ? -8.953 -25.609 6.969 1 95.38 88 LYS B N 1
ATOM 3317 C CA . LYS B 1 88 ? -7.922 -26.234 6.141 1 95.38 88 LYS B CA 1
ATOM 3318 C C . LYS B 1 88 ? -7.074 -25.172 5.434 1 95.38 88 LYS B C 1
ATOM 3320 O O . LYS B 1 88 ? -5.988 -25.469 4.938 1 95.38 88 LYS B O 1
ATOM 3325 N N . LEU B 1 89 ? -7.578 -23.969 5.293 1 96.94 89 LEU B N 1
ATOM 3326 C CA . LEU B 1 89 ? -6.828 -22.875 4.676 1 96.94 89 LEU B CA 1
ATOM 3327 C C . LEU B 1 89 ? -5.723 -22.391 5.602 1 96.94 89 LEU B C 1
ATOM 3329 O O . LEU B 1 89 ? -5.988 -22.031 6.75 1 96.94 89 LEU B O 1
ATOM 3333 N N . ARG B 1 90 ? -4.488 -22.422 5.129 1 96.88 90 ARG B N 1
ATOM 3334 C CA . ARG B 1 90 ? -3.318 -21.953 5.867 1 96.88 90 ARG B CA 1
ATOM 3335 C C . ARG B 1 90 ? -2.771 -20.656 5.254 1 96.88 90 ARG B C 1
ATOM 3337 O O . ARG B 1 90 ? -2.441 -20.625 4.066 1 96.88 90 ARG B O 1
ATOM 3344 N N . THR B 1 91 ? -2.654 -19.656 6.145 1 94.56 91 THR B N 1
ATOM 3345 C CA . THR B 1 91 ? -2.303 -18.359 5.566 1 94.56 91 THR B CA 1
ATOM 3346 C C . THR B 1 91 ? -1.167 -17.719 6.348 1 94.56 91 THR B C 1
ATOM 3348 O O . THR B 1 91 ? -0.538 -16.766 5.871 1 94.56 91 THR B O 1
ATOM 3351 N N . SER B 1 92 ? -0.846 -18.234 7.566 1 94.44 92 SER B N 1
ATOM 3352 C CA . SER B 1 92 ? 0.135 -17.562 8.414 1 94.44 92 SER B CA 1
ATOM 3353 C C . SER B 1 92 ? 1.508 -18.219 8.289 1 94.44 92 SER B C 1
ATOM 3355 O O . SER B 1 92 ? 1.613 -19.391 7.918 1 94.44 92 SER B O 1
ATOM 3357 N N . LEU B 1 93 ? 2.48 -17.453 8.656 1 95.44 93 LEU B N 1
ATOM 3358 C CA . LEU B 1 93 ? 3.848 -17.953 8.656 1 95.44 93 LEU B CA 1
ATOM 3359 C C . LEU B 1 93 ? 3.996 -19.125 9.617 1 95.44 93 LEU B C 1
ATOM 3361 O O . LEU B 1 93 ? 4.703 -20.094 9.328 1 95.44 93 LEU B O 1
ATOM 3365 N N . GLU B 1 94 ? 3.361 -18.969 10.727 1 96.75 94 GLU B N 1
ATOM 3366 C CA . GLU B 1 94 ? 3.406 -20.047 11.711 1 96.75 94 GLU B CA 1
ATOM 3367 C C . GLU B 1 94 ? 2.836 -21.344 11.141 1 96.75 94 GLU B C 1
ATOM 3369 O O . GLU B 1 94 ? 3.42 -22.422 11.312 1 96.75 94 GLU B O 1
ATOM 3374 N N . GLU B 1 95 ? 1.767 -21.219 10.453 1 97.38 95 GLU B N 1
ATOM 3375 C CA . GLU B 1 95 ? 1.14 -22.391 9.828 1 97.38 95 GLU B CA 1
ATOM 3376 C C . GLU B 1 95 ? 2.021 -22.969 8.727 1 97.38 95 GLU B C 1
ATOM 3378 O O . GLU B 1 95 ? 2.139 -24.188 8.594 1 97.38 95 GLU B O 1
ATOM 3383 N N . PHE B 1 96 ? 2.619 -22.109 7.98 1 98.25 96 PHE B N 1
ATOM 3384 C CA . PHE B 1 96 ? 3.523 -22.547 6.926 1 98.25 96 PHE B CA 1
ATOM 3385 C C . PHE B 1 96 ? 4.688 -23.344 7.512 1 98.25 96 PHE B C 1
ATOM 3387 O O . PHE B 1 96 ? 5.031 -24.422 7.004 1 98.25 96 PHE B O 1
ATOM 3394 N N . ASN B 1 97 ? 5.254 -22.812 8.562 1 98 97 ASN B N 1
ATOM 3395 C CA . ASN B 1 97 ? 6.371 -23.484 9.219 1 98 97 ASN B CA 1
ATOM 3396 C C . ASN B 1 97 ? 5.977 -24.891 9.695 1 98 97 ASN B C 1
ATOM 3398 O O . ASN B 1 97 ? 6.758 -25.828 9.57 1 98 97 ASN B O 1
ATOM 3402 N N . GLU B 1 98 ? 4.844 -24.969 10.234 1 97.62 98 GLU B N 1
ATOM 3403 C CA . GLU B 1 98 ? 4.344 -26.266 10.695 1 97.62 98 GLU B CA 1
ATOM 3404 C C . GLU B 1 98 ? 4.238 -27.25 9.539 1 97.62 98 GLU B C 1
ATOM 3406 O O . GLU B 1 98 ? 4.691 -28.391 9.648 1 97.62 98 GLU B O 1
ATOM 3411 N N . ILE B 1 99 ? 3.68 -26.828 8.469 1 98 99 ILE B N 1
ATOM 3412 C CA . ILE B 1 99 ? 3.465 -27.688 7.312 1 98 99 ILE B CA 1
ATOM 3413 C C . ILE B 1 99 ? 4.809 -28.078 6.699 1 98 99 ILE B C 1
ATOM 3415 O O . ILE B 1 99 ? 4.996 -29.219 6.277 1 98 99 ILE B O 1
ATOM 3419 N N . GLU B 1 100 ? 5.703 -27.094 6.605 1 98.12 100 GLU B N 1
ATOM 3420 C CA . GLU B 1 100 ? 7.035 -27.375 6.082 1 98.12 100 GLU B CA 1
ATOM 3421 C C . GLU B 1 100 ? 7.676 -28.562 6.812 1 98.12 100 GLU B C 1
ATOM 3423 O O . GLU B 1 100 ? 8.227 -29.453 6.176 1 98.12 100 GLU B O 1
ATOM 3428 N N . LYS B 1 101 ? 7.578 -28.547 8.102 1 97.12 101 LYS B N 1
ATOM 3429 C CA . LYS B 1 101 ? 8.188 -29.594 8.93 1 97.12 101 LYS B CA 1
ATOM 3430 C C . LYS B 1 101 ? 7.477 -30.922 8.734 1 97.12 101 LYS B C 1
ATOM 3432 O O . LYS B 1 101 ? 8.125 -31.969 8.602 1 97.12 101 LYS B O 1
ATOM 3437 N N . LEU B 1 102 ? 6.219 -30.906 8.688 1 97.12 102 LEU B N 1
ATOM 3438 C CA . LEU B 1 102 ? 5.422 -32.125 8.594 1 97.12 102 LEU B CA 1
ATOM 3439 C C . LEU B 1 102 ? 5.621 -32.781 7.242 1 97.12 102 LEU B C 1
ATOM 3441 O O . LEU B 1 102 ? 5.629 -34.031 7.156 1 97.12 102 LEU B O 1
ATOM 3445 N N . MET B 1 103 ? 5.859 -32 6.219 1 98.12 103 MET B N 1
ATOM 3446 C CA . MET B 1 103 ? 5.848 -32.562 4.871 1 98.12 103 MET B CA 1
ATOM 3447 C C . MET B 1 103 ? 7.254 -32.562 4.277 1 98.12 103 MET B C 1
ATOM 3449 O O . MET B 1 103 ? 7.473 -33.125 3.205 1 98.12 103 MET B O 1
ATOM 3453 N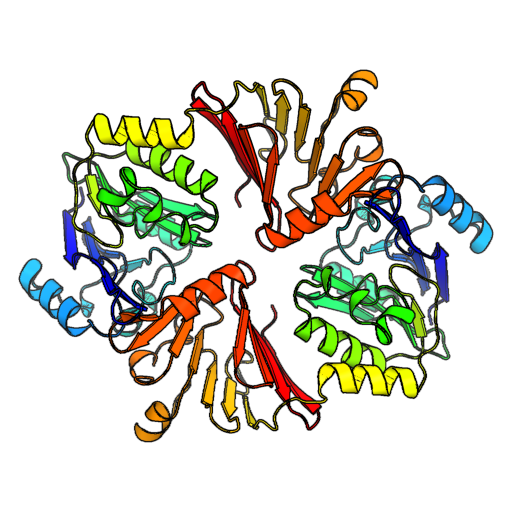 N . ASN B 1 104 ? 8.188 -31.875 4.898 1 97.31 104 ASN B N 1
ATOM 3454 C CA . ASN B 1 104 ? 9.547 -31.719 4.398 1 97.31 104 ASN B CA 1
ATOM 3455 C C . ASN B 1 104 ? 9.578 -31.016 3.047 1 97.31 104 ASN B C 1
ATOM 3457 O O . ASN B 1 104 ? 10.172 -31.516 2.092 1 97.31 104 ASN B O 1
ATOM 3461 N N . ILE B 1 105 ? 8.859 -29.938 2.963 1 98.38 105 ILE B N 1
ATOM 3462 C CA . ILE B 1 105 ? 8.852 -29.047 1.809 1 98.38 105 ILE B CA 1
ATOM 3463 C C . ILE B 1 105 ? 9.242 -27.641 2.24 1 98.38 105 ILE B C 1
ATOM 3465 O O . ILE B 1 105 ? 9.406 -27.375 3.434 1 98.38 105 ILE B O 1
ATOM 3469 N N . THR B 1 106 ? 9.492 -26.781 1.277 1 98.44 106 THR B N 1
ATOM 3470 C CA . THR B 1 106 ? 9.758 -25.359 1.548 1 98.44 106 THR B CA 1
ATOM 3471 C C . THR B 1 106 ? 8.578 -24.5 1.113 1 98.44 106 THR B C 1
ATOM 3473 O O . THR B 1 106 ? 8.117 -24.594 -0.027 1 98.44 106 THR B O 1
ATOM 3476 N N . ILE B 1 107 ? 8.016 -23.828 2.045 1 98.75 107 ILE B N 1
ATOM 3477 C CA . ILE B 1 107 ? 6.996 -22.828 1.755 1 98.75 107 ILE B CA 1
ATOM 3478 C C . ILE B 1 107 ? 7.574 -21.422 1.943 1 98.75 107 ILE B C 1
ATOM 3480 O O . ILE B 1 107 ? 7.965 -21.047 3.051 1 98.75 107 ILE B O 1
ATOM 3484 N N . GLY B 1 108 ? 7.668 -20.703 0.82 1 98.31 108 GLY B N 1
ATOM 3485 C CA . GLY B 1 108 ? 8.203 -19.359 0.869 1 98.31 108 GLY B CA 1
ATOM 3486 C C . GLY B 1 108 ? 7.195 -18.297 0.474 1 98.31 108 GLY B C 1
ATOM 3487 O O . GLY B 1 108 ? 6.133 -18.609 -0.063 1 98.31 108 GLY B O 1
ATOM 3488 N N . MET B 1 109 ? 7.508 -17.109 0.843 1 97.88 109 MET B N 1
ATOM 3489 C CA . MET B 1 109 ? 6.691 -15.953 0.491 1 97.88 109 MET B CA 1
ATOM 3490 C C . MET B 1 109 ? 7.57 -14.781 0.067 1 97.88 109 MET B C 1
ATOM 3492 O O . MET B 1 109 ? 8.555 -14.461 0.735 1 97.88 109 MET B O 1
ATOM 3496 N N . VAL B 1 110 ? 7.293 -14.234 -1.04 1 97.25 110 VAL B N 1
ATOM 3497 C CA . VAL B 1 110 ? 7.941 -13.008 -1.485 1 97.25 110 VAL B CA 1
ATOM 3498 C C . VAL B 1 110 ? 6.914 -11.883 -1.589 1 97.25 110 VAL B C 1
ATOM 3500 O O . VAL B 1 110 ? 5.723 -12.141 -1.79 1 97.25 110 VAL B O 1
ATOM 3503 N N . LYS B 1 111 ? 7.414 -10.758 -1.419 1 95.75 111 LYS B N 1
ATOM 3504 C CA . LYS B 1 111 ? 6.516 -9.609 -1.439 1 95.75 111 LYS B CA 1
ATOM 3505 C C . LYS B 1 111 ? 6.758 -8.742 -2.674 1 95.75 111 LYS B C 1
ATOM 3507 O O . LYS B 1 111 ? 7.848 -8.766 -3.25 1 95.75 111 LYS B O 1
ATOM 3512 N N . GLU B 1 112 ? 5.688 -8.07 -3.076 1 95.38 112 GLU B N 1
ATOM 3513 C CA . GLU B 1 112 ? 5.746 -7.09 -4.152 1 95.38 112 GLU B CA 1
ATOM 3514 C C . GLU B 1 112 ? 6.375 -7.684 -5.41 1 95.38 112 GLU B C 1
ATOM 3516 O O . GLU B 1 112 ? 7.375 -7.168 -5.914 1 95.38 112 GLU B O 1
ATOM 3521 N N . CYS B 1 113 ? 5.875 -8.688 -5.879 1 97.12 113 CYS B N 1
ATOM 3522 C CA . CYS B 1 113 ? 6.164 -9.266 -7.188 1 97.12 113 CYS B CA 1
ATOM 3523 C C . CYS B 1 113 ? 4.922 -9.258 -8.07 1 97.12 113 CYS B C 1
ATOM 3525 O O . CYS B 1 113 ? 4.5 -8.203 -8.555 1 97.12 113 CYS B O 1
ATOM 3527 N N . HIS B 1 114 ? 4.242 -10.359 -8.172 1 96.38 114 HIS B N 1
ATOM 3528 C CA . HIS B 1 114 ? 2.986 -10.398 -8.906 1 96.38 114 HIS B CA 1
ATOM 3529 C C . HIS B 1 114 ? 1.858 -9.75 -8.117 1 96.38 114 HIS B C 1
ATOM 3531 O O . HIS B 1 114 ? 1.017 -9.047 -8.688 1 96.38 114 HIS B O 1
ATOM 3537 N N . SER B 1 115 ? 1.878 -9.984 -6.883 1 94.25 115 SER B N 1
ATOM 3538 C CA . SER B 1 115 ? 0.933 -9.414 -5.93 1 94.25 115 SER B CA 1
ATOM 3539 C C . SER B 1 115 ? 1.649 -8.891 -4.691 1 94.25 115 SER B C 1
ATOM 3541 O O . SER B 1 115 ? 2.881 -8.828 -4.656 1 94.25 115 SER B O 1
ATOM 3543 N N . ASN B 1 116 ? 0.887 -8.438 -3.746 1 92.56 116 ASN B N 1
ATOM 3544 C CA . ASN B 1 116 ? 1.495 -7.938 -2.516 1 92.56 116 ASN B CA 1
ATOM 3545 C C . ASN B 1 116 ? 2.281 -9.031 -1.801 1 92.56 116 ASN B C 1
ATOM 3547 O O . ASN B 1 116 ? 3.363 -8.773 -1.267 1 92.56 116 ASN B O 1
ATOM 3551 N N . GLU B 1 117 ? 1.7 -10.18 -1.724 1 94.94 117 GLU B N 1
ATOM 3552 C CA . GLU B 1 117 ? 2.33 -11.375 -1.167 1 94.94 117 GLU B CA 1
ATOM 3553 C C . GLU B 1 117 ? 2.123 -12.586 -2.076 1 94.94 117 GLU B C 1
ATOM 3555 O O . GLU B 1 117 ? 0.987 -12.93 -2.402 1 94.94 117 GLU B O 1
ATOM 3560 N N . ASP B 1 118 ? 3.189 -13.141 -2.436 1 97.5 118 ASP B N 1
ATOM 3561 C CA . ASP B 1 118 ? 3.156 -14.32 -3.297 1 97.5 118 ASP B CA 1
ATOM 3562 C C . ASP B 1 118 ? 3.775 -15.523 -2.598 1 97.5 118 ASP B C 1
ATOM 3564 O O . ASP B 1 118 ? 4.973 -15.531 -2.305 1 97.5 118 ASP B O 1
ATOM 3568 N N . VAL B 1 119 ? 2.98 -16.531 -2.398 1 98.62 119 VAL B N 1
ATOM 3569 C CA . VAL B 1 119 ? 3.445 -17.75 -1.746 1 98.62 119 VAL B CA 1
ATOM 3570 C C . VAL B 1 119 ? 3.85 -18.781 -2.801 1 98.62 119 VAL B C 1
ATOM 3572 O O . VAL B 1 119 ? 3.205 -18.891 -3.846 1 98.62 119 VAL B O 1
ATOM 3575 N N . TYR B 1 120 ? 4.926 -19.438 -2.555 1 98.88 120 TYR B N 1
ATOM 3576 C CA . TYR B 1 120 ? 5.367 -20.531 -3.424 1 98.88 120 TYR B CA 1
ATOM 3577 C C . TYR B 1 120 ? 5.793 -21.734 -2.605 1 98.88 120 TYR B C 1
ATOM 3579 O O . TYR B 1 120 ? 5.973 -21.641 -1.389 1 98.88 120 TYR B O 1
ATOM 3587 N N . ILE B 1 121 ? 5.879 -22.922 -3.285 1 98.88 121 ILE B N 1
ATOM 3588 C CA . ILE B 1 121 ? 6.34 -24.141 -2.643 1 98.88 121 ILE B CA 1
ATOM 3589 C C . ILE B 1 121 ? 7.461 -24.766 -3.467 1 98.88 121 ILE B C 1
ATOM 3591 O O . ILE B 1 121 ? 7.391 -24.812 -4.695 1 98.88 121 ILE B O 1
ATOM 3595 N N . ILE B 1 122 ? 8.492 -25.188 -2.822 1 98.88 122 ILE B N 1
ATOM 3596 C CA . ILE B 1 122 ? 9.508 -26.047 -3.424 1 98.88 122 ILE B CA 1
ATOM 3597 C C . ILE B 1 122 ? 9.453 -27.438 -2.795 1 98.88 122 ILE B C 1
ATOM 3599 O O . ILE B 1 122 ? 9.531 -27.578 -1.571 1 98.88 122 ILE B O 1
ATOM 3603 N N . ALA B 1 123 ? 9.281 -28.422 -3.602 1 98.75 123 ALA B N 1
ATOM 3604 C CA . ALA B 1 123 ? 9.156 -29.797 -3.113 1 98.75 123 ALA B CA 1
ATOM 3605 C C . ALA B 1 123 ? 10.102 -30.734 -3.863 1 98.75 123 ALA B C 1
ATOM 3607 O O . ALA B 1 123 ? 10.352 -30.547 -5.059 1 98.75 123 ALA B O 1
ATOM 3608 N N . PHE B 1 124 ? 10.594 -31.672 -3.158 1 98.5 124 PHE B N 1
ATOM 3609 C CA . PHE B 1 124 ? 11.516 -32.656 -3.697 1 98.5 124 PHE B CA 1
ATOM 3610 C C . PHE B 1 124 ? 10.805 -34 -3.902 1 98.5 124 PHE B C 1
ATOM 3612 O O . PHE B 1 124 ? 10.133 -34.5 -2.998 1 98.5 124 PHE B O 1
ATOM 3619 N N . ASP B 1 125 ? 10.922 -34.594 -5.082 1 97.69 125 ASP B N 1
ATOM 3620 C CA . ASP B 1 125 ? 10.203 -35.812 -5.375 1 97.69 125 ASP B CA 1
ATOM 3621 C C . ASP B 1 125 ? 11.117 -37.031 -5.273 1 97.69 125 ASP B C 1
ATOM 3623 O O . ASP B 1 125 ? 10.734 -38.156 -5.664 1 97.69 125 ASP B O 1
ATOM 3627 N N . GLY B 1 126 ? 12.273 -36.906 -4.785 1 96.94 126 GLY B N 1
ATOM 3628 C CA . GLY B 1 126 ? 13.25 -37.969 -4.695 1 96.94 126 GLY B CA 1
ATOM 3629 C C . GLY B 1 126 ? 14.344 -37.875 -5.746 1 96.94 126 GLY B C 1
ATOM 3630 O O . GLY B 1 126 ? 15.383 -38.531 -5.621 1 96.94 126 GLY B O 1
ATOM 3631 N N . LYS B 1 127 ? 14.133 -37.062 -6.715 1 97.75 127 LYS B N 1
ATOM 3632 C CA . LYS B 1 127 ? 15.086 -36.875 -7.809 1 97.75 127 LYS B CA 1
ATOM 3633 C C . LYS B 1 127 ? 15.297 -35.406 -8.117 1 97.75 127 LYS B C 1
ATOM 3635 O O . LYS B 1 127 ? 16.438 -34.938 -8.18 1 97.75 127 LYS B O 1
ATOM 3640 N N . ASP B 1 128 ? 14.227 -34.719 -8.32 1 98.38 128 ASP B N 1
ATOM 3641 C CA . ASP B 1 128 ? 14.266 -33.312 -8.742 1 98.38 128 ASP B CA 1
ATOM 3642 C C . ASP B 1 128 ? 13.469 -32.438 -7.781 1 98.38 128 ASP B C 1
ATOM 3644 O O . ASP B 1 128 ? 12.602 -32.906 -7.055 1 98.38 128 ASP B O 1
ATOM 3648 N N . TYR B 1 129 ? 13.867 -31.109 -7.742 1 98.75 129 TYR B N 1
ATOM 3649 C CA . TYR B 1 129 ? 13.094 -30.094 -7.051 1 98.75 129 TYR B CA 1
ATOM 3650 C C . TYR B 1 129 ? 12.148 -29.375 -8.008 1 98.75 129 TYR B C 1
ATOM 3652 O O . TYR B 1 129 ? 12.523 -29.047 -9.133 1 98.75 129 TYR B O 1
ATOM 3660 N N . THR B 1 130 ? 10.906 -29.234 -7.566 1 98.94 130 THR B N 1
ATOM 3661 C CA . THR B 1 130 ? 9.898 -28.547 -8.352 1 98.94 130 THR B CA 1
ATOM 3662 C C . THR B 1 130 ? 9.391 -27.312 -7.613 1 98.94 130 THR B C 1
ATOM 3664 O O . THR B 1 130 ? 9.078 -27.375 -6.426 1 98.94 130 THR B O 1
ATOM 3667 N N . LEU B 1 131 ? 9.406 -26.203 -8.32 1 98.94 131 LEU B N 1
ATOM 3668 C CA . LEU B 1 131 ? 8.789 -24.969 -7.836 1 98.94 131 LEU B CA 1
ATOM 3669 C C . LEU B 1 131 ? 7.328 -24.891 -8.266 1 98.94 131 LEU B C 1
ATOM 3671 O O . LEU B 1 131 ? 7.023 -24.938 -9.453 1 98.94 131 LEU B O 1
ATOM 3675 N N . VAL B 1 132 ? 6.453 -24.859 -7.324 1 98.94 132 VAL B N 1
ATOM 3676 C CA . VAL B 1 132 ? 5.07 -24.469 -7.57 1 98.94 132 VAL B CA 1
ATOM 3677 C C . VAL B 1 132 ? 4.91 -22.953 -7.352 1 98.94 132 VAL B C 1
ATOM 3679 O O . VAL B 1 132 ? 4.848 -22.5 -6.211 1 98.94 132 VAL B O 1
ATOM 3682 N N . ALA B 1 133 ? 4.75 -22.203 -8.383 1 98.88 133 ALA B N 1
ATOM 3683 C CA . ALA B 1 133 ? 5.195 -20.812 -8.367 1 98.88 133 ALA B CA 1
ATOM 3684 C C . ALA B 1 133 ? 4.012 -19.859 -8.234 1 98.88 133 ALA B C 1
ATOM 3686 O O . ALA B 1 133 ? 4.188 -18.672 -7.945 1 98.88 133 ALA B O 1
ATOM 3687 N N . GLY B 1 134 ? 2.801 -20.328 -8.453 1 98.62 134 GLY B N 1
ATOM 3688 C CA . GLY B 1 134 ? 1.752 -19.344 -8.695 1 98.62 134 GLY B CA 1
ATOM 3689 C C . GLY B 1 134 ? 2.062 -18.406 -9.844 1 98.62 134 GLY B C 1
ATOM 3690 O O . GLY B 1 134 ? 2.6 -18.828 -10.867 1 98.62 134 GLY B O 1
ATOM 3691 N N . ASP B 1 135 ? 1.745 -17.141 -9.648 1 98.5 135 ASP B N 1
ATOM 3692 C CA . ASP B 1 135 ? 1.867 -16.203 -10.766 1 98.5 135 ASP B CA 1
ATOM 3693 C C . ASP B 1 135 ? 3.229 -15.516 -10.766 1 98.5 135 ASP B C 1
ATOM 3695 O O . ASP B 1 135 ? 3.451 -14.562 -11.516 1 98.5 135 ASP B O 1
ATOM 3699 N N . LEU B 1 136 ? 4.141 -15.953 -9.914 1 98.75 136 LEU B N 1
ATOM 3700 C CA . LEU B 1 136 ? 5.516 -15.492 -10.078 1 98.75 136 LEU B CA 1
ATOM 3701 C C . LEU B 1 136 ? 6.035 -15.805 -11.477 1 98.75 136 LEU B C 1
ATOM 3703 O O . LEU B 1 136 ? 6.863 -15.062 -12.016 1 98.75 136 LEU B O 1
ATOM 3707 N N . PHE B 1 137 ? 5.609 -16.891 -11.969 1 98.88 137 PHE B N 1
ATOM 3708 C CA . PHE B 1 137 ? 5.711 -17.266 -13.375 1 98.88 137 PHE B CA 1
ATOM 3709 C C . PHE B 1 137 ? 4.332 -17.516 -13.969 1 98.88 137 PHE B C 1
ATOM 3711 O O . PHE B 1 137 ? 3.604 -18.391 -13.516 1 98.88 137 PHE B O 1
ATOM 3718 N N . GLU B 1 138 ? 3.996 -16.766 -15.016 1 98.25 138 GLU B N 1
ATOM 3719 C CA . GLU B 1 138 ? 2.709 -16.984 -15.664 1 98.25 138 GLU B CA 1
ATOM 3720 C C . GLU B 1 138 ? 2.689 -18.297 -16.438 1 98.25 138 GLU B C 1
ATOM 3722 O O . GLU B 1 138 ? 1.726 -19.062 -16.344 1 98.25 138 GLU B O 1
ATOM 3727 N N . ASN B 1 139 ? 3.639 -18.516 -17.219 1 98.38 139 ASN B N 1
ATOM 3728 C CA . ASN B 1 139 ? 3.934 -19.719 -17.984 1 98.38 139 ASN B CA 1
ATOM 3729 C C . ASN B 1 139 ? 5.355 -19.703 -18.531 1 98.38 139 ASN B C 1
ATOM 3731 O O . ASN B 1 139 ? 6.102 -18.75 -18.297 1 98.38 139 ASN B O 1
ATOM 3735 N N . GLU B 1 140 ? 5.73 -20.75 -19.266 1 98.62 140 GLU B N 1
ATOM 3736 C CA . GLU B 1 140 ? 7.102 -20.828 -19.75 1 98.62 140 GLU B CA 1
ATOM 3737 C C . GLU B 1 140 ? 7.41 -19.688 -20.719 1 98.62 140 GLU B C 1
ATOM 3739 O O . GLU B 1 140 ? 8.508 -19.141 -20.703 1 98.62 140 GLU B O 1
ATOM 3744 N N . ASP B 1 141 ? 6.484 -19.266 -21.516 1 97.81 141 ASP B N 1
ATOM 3745 C CA . ASP B 1 141 ? 6.688 -18.281 -22.578 1 97.81 141 ASP B CA 1
ATOM 3746 C C . ASP B 1 141 ? 6.98 -16.906 -22 1 97.81 141 ASP B C 1
ATOM 3748 O O . ASP B 1 141 ? 7.578 -16.062 -22.672 1 97.81 141 ASP B O 1
ATOM 3752 N N . ASP B 1 142 ? 6.52 -16.719 -20.75 1 97.94 142 ASP B N 1
ATOM 3753 C CA . ASP B 1 142 ? 6.707 -15.383 -20.203 1 97.94 142 ASP B CA 1
ATOM 3754 C C . ASP B 1 142 ? 8.18 -15.125 -19.891 1 97.94 142 ASP B C 1
ATOM 3756 O O . ASP B 1 142 ? 8.578 -13.977 -19.672 1 97.94 142 ASP B O 1
ATOM 3760 N N . ILE B 1 143 ? 9.016 -16.156 -19.875 1 98.69 143 ILE B N 1
ATOM 3761 C CA . ILE B 1 143 ? 10.461 -16 -19.688 1 98.69 143 ILE B CA 1
ATOM 3762 C C . ILE B 1 143 ? 11.07 -15.32 -20.906 1 98.69 143 ILE B C 1
ATOM 3764 O O . ILE B 1 143 ? 12.008 -14.531 -20.781 1 98.69 143 ILE B O 1
ATOM 3768 N N . TRP B 1 144 ? 10.461 -15.539 -22.031 1 98.38 144 TRP B N 1
ATOM 3769 C CA . TRP B 1 144 ? 11.062 -15.086 -23.281 1 98.38 144 TRP B CA 1
ATOM 3770 C C . TRP B 1 144 ? 10.414 -13.789 -23.75 1 98.38 144 TRP B C 1
ATOM 3772 O O . TRP B 1 144 ? 10.945 -13.102 -24.625 1 98.38 144 TRP B O 1
ATOM 3782 N N . ASN B 1 145 ? 9.266 -13.469 -23.172 1 97.5 145 ASN B N 1
ATOM 3783 C CA . ASN B 1 145 ? 8.547 -12.266 -23.562 1 97.5 145 ASN B CA 1
ATOM 3784 C C . ASN B 1 145 ? 7.98 -11.539 -22.344 1 97.5 145 ASN B C 1
ATOM 3786 O O . ASN B 1 145 ? 6.961 -11.953 -21.781 1 97.5 145 ASN B O 1
ATOM 3790 N N . GLU B 1 146 ? 8.562 -10.398 -22.031 1 95.06 146 GLU B N 1
ATOM 3791 C CA . GLU B 1 146 ? 8.234 -9.664 -20.812 1 95.06 146 GLU B CA 1
ATOM 3792 C C . GLU B 1 146 ? 6.828 -9.078 -20.891 1 95.06 146 GLU B C 1
ATOM 3794 O O . GLU B 1 146 ? 6.215 -8.781 -19.859 1 95.06 146 GLU B O 1
ATOM 3799 N N . LYS B 1 147 ? 6.262 -8.859 -22.016 1 92.88 147 LYS B N 1
ATOM 3800 C CA . LYS B 1 147 ? 4.93 -8.289 -22.188 1 92.88 147 LYS B CA 1
ATOM 3801 C C . LYS B 1 147 ? 3.865 -9.172 -21.547 1 92.88 147 LYS B C 1
ATOM 3803 O O . LYS B 1 147 ? 2.75 -8.719 -21.281 1 92.88 147 LYS B O 1
ATOM 3808 N N . TYR B 1 148 ? 4.254 -10.453 -21.297 1 94.06 148 TYR B N 1
ATOM 3809 C CA . TYR B 1 148 ? 3.289 -11.422 -20.797 1 94.06 148 TYR B CA 1
ATOM 3810 C C . TYR B 1 148 ? 3.127 -11.297 -19.281 1 94.06 148 TYR B C 1
ATOM 3812 O O . TYR B 1 148 ? 2.203 -11.875 -18.703 1 94.06 148 TYR B O 1
ATOM 3820 N N . TRP B 1 149 ? 4.016 -10.469 -18.656 1 95.94 149 TRP B N 1
ATOM 3821 C CA . TRP B 1 149 ? 3.836 -10.484 -17.203 1 95.94 149 TRP B CA 1
ATOM 3822 C C . TRP B 1 149 ? 4.152 -9.125 -16.594 1 95.94 149 TRP B C 1
ATOM 3824 O O . TRP B 1 149 ? 3.779 -8.844 -15.461 1 95.94 149 TRP B O 1
ATOM 3834 N N . TYR B 1 150 ? 4.746 -8.172 -17.344 1 95.19 150 TYR B N 1
ATOM 3835 C CA . TYR B 1 150 ? 5.129 -6.875 -16.797 1 95.19 150 TYR B CA 1
ATOM 3836 C C . TYR B 1 150 ? 3.902 -6.09 -16.344 1 95.19 150 TYR B C 1
ATOM 3838 O O . TYR B 1 150 ? 3.908 -5.488 -15.266 1 95.19 150 TYR B O 1
ATOM 3846 N N . SER B 1 151 ? 2.869 -6.129 -17.141 1 90.88 151 SER B N 1
ATOM 3847 C CA . SER B 1 151 ? 1.676 -5.34 -16.844 1 90.88 151 SER B CA 1
ATOM 3848 C C . SER B 1 151 ? 0.949 -5.875 -15.609 1 90.88 151 SER B C 1
ATOM 3850 O O . SER B 1 151 ? 0.104 -5.188 -15.039 1 90.88 151 SER B O 1
ATOM 3852 N N . GLN B 1 152 ? 1.316 -7.074 -15.172 1 92.44 152 GLN B N 1
ATOM 3853 C CA . GLN B 1 152 ? 0.646 -7.699 -14.031 1 92.44 152 GLN B CA 1
ATOM 3854 C C . GLN B 1 152 ? 1.525 -7.652 -12.789 1 92.44 152 GLN B C 1
ATOM 3856 O O . GLN B 1 152 ? 1.118 -8.109 -11.719 1 92.44 152 GLN B O 1
ATOM 3861 N N . SER B 1 153 ? 2.701 -7.098 -12.969 1 95.31 153 SER B N 1
ATOM 3862 C CA . SER B 1 153 ? 3.654 -7.09 -11.867 1 95.31 153 SER B CA 1
ATOM 3863 C C . SER B 1 153 ? 3.48 -5.848 -10.992 1 95.31 153 SER B C 1
ATOM 3865 O O . SER B 1 153 ? 3.266 -4.75 -11.508 1 95.31 153 SER B O 1
ATOM 3867 N N . LYS B 1 154 ? 3.605 -6.02 -9.695 1 93.38 154 LYS B N 1
ATOM 3868 C CA . LYS B 1 154 ? 3.605 -4.887 -8.773 1 93.38 154 LYS B CA 1
ATOM 3869 C C . LYS B 1 154 ? 4.984 -4.242 -8.695 1 93.38 154 LYS B C 1
ATOM 3871 O O . LYS B 1 154 ? 5.102 -3.051 -8.391 1 93.38 154 LYS B O 1
ATOM 3876 N N . ASN B 1 155 ? 5.953 -4.977 -8.922 1 96.19 155 ASN B N 1
ATOM 3877 C CA . ASN B 1 155 ? 7.352 -4.559 -8.906 1 96.19 155 ASN B CA 1
ATOM 3878 C C . ASN B 1 155 ? 8.211 -5.426 -9.82 1 96.19 155 ASN B C 1
ATOM 3880 O O . ASN B 1 155 ? 8.695 -6.477 -9.414 1 96.19 155 ASN B O 1
ATOM 3884 N N . ILE B 1 156 ? 8.375 -4.941 -11 1 97.38 156 ILE B N 1
ATOM 3885 C CA . ILE B 1 156 ? 9.016 -5.695 -12.078 1 97.38 156 ILE B CA 1
ATOM 3886 C C . ILE B 1 156 ? 10.438 -6.07 -11.672 1 97.38 156 ILE B C 1
ATOM 3888 O O . ILE B 1 156 ? 10.867 -7.207 -11.875 1 97.38 156 ILE B O 1
ATOM 3892 N N . TYR B 1 157 ? 11.125 -5.203 -11.031 1 97.81 157 TYR B N 1
ATOM 3893 C CA . TYR B 1 157 ? 12.531 -5.438 -10.734 1 97.81 157 TYR B CA 1
ATOM 3894 C C . TYR B 1 157 ? 12.695 -6.465 -9.625 1 97.81 157 TYR B C 1
ATOM 3896 O O . TYR B 1 157 ? 13.586 -7.32 -9.688 1 97.81 157 TYR B O 1
ATOM 3904 N N . HIS B 1 158 ? 11.875 -6.332 -8.633 1 98.56 158 HIS B N 1
ATOM 3905 C CA . HIS B 1 158 ? 11.945 -7.344 -7.586 1 98.56 158 HIS B CA 1
ATOM 3906 C C . HIS B 1 158 ? 11.516 -8.711 -8.109 1 98.56 158 HIS B C 1
ATOM 3908 O O . HIS B 1 158 ? 12.109 -9.734 -7.75 1 98.56 158 HIS B O 1
ATOM 3914 N N . GLN B 1 159 ? 10.516 -8.727 -8.961 1 98.69 159 GLN B N 1
ATOM 3915 C CA . GLN B 1 159 ? 10.047 -9.992 -9.508 1 98.69 159 GLN B CA 1
ATOM 3916 C C . GLN B 1 159 ? 11.102 -10.625 -10.414 1 98.69 159 GLN B C 1
ATOM 3918 O O . GLN B 1 159 ? 11.281 -11.844 -10.406 1 98.69 159 GLN B O 1
ATOM 3923 N N . LYS B 1 160 ? 11.805 -9.836 -11.219 1 98.75 160 LYS B N 1
ATOM 3924 C CA . LYS B 1 160 ? 12.922 -10.352 -12.008 1 98.75 160 LYS B CA 1
ATOM 3925 C C . LYS B 1 160 ? 13.945 -11.047 -11.117 1 98.75 160 LYS B C 1
ATOM 3927 O O . LYS B 1 160 ? 14.367 -12.164 -11.414 1 98.75 160 LYS B O 1
ATOM 3932 N N . LEU B 1 161 ? 14.281 -10.375 -10.055 1 98.81 161 LEU B N 1
ATOM 3933 C CA . LEU B 1 161 ? 15.289 -10.906 -9.148 1 98.81 161 LEU B CA 1
ATOM 3934 C C . LEU B 1 161 ? 14.805 -12.211 -8.516 1 98.81 161 LEU B C 1
ATOM 3936 O O . LEU B 1 161 ? 15.547 -13.195 -8.477 1 98.81 161 LEU B O 1
ATOM 3940 N N . GLN B 1 162 ? 13.57 -12.203 -8.062 1 98.75 162 GLN B N 1
ATOM 3941 C CA . GLN B 1 162 ? 13.039 -13.375 -7.383 1 98.75 162 GLN B CA 1
ATOM 3942 C C . GLN B 1 162 ? 12.906 -14.555 -8.344 1 98.75 162 GLN B C 1
ATOM 3944 O O . GLN B 1 162 ? 13.156 -15.703 -7.969 1 98.75 162 GLN B O 1
ATOM 3949 N N . ARG B 1 163 ? 12.453 -14.289 -9.57 1 98.88 163 ARG B N 1
ATOM 3950 C CA . ARG B 1 163 ? 12.383 -15.336 -10.586 1 98.88 163 ARG B CA 1
ATOM 3951 C C . ARG B 1 163 ? 13.734 -16.016 -10.773 1 98.88 163 ARG B C 1
ATOM 3953 O O . ARG B 1 163 ? 13.828 -17.234 -10.812 1 98.88 163 ARG B O 1
ATOM 3960 N N . TYR B 1 164 ? 14.805 -15.258 -10.805 1 98.81 164 TYR B N 1
ATOM 3961 C CA . TYR B 1 164 ? 16.141 -15.812 -10.953 1 98.81 164 TYR B CA 1
ATOM 3962 C C . TYR B 1 164 ? 16.547 -16.609 -9.719 1 98.81 164 TYR B C 1
ATOM 3964 O O . TYR B 1 164 ? 16.953 -17.766 -9.828 1 98.81 164 TYR B O 1
ATOM 3972 N N . LEU B 1 165 ? 16.359 -16.031 -8.531 1 98.75 165 LEU B N 1
ATOM 3973 C CA . LEU B 1 165 ? 16.828 -16.656 -7.297 1 98.75 165 LEU B CA 1
ATOM 3974 C C . LEU B 1 165 ? 16.109 -17.984 -7.062 1 98.75 165 LEU B C 1
ATOM 3976 O O . LEU B 1 165 ? 16.719 -18.922 -6.551 1 98.75 165 LEU B O 1
ATOM 3980 N N . LEU B 1 166 ? 14.852 -18.031 -7.398 1 98.75 166 LEU B N 1
ATOM 3981 C CA . LEU B 1 166 ? 14.094 -19.266 -7.234 1 98.75 166 LEU B CA 1
ATOM 3982 C C . LEU B 1 166 ? 14.508 -20.297 -8.273 1 98.75 166 LEU B C 1
ATOM 3984 O O . LEU B 1 166 ? 14.562 -21.5 -7.977 1 98.75 166 LEU B O 1
ATOM 3988 N N . SER B 1 167 ? 14.828 -19.844 -9.445 1 98.62 167 SER B N 1
ATOM 3989 C CA . SER B 1 167 ? 15.141 -20.75 -10.555 1 98.62 167 SER B CA 1
ATOM 3990 C C . SER B 1 167 ? 16.406 -21.547 -10.281 1 98.62 167 SER B C 1
ATOM 3992 O O . SER B 1 167 ? 16.547 -22.688 -10.727 1 98.62 167 SER B O 1
ATOM 3994 N N . ILE B 1 168 ? 17.328 -21.016 -9.57 1 97.62 168 ILE B N 1
ATOM 3995 C CA . ILE B 1 168 ? 18.609 -21.688 -9.383 1 97.62 168 ILE B CA 1
ATOM 3996 C C . ILE B 1 168 ? 18.469 -22.781 -8.328 1 97.62 168 ILE B C 1
ATOM 3998 O O . ILE B 1 168 ? 19.391 -23.578 -8.125 1 97.62 168 ILE B O 1
ATOM 4002 N N . LYS B 1 169 ? 17.312 -22.906 -7.723 1 97.38 169 LYS B N 1
ATOM 4003 C CA . LYS B 1 169 ? 17.109 -23.875 -6.645 1 97.38 169 LYS B CA 1
ATOM 4004 C C . LYS B 1 169 ? 16.344 -25.094 -7.141 1 97.38 169 LYS B C 1
ATOM 4006 O O . LYS B 1 169 ? 16.156 -26.062 -6.395 1 97.38 169 LYS B O 1
ATOM 4011 N N . VAL B 1 170 ? 15.906 -25.047 -8.383 1 98.81 170 VAL B N 1
ATOM 4012 C CA . VAL B 1 170 ? 14.93 -26.062 -8.758 1 98.81 170 VAL B CA 1
ATOM 4013 C C . VAL B 1 170 ? 15.219 -26.562 -10.172 1 98.81 170 VAL B C 1
ATOM 4015 O O . VAL B 1 170 ? 16.031 -25.984 -10.891 1 98.81 170 VAL B O 1
ATOM 4018 N N . ASN B 1 171 ? 14.523 -27.656 -10.57 1 98.81 171 ASN B N 1
ATOM 4019 C CA . ASN B 1 171 ? 14.664 -28.297 -11.875 1 98.81 171 ASN B CA 1
ATOM 4020 C C . ASN B 1 171 ? 13.422 -28.062 -12.742 1 98.81 171 ASN B C 1
ATOM 4022 O O . ASN B 1 171 ? 13.516 -28.031 -13.969 1 98.81 171 ASN B O 1
ATOM 4026 N N . PHE B 1 172 ? 12.297 -27.969 -12.094 1 98.88 172 PHE B N 1
ATOM 4027 C CA . PHE B 1 172 ? 11.016 -27.828 -12.773 1 98.88 172 PHE B CA 1
ATOM 4028 C C . PHE B 1 172 ? 10.211 -26.688 -12.164 1 98.88 172 PHE B C 1
ATOM 4030 O O . PHE B 1 172 ? 10.422 -26.312 -11.008 1 98.88 172 PHE B O 1
ATOM 4037 N N . ILE B 1 173 ? 9.305 -26.109 -12.984 1 98.94 173 ILE B N 1
ATOM 4038 C CA . ILE B 1 173 ? 8.391 -25.078 -12.508 1 98.94 173 ILE B CA 1
ATOM 4039 C C . ILE B 1 173 ? 6.961 -25.438 -12.922 1 98.94 173 ILE B C 1
ATOM 4041 O O . ILE B 1 173 ? 6.711 -25.781 -14.078 1 98.94 173 ILE B O 1
ATOM 4045 N N . ILE B 1 174 ? 6.066 -25.5 -12.016 1 98.94 174 ILE B N 1
ATOM 4046 C CA . ILE B 1 174 ? 4.637 -25.422 -12.297 1 98.94 174 ILE B CA 1
ATOM 4047 C C . ILE B 1 174 ? 4.164 -23.969 -12.188 1 98.94 174 ILE B C 1
ATOM 4049 O O . ILE B 1 174 ? 4.09 -23.422 -11.086 1 98.94 174 ILE B O 1
ATOM 4053 N N . PRO B 1 175 ? 3.854 -23.328 -13.305 1 98.88 175 PRO B N 1
ATOM 4054 C CA . PRO B 1 175 ? 3.482 -21.906 -13.297 1 98.88 175 PRO B CA 1
ATOM 4055 C C . PRO B 1 175 ? 2.006 -21.688 -12.977 1 98.88 175 PRO B C 1
ATOM 4057 O O . PRO B 1 175 ? 1.255 -22.656 -12.805 1 98.88 175 PRO B O 1
ATOM 4060 N N . GLY B 1 176 ? 1.622 -20.469 -12.82 1 98.81 176 GLY B N 1
ATOM 4061 C CA . GLY B 1 176 ? 0.252 -20.125 -12.484 1 98.81 176 GLY B CA 1
ATOM 4062 C C . GLY B 1 176 ? -0.725 -20.375 -13.609 1 98.81 176 GLY B C 1
ATOM 4063 O O . GLY B 1 176 ? -1.884 -20.734 -13.367 1 98.81 176 GLY B O 1
ATOM 4064 N N . HIS B 1 177 ? -0.251 -20.188 -14.812 1 98.62 177 HIS B N 1
ATOM 4065 C CA . HIS B 1 177 ? -1.128 -20.297 -15.977 1 98.62 177 HIS B CA 1
ATOM 4066 C C . HIS B 1 177 ? -0.463 -21.078 -17.094 1 98.62 177 HIS B C 1
ATOM 4068 O O . HIS B 1 177 ? -0.321 -20.562 -18.219 1 98.62 177 HIS B O 1
ATOM 4074 N N . GLY B 1 178 ? -0.226 -22.375 -16.891 1 98.5 178 GLY B N 1
ATOM 4075 C CA . GLY B 1 178 ? 0.388 -23.234 -17.891 1 98.5 178 GLY B CA 1
ATOM 4076 C C . GLY B 1 178 ? 0.841 -24.562 -17.328 1 98.5 178 GLY B C 1
ATOM 4077 O O . GLY B 1 178 ? 0.7 -24.828 -16.141 1 98.5 178 GLY B O 1
ATOM 4078 N N . PRO B 1 179 ? 1.355 -25.391 -18.188 1 98.69 179 PRO B N 1
ATOM 4079 C CA . PRO B 1 179 ? 1.825 -26.703 -17.766 1 98.69 179 PRO B CA 1
ATOM 4080 C C . PRO B 1 179 ? 3.205 -26.656 -17.109 1 98.69 179 PRO B C 1
ATOM 4082 O O . PRO B 1 179 ? 3.971 -25.719 -17.344 1 98.69 179 PRO B O 1
ATOM 4085 N N . LEU B 1 180 ? 3.434 -27.719 -16.359 1 98.81 180 LEU B N 1
ATOM 4086 C CA . LEU B 1 180 ? 4.773 -27.953 -15.828 1 98.81 180 LEU B CA 1
ATOM 4087 C C . LEU B 1 180 ? 5.812 -27.922 -16.953 1 98.81 180 LEU B C 1
ATOM 4089 O O . LEU B 1 180 ? 5.574 -28.438 -18.031 1 98.81 180 LEU B O 1
ATOM 4093 N N . PHE B 1 181 ? 7.012 -27.266 -16.672 1 98.81 181 PHE B N 1
ATOM 4094 C CA . PHE B 1 181 ? 8.086 -27.281 -17.656 1 98.81 181 PHE B CA 1
ATOM 4095 C C . PHE B 1 181 ? 9.445 -27.438 -16.969 1 98.81 181 PHE B C 1
ATOM 4097 O O . PHE B 1 181 ? 9.594 -27.078 -15.797 1 98.81 181 PHE B O 1
ATOM 4104 N N . LYS B 1 182 ? 10.414 -27.984 -17.641 1 98.75 182 LYS B N 1
ATOM 4105 C CA . LYS B 1 182 ? 11.773 -28.188 -17.141 1 98.75 182 LYS B CA 1
ATOM 4106 C C . LYS B 1 182 ? 12.648 -26.969 -17.391 1 98.75 182 LYS B C 1
ATOM 4108 O O . LYS B 1 182 ? 12.594 -26.359 -18.469 1 98.75 182 LYS B O 1
ATOM 4113 N N . LEU B 1 183 ? 13.398 -26.609 -16.391 1 98.75 183 LEU B N 1
ATOM 4114 C CA . LEU B 1 183 ? 14.359 -25.531 -16.547 1 98.75 183 LEU B CA 1
ATOM 4115 C C . LEU B 1 183 ? 15.633 -26.031 -17.234 1 98.75 183 LEU B C 1
ATOM 4117 O O . LEU B 1 183 ? 16.219 -27.016 -16.797 1 98.75 183 LEU B O 1
ATOM 4121 N N . THR B 1 184 ? 16.031 -25.328 -18.266 1 98.5 184 THR B N 1
ATOM 4122 C CA . THR B 1 184 ? 17.297 -25.562 -18.953 1 98.5 184 THR B CA 1
ATOM 4123 C C . THR B 1 184 ? 18.312 -24.484 -18.594 1 98.5 184 THR B C 1
ATOM 4125 O O . THR B 1 184 ? 17.984 -23.516 -17.922 1 98.5 184 THR B O 1
ATOM 4128 N N . GLU B 1 185 ? 19.516 -24.719 -19.078 1 97.88 185 GLU B N 1
ATOM 4129 C CA . GLU B 1 185 ? 20.547 -23.703 -18.875 1 97.88 185 GLU B CA 1
ATOM 4130 C C . GLU B 1 185 ? 20.172 -22.391 -19.578 1 97.88 185 GLU B C 1
ATOM 4132 O O . GLU B 1 185 ? 20.484 -21.312 -19.078 1 97.88 185 GLU B O 1
ATOM 4137 N N . ARG B 1 186 ? 19.5 -22.562 -20.625 1 98.25 186 ARG B N 1
ATOM 4138 C CA . ARG B 1 186 ? 19.047 -21.375 -21.359 1 98.25 186 ARG B CA 1
ATOM 4139 C C . ARG B 1 186 ? 18.031 -20.578 -20.547 1 98.25 186 ARG B C 1
ATOM 4141 O O . ARG B 1 186 ? 18.078 -19.344 -20.531 1 98.25 186 ARG B O 1
ATOM 4148 N N . HIS B 1 187 ? 17.094 -21.266 -19.906 1 98.69 187 HIS B N 1
ATOM 4149 C CA . HIS B 1 187 ? 16.141 -20.594 -19.031 1 98.69 187 HIS B CA 1
ATOM 4150 C C . HIS B 1 187 ? 16.859 -19.828 -17.922 1 98.69 187 HIS B C 1
ATOM 4152 O O . HIS B 1 187 ? 16.578 -18.641 -17.703 1 98.69 187 HIS B O 1
ATOM 4158 N N . LYS B 1 188 ? 17.781 -20.484 -17.281 1 98.06 188 LYS B N 1
ATOM 4159 C CA . LYS B 1 188 ? 18.469 -19.906 -16.141 1 98.06 188 LYS B CA 1
ATOM 4160 C C . LYS B 1 188 ? 19.312 -18.703 -16.547 1 98.06 188 LYS B C 1
ATOM 4162 O O . LYS B 1 188 ? 19.344 -17.703 -15.828 1 98.06 188 LYS B O 1
ATOM 4167 N N . GLN B 1 189 ? 19.953 -18.812 -17.688 1 98.31 189 GLN B N 1
ATOM 4168 C CA . GLN B 1 189 ? 20.734 -17.688 -18.188 1 98.31 189 GLN B CA 1
ATOM 4169 C C . GLN B 1 189 ? 19.844 -16.5 -18.5 1 98.31 189 GLN B C 1
ATOM 4171 O O . GLN B 1 189 ? 20.188 -15.359 -18.188 1 98.31 189 GLN B O 1
ATOM 4176 N N . LYS B 1 190 ? 18.734 -16.766 -19.156 1 98.75 190 LYS B N 1
ATOM 4177 C CA . LYS B 1 190 ? 17.797 -15.703 -19.484 1 98.75 190 LYS B CA 1
ATOM 4178 C C . LYS B 1 190 ? 17.297 -15 -18.219 1 98.75 190 LYS B C 1
ATOM 4180 O O . LYS B 1 190 ? 17.188 -13.773 -18.188 1 98.75 190 LYS B O 1
ATOM 4185 N N . LEU B 1 191 ? 16.984 -15.734 -17.234 1 98.81 191 LEU B N 1
ATOM 4186 C CA . LEU B 1 191 ? 16.5 -15.172 -15.977 1 98.81 191 LEU B CA 1
ATOM 4187 C C . LEU B 1 191 ? 17.578 -14.359 -15.281 1 98.81 191 LEU B C 1
ATOM 4189 O O . LEU B 1 191 ? 17.297 -13.305 -14.703 1 98.81 191 LEU B O 1
ATOM 4193 N N . TYR B 1 192 ? 18.812 -14.836 -15.344 1 98.75 192 TYR B N 1
ATOM 4194 C CA . TYR B 1 192 ? 19.938 -14.07 -14.82 1 98.75 192 TYR B CA 1
ATOM 4195 C C . TYR B 1 192 ? 20.078 -12.742 -15.555 1 98.75 192 TYR B C 1
ATOM 4197 O O . TYR B 1 192 ? 20.219 -11.695 -14.93 1 98.75 192 TYR B O 1
ATOM 4205 N N . ASP B 1 193 ? 20.047 -12.844 -16.859 1 98.62 193 ASP B N 1
ATOM 4206 C CA . ASP B 1 193 ? 20.188 -11.648 -17.688 1 98.62 193 ASP B CA 1
ATOM 4207 C C . ASP B 1 193 ? 19.078 -10.641 -17.391 1 98.62 193 ASP B C 1
ATOM 4209 O O . ASP B 1 193 ? 19.328 -9.438 -17.312 1 98.62 193 ASP B O 1
ATOM 4213 N N . ASP B 1 194 ? 17.891 -11.133 -17.25 1 98.44 194 ASP B N 1
ATOM 4214 C CA . ASP B 1 194 ? 16.766 -10.258 -16.938 1 98.44 194 ASP B CA 1
ATOM 4215 C C . ASP B 1 194 ? 17 -9.5 -15.625 1 98.44 194 ASP B C 1
ATOM 4217 O O . ASP B 1 194 ? 16.641 -8.328 -15.5 1 98.44 194 ASP B O 1
ATOM 4221 N N . ALA B 1 195 ? 17.641 -10.148 -14.641 1 98.44 195 ALA B N 1
ATOM 4222 C CA . ALA B 1 195 ? 17.812 -9.57 -13.305 1 98.44 195 ALA B CA 1
ATOM 4223 C C . ALA B 1 195 ? 19 -8.609 -13.281 1 98.44 195 ALA B C 1
ATOM 4225 O O . ALA B 1 195 ? 18.953 -7.566 -12.617 1 98.44 195 ALA B O 1
ATOM 4226 N N . PHE B 1 196 ? 20.062 -8.93 -14.109 1 98.44 196 PHE B N 1
ATOM 4227 C CA . PHE B 1 196 ? 21.312 -8.242 -13.789 1 98.44 196 PHE B CA 1
ATOM 4228 C C . PHE B 1 196 ? 21.891 -7.566 -15.031 1 98.44 196 PHE B C 1
ATOM 4230 O O . PHE B 1 196 ? 22.656 -6.605 -14.914 1 98.44 196 PHE B O 1
ATOM 4237 N N . LYS B 1 197 ? 21.625 -8.133 -16.188 1 97.69 197 LYS B N 1
ATOM 4238 C CA . LYS B 1 197 ? 22.281 -7.629 -17.391 1 97.69 197 LYS B CA 1
ATOM 4239 C C . LYS B 1 197 ? 21.906 -6.176 -17.656 1 97.69 197 LYS B C 1
ATOM 4241 O O . LYS B 1 197 ? 20.734 -5.816 -17.594 1 97.69 197 LYS B O 1
ATOM 4246 N N . GLY B 1 198 ? 22.875 -5.355 -17.984 1 97.25 198 GLY B N 1
ATOM 4247 C CA . GLY B 1 198 ? 22.656 -3.963 -18.328 1 97.25 198 GLY B CA 1
ATOM 4248 C C . GLY B 1 198 ? 22.719 -3.033 -17.125 1 97.25 198 GLY B C 1
ATOM 4249 O O . GLY B 1 198 ? 22.719 -1.811 -17.281 1 97.25 198 GLY B O 1
ATOM 4250 N N . SER B 1 199 ? 22.781 -3.574 -15.883 1 98 199 SER B N 1
ATOM 4251 C CA . SER B 1 199 ? 22.891 -2.752 -14.68 1 98 199 SER B CA 1
ATOM 4252 C C . SER B 1 199 ? 24.312 -2.219 -14.492 1 98 199 SER B C 1
ATOM 4254 O O . SER B 1 199 ? 25.234 -2.682 -15.148 1 98 199 SER B O 1
ATOM 4256 N N . ASP B 1 200 ? 24.453 -1.168 -13.719 1 98.25 200 ASP B N 1
ATOM 4257 C CA . ASP B 1 200 ? 25.766 -0.628 -13.344 1 98.25 200 ASP B CA 1
ATOM 4258 C C . ASP B 1 200 ? 26.5 -1.584 -12.414 1 98.25 200 ASP B C 1
ATOM 4260 O O . ASP B 1 200 ? 25.891 -2.414 -11.75 1 98.25 200 ASP B O 1
ATOM 4264 N N . LEU B 1 201 ? 27.844 -1.435 -12.523 1 98.31 201 LEU B N 1
ATOM 4265 C CA . LEU B 1 201 ? 28.609 -2.01 -11.43 1 98.31 201 LEU B CA 1
ATOM 4266 C C . LEU B 1 201 ? 28.562 -1.113 -10.195 1 98.31 201 LEU B C 1
ATOM 4268 O O . LEU B 1 201 ? 29.031 0.029 -10.234 1 98.31 201 LEU B O 1
ATOM 4272 N N . ILE B 1 202 ? 27.953 -1.607 -9.125 1 98.44 202 ILE B N 1
ATOM 4273 C CA . ILE B 1 202 ? 27.828 -0.785 -7.93 1 98.44 202 ILE B CA 1
ATOM 4274 C C . ILE B 1 202 ? 28.453 -1.503 -6.738 1 98.44 202 ILE B C 1
ATOM 4276 O O . ILE B 1 202 ? 28.547 -2.732 -6.727 1 98.44 202 ILE B O 1
ATOM 4280 N N . LYS B 1 203 ? 28.969 -0.673 -5.754 1 98.38 203 LYS B N 1
ATOM 4281 C CA . LYS B 1 203 ? 29.422 -1.184 -4.465 1 98.38 203 LYS B CA 1
ATOM 4282 C C . LYS B 1 203 ? 28.344 -1.03 -3.396 1 98.38 203 LYS B C 1
ATOM 4284 O O . LYS B 1 203 ? 27.812 0.061 -3.203 1 98.38 203 LYS B O 1
ATOM 4289 N N . ILE B 1 204 ? 28 -2.141 -2.75 1 98.5 204 ILE B N 1
ATOM 4290 C CA . ILE B 1 204 ? 26.953 -2.17 -1.746 1 98.5 204 ILE B CA 1
ATOM 4291 C C . ILE B 1 204 ? 27.547 -2.416 -0.366 1 98.5 204 ILE B C 1
ATOM 4293 O O . ILE B 1 204 ? 28.156 -3.461 -0.125 1 98.5 204 ILE B O 1
ATOM 4297 N N . HIS B 1 205 ? 27.406 -1.42 0.476 1 97.75 205 HIS B N 1
ATOM 4298 C CA . HIS B 1 205 ? 27.859 -1.537 1.857 1 97.75 205 HIS B CA 1
ATOM 4299 C C . HIS B 1 205 ? 26.688 -1.698 2.812 1 97.75 205 HIS B C 1
ATOM 4301 O O . HIS B 1 205 ? 25.781 -0.866 2.828 1 97.75 205 HIS B O 1
ATOM 4307 N N . THR B 1 206 ? 26.656 -2.76 3.596 1 96 206 THR B N 1
ATOM 4308 C CA . THR B 1 206 ? 25.594 -3.012 4.555 1 96 206 THR B CA 1
ATOM 4309 C C . THR B 1 206 ? 26.125 -3 5.98 1 96 206 THR B C 1
ATOM 4311 O O . THR B 1 206 ? 27.344 -2.938 6.191 1 96 206 THR B O 1
ATOM 4314 N N . VAL B 1 207 ? 25.203 -2.926 6.836 1 92.88 207 VAL B N 1
ATOM 4315 C CA . VAL B 1 207 ? 25.547 -2.996 8.258 1 92.88 207 VAL B CA 1
ATOM 4316 C C . VAL B 1 207 ? 25.141 -4.355 8.82 1 92.88 207 VAL B C 1
ATOM 4318 O O . VAL B 1 207 ? 24.094 -4.898 8.453 1 92.88 207 VAL B O 1
ATOM 4321 N N . ILE B 1 208 ? 25.906 -4.953 9.664 1 88.56 208 ILE B N 1
ATOM 4322 C CA . ILE B 1 208 ? 25.734 -6.312 10.156 1 88.56 208 ILE B CA 1
ATOM 4323 C C . ILE B 1 208 ? 24.438 -6.41 10.969 1 88.56 208 ILE B C 1
ATOM 4325 O O . ILE B 1 208 ? 23.656 -7.34 10.789 1 88.56 208 ILE B O 1
ATOM 4329 N N . ASP B 1 209 ? 24.141 -5.477 11.766 1 89 209 ASP B N 1
ATOM 4330 C CA . ASP B 1 209 ? 23.031 -5.648 12.711 1 89 209 ASP B CA 1
ATOM 4331 C C . ASP B 1 209 ? 21.797 -4.887 12.258 1 89 209 ASP B C 1
ATOM 4333 O O . ASP B 1 209 ? 20.859 -4.711 13.031 1 89 209 ASP B O 1
ATOM 4337 N N . ASN B 1 210 ? 21.766 -4.48 11.031 1 93.12 210 ASN B N 1
ATOM 4338 C CA . ASN B 1 210 ? 20.594 -3.775 10.516 1 93.12 210 ASN B CA 1
ATOM 4339 C C . ASN B 1 210 ? 20.469 -3.934 9 1 93.12 210 ASN B C 1
ATOM 4341 O O . ASN B 1 210 ? 21.078 -3.184 8.242 1 93.12 210 ASN B O 1
ATOM 4345 N N . LYS B 1 211 ? 19.609 -4.766 8.617 1 92.75 211 LYS B N 1
ATOM 4346 C CA . LYS B 1 211 ? 19.484 -5.105 7.199 1 92.75 211 LYS B CA 1
ATOM 4347 C C . LYS B 1 211 ? 18.828 -3.965 6.418 1 92.75 211 LYS B C 1
ATOM 4349 O O . LYS B 1 211 ? 18.766 -4.004 5.188 1 92.75 211 LYS B O 1
ATOM 4354 N N . TYR B 1 212 ? 18.359 -2.953 7.117 1 96.75 212 TYR B N 1
ATOM 4355 C CA . TYR B 1 212 ? 17.641 -1.884 6.445 1 96.75 212 TYR B CA 1
ATOM 4356 C C . TYR B 1 212 ? 18.562 -0.705 6.145 1 96.75 212 TYR B C 1
ATOM 4358 O O . TYR B 1 212 ? 18.141 0.263 5.5 1 96.75 212 TYR B O 1
ATOM 4366 N N . LYS B 1 213 ? 19.797 -0.744 6.586 1 97 213 LYS B N 1
ATOM 4367 C CA . LYS B 1 213 ? 20.75 0.318 6.305 1 97 213 LYS B CA 1
ATOM 4368 C C . LYS B 1 213 ? 21.734 -0.101 5.211 1 97 213 LYS B C 1
ATOM 4370 O O . LYS B 1 213 ? 22.266 -1.209 5.246 1 97 213 LYS B O 1
ATOM 4375 N N . CYS B 1 214 ? 21.938 0.805 4.324 1 98.19 214 CYS B N 1
ATOM 4376 C CA . CYS B 1 214 ? 22.812 0.474 3.195 1 98.19 214 CYS B CA 1
ATOM 4377 C C . CYS B 1 214 ? 23.438 1.73 2.604 1 98.19 214 CYS B C 1
ATOM 4379 O O . CYS B 1 214 ? 22.828 2.799 2.615 1 98.19 214 CYS B O 1
ATOM 4381 N N . TYR B 1 215 ? 24.703 1.67 2.236 1 98.56 215 TYR B N 1
ATOM 4382 C CA . TYR B 1 215 ? 25.422 2.682 1.463 1 98.56 215 TYR B CA 1
ATOM 4383 C C . TYR B 1 215 ? 25.828 2.139 0.098 1 98.56 215 TYR B C 1
ATOM 4385 O O . TYR B 1 215 ? 26.531 1.126 0.01 1 98.56 215 TYR B O 1
ATOM 4393 N N . ILE B 1 216 ? 25.312 2.783 -1.002 1 98.75 216 ILE B N 1
ATOM 4394 C CA . ILE B 1 216 ? 25.562 2.314 -2.361 1 98.75 216 ILE B CA 1
ATOM 4395 C C . ILE B 1 216 ? 26.422 3.332 -3.115 1 98.75 216 ILE B C 1
ATOM 4397 O O . ILE B 1 216 ? 26.094 4.523 -3.131 1 98.75 216 ILE B O 1
ATOM 4401 N N . GLU B 1 217 ? 27.438 2.873 -3.697 1 98.56 217 GLU B N 1
ATOM 4402 C CA . GLU B 1 217 ? 28.281 3.691 -4.562 1 98.56 217 GLU B CA 1
ATOM 4403 C C . GLU B 1 217 ? 28.156 3.271 -6.023 1 98.56 217 GLU B C 1
ATOM 4405 O O . GLU B 1 217 ? 28.484 2.145 -6.387 1 98.56 217 GLU B O 1
ATOM 4410 N N . GLY B 1 218 ? 27.594 4.141 -6.805 1 97.44 218 GLY B N 1
ATOM 4411 C CA . GLY B 1 218 ? 27.5 3.906 -8.234 1 97.44 218 GLY B CA 1
ATOM 4412 C C . GLY B 1 218 ? 28.5 4.699 -9.047 1 97.44 218 GLY B C 1
ATOM 4413 O O . GLY B 1 218 ? 29.531 5.113 -8.523 1 97.44 218 GLY B O 1
ATOM 4414 N N . ILE B 1 219 ? 28.25 4.875 -10.391 1 95 219 ILE B N 1
ATOM 4415 C CA . ILE B 1 219 ? 29.172 5.535 -11.312 1 95 219 ILE B CA 1
ATOM 4416 C C . ILE B 1 219 ? 29.203 7.035 -11.016 1 95 219 ILE B C 1
ATOM 4418 O O . ILE B 1 219 ? 30.281 7.621 -10.867 1 95 219 ILE B O 1
ATOM 4422 N N . ASP B 1 220 ? 28.078 7.711 -10.82 1 96.38 220 ASP B N 1
ATOM 4423 C CA . ASP B 1 220 ? 28 9.148 -10.594 1 96.38 220 ASP B CA 1
ATOM 4424 C C . ASP B 1 220 ? 26.984 9.484 -9.508 1 96.38 220 ASP B C 1
ATOM 4426 O O . ASP B 1 220 ? 26.406 10.57 -9.508 1 96.38 220 ASP B O 1
ATOM 4430 N N . TYR B 1 221 ? 26.734 8.477 -8.695 1 97.94 221 TYR B N 1
ATOM 4431 C CA . TYR B 1 221 ? 25.797 8.695 -7.598 1 97.94 221 TYR B CA 1
ATOM 4432 C C . TYR B 1 221 ? 26.219 7.914 -6.359 1 97.94 221 TYR B C 1
ATOM 4434 O O . TYR B 1 221 ? 26.859 6.863 -6.465 1 97.94 221 TYR B O 1
ATOM 4442 N N . CYS B 1 222 ? 25.938 8.453 -5.242 1 98.62 222 CYS B N 1
ATOM 4443 C CA . CYS B 1 222 ? 26.062 7.84 -3.928 1 98.62 222 CYS B CA 1
ATOM 4444 C C . CYS B 1 222 ? 24.75 7.902 -3.156 1 98.62 222 CYS B C 1
ATOM 4446 O O . CYS B 1 222 ? 24.188 8.984 -2.982 1 98.62 222 CYS B O 1
ATOM 4448 N N . ILE B 1 223 ? 24.312 6.734 -2.699 1 98.75 223 ILE B N 1
ATOM 4449 C CA . ILE B 1 223 ? 22.984 6.652 -2.102 1 98.75 223 ILE B CA 1
ATOM 4450 C C . ILE B 1 223 ? 23.094 6.109 -0.679 1 98.75 223 ILE B C 1
ATOM 4452 O O . ILE B 1 223 ? 23.75 5.098 -0.441 1 98.75 223 ILE B O 1
ATOM 4456 N N . ILE B 1 224 ? 22.5 6.797 0.229 1 98.56 224 ILE B N 1
ATOM 4457 C CA . ILE B 1 224 ? 22.312 6.27 1.576 1 98.56 224 ILE B CA 1
ATOM 4458 C C . ILE B 1 224 ? 20.859 5.859 1.776 1 98.56 224 ILE B C 1
ATOM 4460 O O . ILE B 1 224 ? 19.938 6.625 1.46 1 98.56 224 ILE B O 1
ATOM 4464 N N . ILE B 1 225 ? 20.703 4.699 2.266 1 98.44 225 ILE B N 1
ATOM 4465 C CA . ILE B 1 225 ? 19.391 4.203 2.66 1 98.44 225 ILE B CA 1
ATOM 4466 C C . ILE B 1 225 ? 19.312 4.105 4.184 1 98.44 225 ILE B C 1
ATOM 4468 O O . ILE B 1 225 ? 20.094 3.381 4.805 1 98.44 225 ILE B O 1
ATOM 4472 N N . ASN B 1 226 ? 18.422 4.84 4.793 1 97.56 226 ASN B N 1
ATOM 4473 C CA . ASN B 1 226 ? 18.094 4.812 6.215 1 97.56 226 ASN B CA 1
ATOM 4474 C C . ASN B 1 226 ? 19.297 5.215 7.074 1 97.56 226 ASN B C 1
ATOM 4476 O O . ASN B 1 226 ? 19.656 4.508 8.016 1 97.56 226 ASN B O 1
ATOM 4480 N N . ASP B 1 227 ? 19.938 6.164 6.746 1 95.94 227 ASP B N 1
ATOM 4481 C CA . ASP B 1 227 ? 20.938 6.898 7.516 1 95.94 227 ASP B CA 1
ATOM 4482 C C . ASP B 1 227 ? 22.281 6.168 7.508 1 95.94 227 ASP B C 1
ATOM 4484 O O . ASP B 1 227 ? 22.344 4.988 7.156 1 95.94 227 ASP B O 1
ATOM 4488 N N . TRP B 1 228 ? 23.297 6.875 7.766 1 96.19 228 TRP B N 1
ATOM 4489 C CA . TRP B 1 228 ? 24.672 6.398 7.77 1 96.19 228 TRP B CA 1
ATOM 4490 C C . TRP B 1 228 ? 25.578 7.371 8.516 1 96.19 228 TRP B C 1
ATOM 4492 O O . TRP B 1 228 ? 25.312 8.57 8.562 1 96.19 228 TRP B O 1
ATOM 4502 N N . ASN B 1 229 ? 26.625 6.895 9.148 1 95.44 229 ASN B N 1
ATOM 4503 C CA . ASN B 1 229 ? 27.609 7.734 9.812 1 95.44 229 ASN B CA 1
ATOM 4504 C C . ASN B 1 229 ? 28.953 7.707 9.094 1 95.44 229 ASN B C 1
ATOM 4506 O O . ASN B 1 229 ? 29.562 6.645 8.93 1 95.44 229 ASN B O 1
ATOM 4510 N N . PHE B 1 230 ? 29.344 8.836 8.719 1 96.31 230 PHE B N 1
ATOM 4511 C CA . PHE B 1 230 ? 30.656 8.992 8.133 1 96.31 230 PHE B CA 1
ATOM 4512 C C . PHE B 1 230 ? 31.609 9.672 9.102 1 96.31 230 PHE B C 1
ATOM 4514 O O . PHE B 1 230 ? 31.172 10.305 10.062 1 96.31 230 PHE B O 1
ATOM 4521 N N . ASN B 1 231 ? 32.906 9.578 8.828 1 94 231 ASN B N 1
ATOM 4522 C CA . ASN B 1 231 ? 33.938 10.133 9.703 1 94 231 ASN B CA 1
ATOM 4523 C C . ASN B 1 231 ? 34.219 11.602 9.375 1 94 231 ASN B C 1
ATOM 4525 O O . ASN B 1 231 ? 34.781 12.328 10.188 1 94 231 ASN B O 1
ATOM 4529 N N . SER B 1 232 ? 33.875 12.047 8.172 1 94.31 232 SER B N 1
ATOM 4530 C CA . SER B 1 232 ? 34.156 13.414 7.746 1 94.31 232 SER B CA 1
ATOM 4531 C C . SER B 1 232 ? 32.938 14.047 7.082 1 94.31 232 SER B C 1
ATOM 4533 O O . SER B 1 232 ? 32.125 13.352 6.461 1 94.31 232 SER B O 1
ATOM 4535 N N . ASP B 1 233 ? 32.875 15.359 7.137 1 93.69 233 ASP B N 1
ATOM 4536 C CA . ASP B 1 233 ? 31.797 16.125 6.527 1 93.69 233 ASP B CA 1
ATOM 4537 C C . ASP B 1 233 ? 31.844 16.016 5.004 1 93.69 233 ASP B C 1
ATOM 4539 O O . ASP B 1 233 ? 30.812 16.062 4.34 1 93.69 233 ASP B O 1
ATOM 4543 N N . GLU B 1 234 ? 33 15.805 4.512 1 94.88 234 GLU B N 1
ATOM 4544 C CA . GLU B 1 234 ? 33.188 15.711 3.064 1 94.88 234 GLU B CA 1
ATOM 4545 C C . GLU B 1 234 ? 32.469 14.492 2.5 1 94.88 234 GLU B C 1
ATOM 4547 O O . GLU B 1 234 ? 31.906 14.547 1.403 1 94.88 234 GLU B O 1
ATOM 4552 N N . GLU B 1 235 ? 32.469 13.438 3.268 1 96.06 235 GLU B N 1
ATOM 4553 C CA . GLU B 1 235 ? 31.812 12.219 2.824 1 96.06 235 GLU B CA 1
ATOM 4554 C C . GLU B 1 235 ? 30.297 12.414 2.758 1 96.06 235 GLU B C 1
ATOM 4556 O O . GLU B 1 235 ? 29.641 11.93 1.833 1 96.06 235 GLU B O 1
ATOM 4561 N N . TYR B 1 236 ? 29.781 13.195 3.699 1 97.25 236 TYR B N 1
ATOM 4562 C CA . TYR B 1 236 ? 28.359 13.484 3.688 1 97.25 236 TYR B CA 1
ATOM 4563 C C . TYR B 1 236 ? 27.984 14.297 2.453 1 97.25 236 TYR B C 1
ATOM 4565 O O . TYR B 1 236 ? 26.906 14.086 1.868 1 97.25 236 TYR B O 1
ATOM 4573 N N . LYS B 1 237 ? 28.859 15.148 2.004 1 95.94 237 LYS B N 1
ATOM 4574 C CA . LYS B 1 237 ? 28.578 16.047 0.892 1 95.94 237 LYS B CA 1
ATOM 4575 C C . LYS B 1 237 ? 28.562 15.297 -0.436 1 95.94 237 LYS B C 1
ATOM 4577 O O . LYS B 1 237 ? 28.031 15.789 -1.429 1 95.94 237 LYS B O 1
ATOM 4582 N N . LYS B 1 238 ? 29.125 14.109 -0.457 1 96.81 238 LYS B N 1
ATOM 4583 C CA . LYS B 1 238 ? 29.203 13.312 -1.678 1 96.81 238 LYS B CA 1
ATOM 4584 C C . LYS B 1 238 ? 27.891 12.578 -1.939 1 96.81 238 LYS B C 1
ATOM 4586 O O . LYS B 1 238 ? 27.656 12.078 -3.043 1 96.81 238 LYS B O 1
ATOM 4591 N N . ILE B 1 239 ? 27.109 12.508 -0.932 1 98.38 239 ILE B N 1
ATOM 4592 C CA . ILE B 1 239 ? 25.875 11.734 -1.047 1 98.38 239 ILE B CA 1
ATOM 4593 C C . ILE B 1 239 ? 24.875 12.484 -1.937 1 98.38 239 ILE B C 1
ATOM 4595 O O . ILE B 1 239 ? 24.578 13.648 -1.689 1 98.38 239 ILE B O 1
ATOM 4599 N N . THR B 1 240 ? 24.406 11.773 -2.947 1 98.38 240 THR B N 1
ATOM 4600 C CA . THR B 1 240 ? 23.516 12.398 -3.924 1 98.38 240 THR B CA 1
ATOM 4601 C C . THR B 1 240 ? 22.047 12.141 -3.574 1 98.38 240 THR B C 1
ATOM 4603 O O . THR B 1 240 ? 21.172 12.93 -3.93 1 98.38 240 THR B O 1
ATOM 4606 N N . HIS B 1 241 ? 21.828 10.977 -2.951 1 98.5 241 HIS B N 1
ATOM 4607 C CA . HIS B 1 241 ? 20.469 10.602 -2.576 1 98.5 241 HIS B CA 1
ATOM 4608 C C . HIS B 1 241 ? 20.406 10.055 -1.154 1 98.5 241 HIS B C 1
ATOM 4610 O O . HIS B 1 241 ? 21.297 9.289 -0.748 1 98.5 241 HIS B O 1
ATOM 4616 N N . PHE B 1 242 ? 19.484 10.492 -0.425 1 98.12 242 PHE B N 1
ATOM 4617 C CA . PHE B 1 242 ? 19.156 9.977 0.897 1 98.12 242 PHE B CA 1
ATOM 4618 C C . PHE B 1 242 ? 17.734 9.438 0.933 1 98.12 242 PHE B C 1
ATOM 4620 O O . PHE B 1 242 ? 16.766 10.203 0.805 1 98.12 242 PHE B O 1
ATOM 4627 N N . VAL B 1 243 ? 17.594 8.094 1.104 1 98.12 243 VAL B N 1
ATOM 4628 C CA . VAL B 1 243 ? 16.312 7.422 1.016 1 98.12 243 VAL B CA 1
ATOM 4629 C C . VAL B 1 243 ? 15.891 6.922 2.396 1 98.12 243 VAL B C 1
ATOM 4631 O O . VAL B 1 243 ? 16.641 6.207 3.059 1 98.12 243 VAL B O 1
ATOM 4634 N N . VAL B 1 244 ? 14.742 7.258 2.836 1 97.12 244 VAL B N 1
ATOM 4635 C CA . VAL B 1 244 ? 14.18 6.75 4.086 1 97.12 244 VAL B CA 1
ATOM 4636 C C . VAL B 1 244 ? 13.008 5.816 3.789 1 97.12 244 VAL B C 1
ATOM 4638 O O . VAL B 1 244 ? 11.93 6.27 3.4 1 97.12 244 VAL B O 1
ATOM 4641 N N . THR B 1 245 ? 13.195 4.555 4.062 1 96.56 245 THR B N 1
ATOM 4642 C CA . THR B 1 245 ? 12.227 3.555 3.623 1 96.56 245 THR B CA 1
ATOM 4643 C C . THR B 1 245 ? 11.133 3.367 4.668 1 96.56 245 THR B C 1
ATOM 4645 O O . THR B 1 245 ? 10 3.021 4.332 1 96.56 245 THR B O 1
ATOM 4648 N N . HIS B 1 246 ? 11.523 3.52 5.965 1 93.88 246 HIS B N 1
ATOM 4649 C CA . HIS B 1 246 ? 10.609 3.271 7.074 1 93.88 246 HIS B CA 1
ATOM 4650 C C . HIS B 1 246 ? 10.516 4.484 7.996 1 93.88 246 HIS B C 1
ATOM 4652 O O . HIS B 1 246 ? 11.508 5.203 8.188 1 93.88 246 HIS B O 1
ATOM 4658 N N . ASN B 1 247 ? 9.359 4.605 8.523 1 88.56 247 ASN B N 1
ATOM 4659 C CA . ASN B 1 247 ? 9.102 5.723 9.43 1 88.56 247 ASN B CA 1
ATOM 4660 C C . ASN B 1 247 ? 9.641 5.449 10.828 1 88.56 247 ASN B C 1
ATOM 4662 O O . ASN B 1 247 ? 8.875 5.336 11.781 1 88.56 247 ASN B O 1
ATOM 4666 N N . ILE B 1 248 ? 10.93 5.418 10.898 1 90.44 248 ILE B N 1
ATOM 4667 C CA . ILE B 1 248 ? 11.625 5.125 12.141 1 90.44 248 ILE B CA 1
ATOM 4668 C C . ILE B 1 248 ? 12.633 6.238 12.438 1 90.44 248 ILE B C 1
ATOM 4670 O O . ILE B 1 248 ? 13.406 6.633 11.57 1 90.44 248 ILE B O 1
ATOM 4674 N N . TYR B 1 249 ? 12.633 6.641 13.641 1 91.06 249 TYR B N 1
ATOM 4675 C CA . TYR B 1 249 ? 13.461 7.746 14.102 1 91.06 249 TYR B CA 1
ATOM 4676 C C . TYR B 1 249 ? 14.93 7.508 13.75 1 91.06 249 TYR B C 1
ATOM 4678 O O . TYR B 1 249 ? 15.594 8.391 13.203 1 91.06 249 TYR B O 1
ATOM 4686 N N . ASP B 1 250 ? 15.422 6.391 13.906 1 92.38 250 ASP B N 1
ATOM 4687 C CA . ASP B 1 250 ? 16.828 6.059 13.75 1 92.38 250 ASP B CA 1
ATOM 4688 C C . ASP B 1 250 ? 17.25 6.094 12.281 1 92.38 250 ASP B C 1
ATOM 4690 O O . ASP B 1 250 ? 18.453 6.082 11.977 1 92.38 250 ASP B O 1
ATOM 4694 N N . TYR B 1 251 ? 16.344 6.219 11.391 1 93.69 251 TYR B N 1
ATOM 4695 C CA . TYR B 1 251 ? 16.656 6.094 9.969 1 93.69 251 TYR B CA 1
ATOM 4696 C C . TYR B 1 251 ? 16.875 7.465 9.344 1 93.69 251 TYR B C 1
ATOM 4698 O O . TYR B 1 251 ? 17.188 7.566 8.148 1 93.69 251 TYR B O 1
ATOM 4706 N N . PHE B 1 252 ? 16.828 8.547 10.172 1 92.12 252 PHE B N 1
ATOM 4707 C CA . PHE B 1 252 ? 17.094 9.844 9.555 1 92.12 252 PHE B CA 1
ATOM 4708 C C . PHE B 1 252 ? 17.703 10.812 10.562 1 92.12 252 PHE B C 1
ATOM 4710 O O . PHE B 1 252 ? 17.5 12.023 10.461 1 92.12 252 PHE B O 1
ATOM 4717 N N . VAL B 1 253 ? 18.375 10.359 11.484 1 91.69 253 VAL B N 1
ATOM 4718 C CA . VAL B 1 253 ? 19.016 11.125 12.547 1 91.69 253 VAL B CA 1
ATOM 4719 C C . VAL B 1 253 ? 19.984 12.141 11.945 1 91.69 253 VAL B C 1
ATOM 4721 O O . VAL B 1 253 ? 20.031 13.297 12.375 1 91.69 253 VAL B O 1
ATOM 4724 N N . ASN B 1 254 ? 20.703 11.742 10.961 1 92.5 254 ASN B N 1
ATOM 4725 C CA . ASN B 1 254 ? 21.75 12.594 10.391 1 92.5 254 ASN B CA 1
ATOM 4726 C C . ASN B 1 254 ? 21.25 13.328 9.141 1 92.5 254 ASN B C 1
ATOM 4728 O O . ASN B 1 254 ? 22.047 13.797 8.336 1 92.5 254 ASN B O 1
ATOM 4732 N N . ILE B 1 255 ? 20 13.398 8.969 1 93.12 255 ILE B N 1
ATOM 4733 C CA . ILE B 1 255 ? 19.406 13.883 7.73 1 93.12 255 ILE B CA 1
ATOM 4734 C C . ILE B 1 255 ? 19.969 15.258 7.383 1 93.12 255 ILE B C 1
ATOM 4736 O O . ILE B 1 255 ? 20.219 15.555 6.215 1 93.12 255 ILE B O 1
ATOM 4740 N N . LYS B 1 256 ? 20.266 16.078 8.336 1 92.31 256 LYS B N 1
ATOM 4741 C CA . LYS B 1 256 ? 20.734 17.438 8.125 1 92.31 256 LYS B CA 1
ATOM 4742 C C . LYS B 1 256 ? 22.156 17.453 7.559 1 92.31 256 LYS B C 1
ATOM 4744 O O . LYS B 1 256 ? 22.578 18.422 6.941 1 92.31 256 LYS B O 1
ATOM 4749 N N . LYS B 1 257 ? 22.859 16.422 7.805 1 94.12 257 LYS B N 1
ATOM 4750 C CA . LYS B 1 257 ? 24.25 16.344 7.359 1 94.12 257 LYS B CA 1
ATOM 4751 C C . LYS B 1 257 ? 24.328 16.047 5.863 1 94.12 257 LYS B C 1
ATOM 4753 O O . LYS B 1 257 ? 25.328 16.328 5.219 1 94.12 257 LYS B O 1
ATOM 4758 N N . PHE B 1 258 ? 23.312 15.422 5.32 1 95.31 258 PHE B N 1
ATOM 4759 C CA . PHE B 1 258 ? 23.281 15.102 3.898 1 95.31 258 PHE B CA 1
ATOM 4760 C C . PHE B 1 258 ? 22.781 16.297 3.086 1 95.31 258 PHE B C 1
ATOM 4762 O O . PHE B 1 258 ? 21.797 16.188 2.352 1 95.31 258 PHE B O 1
ATOM 4769 N N . SER B 1 259 ? 23.516 17.375 3.105 1 89.94 259 SER B N 1
ATOM 4770 C CA . SER B 1 259 ? 23.094 18.703 2.682 1 89.94 259 SER B CA 1
ATOM 4771 C C . SER B 1 259 ? 22.922 18.766 1.166 1 89.94 259 SER B C 1
ATOM 4773 O O . SER B 1 259 ? 22.172 19.594 0.657 1 89.94 259 SER B O 1
ATOM 4775 N N . ASN B 1 260 ? 23.547 17.953 0.393 1 94 260 ASN B N 1
ATOM 4776 C CA . ASN B 1 260 ? 23.484 18 -1.063 1 94 260 ASN B CA 1
ATOM 4777 C C . ASN B 1 260 ? 22.562 16.938 -1.634 1 94 260 ASN B C 1
ATOM 4779 O O . ASN B 1 260 ? 22.344 16.875 -2.846 1 94 260 ASN B O 1
ATOM 4783 N N . ALA B 1 261 ? 22.047 16.141 -0.766 1 97.31 261 ALA B N 1
ATOM 4784 C CA . ALA B 1 261 ? 21.312 14.969 -1.243 1 97.31 261 ALA B CA 1
ATOM 4785 C C . ALA B 1 261 ? 19.875 15.32 -1.58 1 97.31 261 ALA B C 1
ATOM 4787 O O . ALA B 1 261 ? 19.266 16.188 -0.932 1 97.31 261 ALA B O 1
ATOM 4788 N N . LYS B 1 262 ? 19.328 14.727 -2.633 1 97.62 262 LYS B N 1
ATOM 4789 C CA . LYS B 1 262 ? 17.891 14.609 -2.762 1 97.62 262 LYS B CA 1
ATOM 4790 C C . LYS B 1 262 ? 17.312 13.664 -1.713 1 97.62 262 LYS B C 1
ATOM 4792 O O . LYS B 1 262 ? 17.719 12.5 -1.631 1 97.62 262 LYS B O 1
ATOM 4797 N N . ILE B 1 263 ? 16.406 14.125 -0.949 1 97.19 263 ILE B N 1
ATOM 4798 C CA . ILE B 1 263 ? 15.82 13.328 0.118 1 97.19 263 ILE B CA 1
ATOM 4799 C C . ILE B 1 263 ? 14.523 12.695 -0.374 1 97.19 263 ILE B C 1
ATOM 4801 O O . ILE B 1 263 ? 13.586 13.398 -0.768 1 97.19 263 ILE B O 1
ATOM 4805 N N . ILE B 1 264 ? 14.5 11.414 -0.39 1 96.81 264 ILE B N 1
ATOM 4806 C CA . ILE B 1 264 ? 13.328 10.664 -0.823 1 96.81 264 ILE B CA 1
ATOM 4807 C C . ILE B 1 264 ? 12.68 9.984 0.38 1 96.81 264 ILE B C 1
ATOM 4809 O O . ILE B 1 264 ? 13.281 9.109 1.007 1 96.81 264 ILE B O 1
ATOM 4813 N N . MET B 1 265 ? 11.539 10.344 0.676 1 93.31 265 MET B N 1
ATOM 4814 C CA . MET B 1 265 ? 10.82 9.836 1.837 1 93.31 265 MET B CA 1
ATOM 4815 C C . MET B 1 265 ? 9.312 9.852 1.594 1 93.31 265 MET B C 1
ATOM 4817 O O . MET B 1 265 ? 8.781 10.82 1.046 1 93.31 265 MET B O 1
ATOM 4821 N N . ASP B 1 266 ? 8.672 8.695 1.97 1 90.44 266 ASP B N 1
ATOM 4822 C CA . ASP B 1 266 ? 7.258 8.539 1.649 1 90.44 266 ASP B CA 1
ATOM 4823 C C . ASP B 1 266 ? 7.004 8.75 0.159 1 90.44 266 ASP B C 1
ATOM 4825 O O . ASP B 1 266 ? 7.637 8.109 -0.681 1 90.44 266 ASP B O 1
ATOM 4829 N N . ASN B 1 267 ? 6.223 9.711 -0.215 1 89.94 267 ASN B N 1
ATOM 4830 C CA . ASN B 1 267 ? 5.945 9.922 -1.63 1 89.94 267 ASN B CA 1
ATOM 4831 C C . ASN B 1 267 ? 6.441 11.289 -2.098 1 89.94 267 ASN B C 1
ATOM 4833 O O . ASN B 1 267 ? 5.883 11.875 -3.023 1 89.94 267 ASN B O 1
ATOM 4837 N N . ASP B 1 268 ? 7.535 11.734 -1.409 1 92.44 268 ASP B N 1
ATOM 4838 C CA . ASP B 1 268 ? 8.047 13.062 -1.753 1 92.44 268 ASP B CA 1
ATOM 4839 C C . ASP B 1 268 ? 9.562 13.039 -1.927 1 92.44 268 ASP B C 1
ATOM 4841 O O . ASP B 1 268 ? 10.25 12.203 -1.336 1 92.44 268 ASP B O 1
ATOM 4845 N N . ILE B 1 269 ? 9.992 14 -2.721 1 96.06 269 ILE B N 1
ATOM 4846 C CA . ILE B 1 269 ? 11.414 14.273 -2.916 1 96.06 269 ILE B CA 1
ATOM 4847 C C . ILE B 1 269 ? 11.711 15.734 -2.576 1 96.06 269 ILE B C 1
ATOM 4849 O O . ILE B 1 269 ? 11.094 16.641 -3.123 1 96.06 269 ILE B O 1
ATOM 4853 N N . ALA B 1 270 ? 12.57 15.914 -1.676 1 96.69 270 ALA B N 1
ATOM 4854 C CA . ALA B 1 270 ? 12.953 17.266 -1.273 1 96.69 270 ALA B CA 1
ATOM 4855 C C . ALA B 1 270 ? 14.453 17.5 -1.475 1 96.69 270 ALA B C 1
ATOM 4857 O O . ALA B 1 270 ? 15.234 16.547 -1.481 1 96.69 270 ALA B O 1
ATOM 4858 N N . ILE B 1 271 ? 14.82 18.75 -1.666 1 95.62 271 ILE B N 1
ATOM 4859 C CA . ILE B 1 271 ? 16.219 19.141 -1.734 1 95.62 271 ILE B CA 1
ATOM 4860 C C . ILE B 1 271 ? 16.5 20.266 -0.734 1 95.62 271 ILE B C 1
ATOM 4862 O O . ILE B 1 271 ? 15.609 20.641 0.04 1 95.62 271 ILE B O 1
ATOM 4866 N N . LYS B 1 272 ? 17.688 20.703 -0.713 1 93.69 272 LYS B N 1
ATOM 4867 C CA . LYS B 1 272 ? 18.156 21.688 0.263 1 93.69 272 LYS B CA 1
ATOM 4868 C C . LYS B 1 272 ? 17.188 22.875 0.36 1 93.69 272 LYS B C 1
ATOM 4870 O O . LYS B 1 272 ? 16.641 23.312 -0.649 1 93.69 272 LYS B O 1
ATOM 4875 N N . ASN B 1 273 ? 16.984 23.312 1.584 1 93.06 273 ASN B N 1
ATOM 4876 C CA . ASN B 1 273 ? 16.188 24.5 1.92 1 93.06 273 ASN B CA 1
ATOM 4877 C C . ASN B 1 273 ? 14.703 24.266 1.68 1 93.06 273 ASN B C 1
ATOM 4879 O O . ASN B 1 273 ? 13.984 25.203 1.31 1 93.06 273 ASN B O 1
ATOM 4883 N N . SER B 1 274 ? 14.289 23.062 1.737 1 94.12 274 SER B N 1
ATOM 4884 C CA . SER B 1 274 ? 12.891 22.672 1.697 1 94.12 274 SER B CA 1
ATOM 4885 C C . SER B 1 274 ? 12.258 22.969 0.341 1 94.12 274 SER B C 1
ATOM 4887 O O . SER B 1 274 ? 11.117 23.422 0.268 1 94.12 274 SER B O 1
ATOM 4889 N N . TYR B 1 275 ? 13.117 22.828 -0.665 1 95.62 275 TYR B N 1
ATOM 4890 C CA . TYR B 1 275 ? 12.602 22.891 -2.027 1 95.62 275 TYR B CA 1
ATOM 4891 C C . TYR B 1 275 ? 12.164 21.516 -2.508 1 95.62 275 TYR B C 1
ATOM 4893 O O . TYR B 1 275 ? 12.758 20.5 -2.133 1 95.62 275 TYR B O 1
ATOM 4901 N N . PHE B 1 276 ? 11.133 21.516 -3.318 1 96 276 PHE B N 1
ATOM 4902 C CA . PHE B 1 276 ? 10.609 20.312 -3.951 1 96 276 PHE B CA 1
ATOM 4903 C C . PHE B 1 276 ? 10.609 20.453 -5.469 1 96 276 PHE B C 1
ATOM 4905 O O . PHE B 1 276 ? 9.906 21.312 -6.02 1 96 276 PHE B O 1
ATOM 4912 N N . PRO B 1 277 ? 11.453 19.688 -6.145 1 96.12 277 PRO B N 1
ATOM 4913 C CA . PRO B 1 277 ? 11.461 19.75 -7.605 1 96.12 277 PRO B CA 1
ATOM 4914 C C . PRO B 1 277 ? 10.164 19.234 -8.227 1 96.12 277 PRO B C 1
ATOM 4916 O O . PRO B 1 277 ? 9.898 18.031 -8.188 1 96.12 277 PRO B O 1
ATOM 4919 N N . ASN B 1 278 ? 9.422 20.062 -8.852 1 94.56 278 ASN B N 1
ATOM 4920 C CA . ASN B 1 278 ? 8.047 19.766 -9.25 1 94.56 278 ASN B CA 1
ATOM 4921 C C . ASN B 1 278 ? 7.988 18.641 -10.266 1 94.56 278 ASN B C 1
ATOM 4923 O O . ASN B 1 278 ? 7.211 17.688 -10.109 1 94.56 278 ASN B O 1
ATOM 4927 N N . GLU B 1 279 ? 8.828 18.703 -11.266 1 93.56 279 GLU B N 1
ATOM 4928 C CA . GLU B 1 279 ? 8.797 17.688 -12.312 1 93.56 279 GLU B CA 1
ATOM 4929 C C . GLU B 1 279 ? 9.117 16.297 -11.742 1 93.56 279 GLU B C 1
ATOM 4931 O O . GLU B 1 279 ? 8.422 15.328 -12.039 1 93.56 279 GLU B O 1
ATOM 4936 N N . LEU B 1 280 ? 10.109 16.266 -10.922 1 94.12 280 LEU B N 1
ATOM 4937 C CA . LEU B 1 280 ? 10.531 15.008 -10.312 1 94.12 280 LEU B CA 1
ATOM 4938 C C . LEU B 1 280 ? 9.453 14.469 -9.375 1 94.12 280 LEU B C 1
ATOM 4940 O O . LEU B 1 280 ? 9.148 13.273 -9.391 1 94.12 280 LEU B O 1
ATOM 4944 N N . ASN B 1 281 ? 8.844 15.305 -8.617 1 94.31 281 ASN B N 1
ATOM 4945 C CA . ASN B 1 281 ? 7.789 14.898 -7.695 1 94.31 281 ASN B CA 1
ATOM 4946 C C . ASN B 1 281 ? 6.531 14.461 -8.438 1 94.31 281 ASN B C 1
ATOM 4948 O O . ASN B 1 281 ? 5.875 13.492 -8.047 1 94.31 281 ASN B O 1
ATOM 4952 N N . ASP B 1 282 ? 6.238 15.172 -9.477 1 91.69 282 ASP B N 1
ATOM 4953 C CA . ASP B 1 282 ? 5.082 14.797 -10.289 1 91.69 282 ASP B CA 1
ATOM 4954 C C . ASP B 1 282 ? 5.266 13.406 -10.891 1 91.69 282 ASP B C 1
ATOM 4956 O O . ASP B 1 282 ? 4.348 12.586 -10.852 1 91.69 282 ASP B O 1
ATOM 4960 N N . GLN B 1 283 ? 6.43 13.188 -11.375 1 92.25 283 GLN B N 1
ATOM 4961 C CA . GLN B 1 283 ? 6.742 11.875 -11.93 1 92.25 283 GLN B CA 1
ATOM 4962 C C . GLN B 1 283 ? 6.68 10.789 -10.859 1 92.25 283 GLN B C 1
ATOM 4964 O O . GLN B 1 283 ? 6.121 9.719 -11.086 1 92.25 283 GLN B O 1
ATOM 4969 N N . PHE B 1 284 ? 7.254 11.094 -9.719 1 93.69 284 PHE B N 1
ATOM 4970 C CA . PHE B 1 284 ? 7.289 10.133 -8.617 1 93.69 284 PHE B CA 1
ATOM 4971 C C . PHE B 1 284 ? 5.879 9.82 -8.133 1 93.69 284 PHE B C 1
ATOM 4973 O O . PHE B 1 284 ? 5.562 8.664 -7.84 1 93.69 284 PHE B O 1
ATOM 4980 N N . LYS B 1 285 ? 5.059 10.75 -8.094 1 88.62 285 LYS B N 1
ATOM 4981 C CA . LYS B 1 285 ? 3.686 10.547 -7.641 1 88.62 285 LYS B CA 1
ATOM 4982 C C . LYS B 1 285 ? 2.879 9.758 -8.664 1 88.62 285 LYS B C 1
ATOM 4984 O O . LYS B 1 285 ? 2.016 8.961 -8.297 1 88.62 285 LYS B O 1
ATOM 4989 N N . SER B 1 286 ? 3.207 9.992 -9.914 1 88.19 286 SER B N 1
ATOM 4990 C CA . SER B 1 286 ? 2.512 9.289 -10.984 1 88.19 286 SER B CA 1
ATOM 4991 C C . SER B 1 286 ? 2.984 7.844 -11.094 1 88.19 286 SER B C 1
ATOM 4993 O O . SER B 1 286 ? 2.172 6.914 -11.078 1 88.19 286 SER B O 1
ATOM 4995 N N . ASP B 1 287 ? 4.305 7.668 -11.117 1 89.69 287 ASP B N 1
ATOM 4996 C CA . ASP B 1 287 ? 4.879 6.348 -11.383 1 89.69 287 ASP B CA 1
ATOM 4997 C C . ASP B 1 287 ? 5.016 5.547 -10.094 1 89.69 287 ASP B C 1
ATOM 4999 O O . ASP B 1 287 ? 5.188 4.324 -10.125 1 89.69 287 ASP B O 1
ATOM 5003 N N . LYS B 1 288 ? 5.062 6.281 -9.047 1 92 288 LYS B N 1
ATOM 5004 C CA . LYS B 1 288 ? 5.305 5.703 -7.727 1 92 288 LYS B CA 1
ATOM 5005 C C . LYS B 1 288 ? 6.645 4.973 -7.68 1 92 288 LYS B C 1
ATOM 5007 O O . LYS B 1 288 ? 6.773 3.947 -7.012 1 92 288 LYS B O 1
ATOM 5012 N N . GLU B 1 289 ? 7.551 5.41 -8.531 1 94.88 289 GLU B N 1
ATOM 5013 C CA . GLU B 1 289 ? 8.875 4.793 -8.586 1 94.88 289 GLU B CA 1
ATOM 5014 C C . GLU B 1 289 ? 9.93 5.793 -9.055 1 94.88 289 GLU B C 1
ATOM 5016 O O . GLU B 1 289 ? 9.609 6.758 -9.75 1 94.88 289 GLU B O 1
ATOM 5021 N N . ILE B 1 290 ? 11.125 5.574 -8.594 1 96.06 290 ILE B N 1
ATOM 5022 C CA . ILE B 1 290 ? 12.297 6.32 -9.023 1 96.06 290 ILE B CA 1
ATOM 5023 C C . ILE B 1 290 ? 13.445 5.355 -9.32 1 96.06 290 ILE B C 1
ATOM 5025 O O . ILE B 1 290 ? 13.68 4.41 -8.57 1 96.06 290 ILE B O 1
ATOM 5029 N N . ILE B 1 291 ? 14.047 5.629 -10.438 1 97 291 ILE B N 1
ATOM 5030 C CA . ILE B 1 291 ? 15.203 4.824 -10.828 1 97 291 ILE B CA 1
ATOM 5031 C C . ILE B 1 291 ? 16.469 5.68 -10.781 1 97 291 ILE B C 1
ATOM 5033 O O . ILE B 1 291 ? 16.5 6.777 -11.344 1 97 291 ILE B O 1
ATOM 5037 N N . ILE B 1 292 ? 17.469 5.289 -10.078 1 97.94 292 ILE B N 1
ATOM 5038 C CA . ILE B 1 292 ? 18.766 5.957 -10.008 1 97.94 292 ILE B CA 1
ATOM 5039 C C . ILE B 1 292 ? 19.812 5.129 -10.75 1 97.94 292 ILE B C 1
ATOM 5041 O O . ILE B 1 292 ? 20.109 3.994 -10.367 1 97.94 292 ILE B O 1
ATOM 5045 N N . GLY B 1 293 ? 20.359 5.699 -11.758 1 97.75 293 GLY B N 1
ATOM 5046 C CA . GLY B 1 293 ? 21.203 4.914 -12.641 1 97.75 293 GLY B CA 1
ATOM 5047 C C . GLY B 1 293 ? 20.469 3.773 -13.312 1 97.75 293 GLY B C 1
ATOM 5048 O O . GLY B 1 293 ? 19.328 3.941 -13.766 1 97.75 293 GLY B O 1
ATOM 5049 N N . ARG B 1 294 ? 21.203 2.674 -13.5 1 98.06 294 ARG B N 1
ATOM 5050 C CA . ARG B 1 294 ? 20.609 1.477 -14.086 1 98.06 294 ARG B CA 1
ATOM 5051 C C . ARG B 1 294 ? 20.578 0.333 -13.078 1 98.06 294 ARG B C 1
ATOM 5053 O O . ARG B 1 294 ? 20.609 -0.839 -13.461 1 98.06 294 ARG B O 1
ATOM 5060 N N . SER B 1 295 ? 20.594 0.789 -11.695 1 98.5 295 SER B N 1
ATOM 5061 C CA . SER B 1 295 ? 20.844 -0.295 -10.75 1 98.5 295 SER B CA 1
ATOM 5062 C C . SER B 1 295 ? 19.984 -0.152 -9.5 1 98.5 295 SER B C 1
ATOM 5064 O O . SER B 1 295 ? 19.859 -1.095 -8.711 1 98.5 295 SER B O 1
ATOM 5066 N N . VAL B 1 296 ? 19.438 1.063 -9.242 1 98.75 296 VAL B N 1
ATOM 5067 C CA . VAL B 1 296 ? 18.734 1.251 -7.98 1 98.75 296 VAL B CA 1
ATOM 5068 C C . VAL B 1 296 ? 17.281 1.672 -8.258 1 98.75 296 VAL B C 1
ATOM 5070 O O . VAL B 1 296 ? 17.047 2.734 -8.836 1 98.75 296 VAL B O 1
ATOM 5073 N N . TYR B 1 297 ? 16.422 0.83 -7.836 1 98.31 297 TYR B N 1
ATOM 5074 C CA . TYR B 1 297 ? 14.992 1.006 -8.078 1 98.31 297 TYR B CA 1
ATOM 5075 C C . TYR B 1 297 ? 14.242 1.235 -6.77 1 98.31 297 TYR B C 1
ATOM 5077 O O . TYR B 1 297 ? 14.195 0.351 -5.91 1 98.31 297 TYR B O 1
ATOM 5085 N N . ILE B 1 298 ? 13.656 2.404 -6.582 1 98 298 ILE B N 1
ATOM 5086 C CA . ILE B 1 298 ? 12.906 2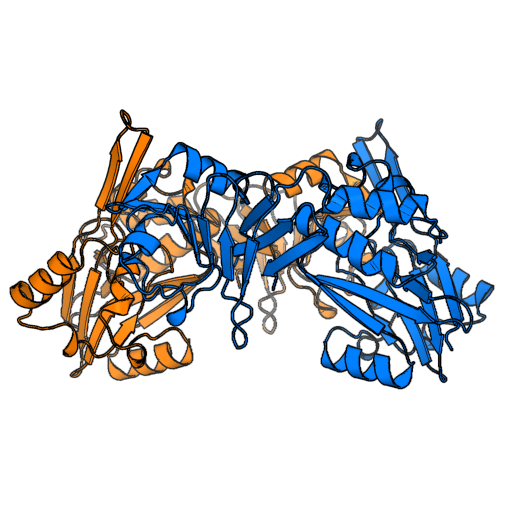.789 -5.395 1 98 298 ILE B CA 1
ATOM 5087 C C . ILE B 1 298 ? 11.422 2.895 -5.734 1 98 298 ILE B C 1
ATOM 5089 O O . ILE B 1 298 ? 11.047 3.584 -6.684 1 98 298 ILE B O 1
ATOM 5093 N N . LYS B 1 299 ? 10.617 2.186 -4.984 1 96 299 LYS B N 1
ATOM 5094 C CA . LYS B 1 299 ? 9.188 2.186 -5.25 1 96 299 LYS B CA 1
ATOM 5095 C C . LYS B 1 299 ? 8.391 2.486 -3.982 1 96 299 LYS B C 1
ATOM 5097 O O . LYS B 1 299 ? 8.719 1.992 -2.904 1 96 299 LYS B O 1
ATOM 5102 N N . TYR B 1 300 ? 7.426 3.318 -4.133 1 93.56 300 TYR B N 1
ATOM 5103 C CA . TYR B 1 300 ? 6.465 3.551 -3.061 1 93.56 300 TYR B CA 1
ATOM 5104 C C . TYR B 1 300 ? 5.277 2.604 -3.18 1 93.56 300 TYR B C 1
ATOM 5106 O O . TYR B 1 300 ? 4.531 2.652 -4.16 1 93.56 300 TYR B O 1
ATOM 5114 N N . ASN B 1 301 ? 5.043 1.753 -2.133 1 90 301 ASN B N 1
ATOM 5115 C CA . ASN B 1 301 ? 4.035 0.708 -2.266 1 90 301 ASN B CA 1
ATOM 5116 C C . ASN B 1 301 ? 2.736 1.089 -1.562 1 90 301 ASN B C 1
ATOM 5118 O O . ASN B 1 301 ? 1.893 0.231 -1.301 1 90 301 ASN B O 1
ATOM 5122 N N . GLY B 1 302 ? 2.625 2.338 -1.227 1 83.06 302 GLY B N 1
ATOM 5123 C CA . GLY B 1 302 ? 1.436 2.807 -0.533 1 83.06 302 GLY B CA 1
ATOM 5124 C C . GLY B 1 302 ? 1.647 2.988 0.958 1 83.06 302 GLY B C 1
ATOM 5125 O O . GLY B 1 302 ? 0.936 3.762 1.602 1 83.06 302 GLY B O 1
ATOM 5126 N N . LYS B 1 303 ? 2.615 2.316 1.439 1 86.69 303 LYS B N 1
ATOM 5127 C CA . LYS B 1 303 ? 2.887 2.393 2.871 1 86.69 303 LYS B CA 1
ATOM 5128 C C . LYS B 1 303 ? 4.328 2.812 3.137 1 86.69 303 LYS B C 1
ATOM 5130 O O . LYS B 1 303 ? 4.594 3.609 4.039 1 86.69 303 LYS B O 1
ATOM 5135 N N . GLN B 1 304 ? 5.16 2.291 2.365 1 92.38 304 GLN B N 1
ATOM 5136 C CA . GLN B 1 304 ? 6.582 2.568 2.547 1 92.38 304 GLN B CA 1
ATOM 5137 C C . GLN B 1 304 ? 7.336 2.471 1.225 1 92.38 304 GLN B C 1
ATOM 5139 O O . GLN B 1 304 ? 6.781 2.02 0.22 1 92.38 304 GLN B O 1
ATOM 5144 N N . LEU B 1 305 ? 8.531 2.916 1.291 1 95.88 305 LEU B N 1
ATOM 5145 C CA . LEU B 1 305 ? 9.398 2.762 0.132 1 95.88 305 LEU B CA 1
ATOM 5146 C C . LEU B 1 305 ? 10.078 1.395 0.136 1 95.88 305 LEU B C 1
ATOM 5148 O O . LEU B 1 305 ? 10.477 0.899 1.191 1 95.88 305 LEU B O 1
ATOM 5152 N N . THR B 1 306 ? 10.172 0.797 -0.996 1 97.06 306 THR B N 1
ATOM 5153 C CA . THR B 1 306 ? 10.961 -0.413 -1.205 1 97.06 306 THR B CA 1
ATOM 5154 C C . THR B 1 306 ? 12.164 -0.125 -2.094 1 97.06 306 THR B C 1
ATOM 5156 O O . THR B 1 306 ? 12.148 0.82 -2.885 1 97.06 306 THR B O 1
ATOM 5159 N N . VAL B 1 307 ? 13.211 -0.914 -1.923 1 98.5 307 VAL B N 1
ATOM 5160 C CA . VAL B 1 307 ? 14.445 -0.714 -2.674 1 98.5 307 VAL B CA 1
ATOM 5161 C C . VAL B 1 307 ? 14.906 -2.041 -3.273 1 98.5 307 VAL B C 1
ATOM 5163 O O . VAL B 1 307 ? 14.914 -3.066 -2.592 1 98.5 307 VAL B O 1
ATOM 5166 N N . VAL B 1 308 ? 15.188 -2.023 -4.52 1 98.75 308 VAL B N 1
ATOM 5167 C CA . VAL B 1 308 ? 15.898 -3.098 -5.199 1 98.75 308 VAL B CA 1
ATOM 5168 C C . VAL B 1 308 ? 17.172 -2.547 -5.844 1 98.75 308 VAL B C 1
ATOM 5170 O O . VAL B 1 308 ? 17.109 -1.702 -6.742 1 98.75 308 VAL B O 1
ATOM 5173 N N . ALA B 1 309 ? 18.297 -2.943 -5.363 1 98.81 309 ALA B N 1
ATOM 5174 C CA . ALA B 1 309 ? 19.594 -2.584 -5.938 1 98.81 309 ALA B CA 1
ATOM 5175 C C . ALA B 1 309 ? 20.297 -3.805 -6.531 1 98.81 309 ALA B C 1
ATOM 5177 O O . ALA B 1 309 ? 20.469 -4.816 -5.852 1 98.81 309 ALA B O 1
ATOM 5178 N N . ILE B 1 310 ? 20.609 -3.682 -7.781 1 98.69 310 ILE B N 1
ATOM 5179 C CA . ILE B 1 310 ? 21.25 -4.793 -8.477 1 98.69 310 ILE B CA 1
ATOM 5180 C C . ILE B 1 310 ? 22.578 -4.332 -9.062 1 98.69 310 ILE B C 1
ATOM 5182 O O . ILE B 1 310 ? 22.703 -3.193 -9.516 1 98.69 310 ILE B O 1
ATOM 5186 N N . SER B 1 311 ? 23.578 -5.219 -9.086 1 98.62 311 SER B N 1
ATOM 5187 C CA . SER B 1 311 ? 24.875 -4.945 -9.672 1 98.62 311 SER B CA 1
ATOM 5188 C C . SER B 1 311 ? 25.156 -5.879 -10.844 1 98.62 311 SER B C 1
ATOM 5190 O O . SER B 1 311 ? 24.781 -7.047 -10.828 1 98.62 311 SER B O 1
ATOM 5192 N N . SER B 1 312 ? 25.891 -5.402 -11.781 1 97.81 312 SER B N 1
ATOM 5193 C CA . SER B 1 312 ? 26.172 -6.164 -12.992 1 97.81 312 SER B CA 1
ATOM 5194 C C . SER B 1 312 ? 26.984 -7.422 -12.68 1 97.81 312 SER B C 1
ATOM 5196 O O . SER B 1 312 ? 27.047 -8.336 -13.5 1 97.81 312 SER B O 1
ATOM 5198 N N . ASP B 1 313 ? 27.594 -7.543 -11.516 1 97.19 313 ASP B N 1
ATOM 5199 C CA . ASP B 1 313 ? 28.375 -8.719 -11.141 1 97.19 313 ASP B CA 1
ATOM 5200 C C . ASP B 1 313 ? 27.516 -9.742 -10.414 1 97.19 313 ASP B C 1
ATOM 5202 O O . ASP B 1 313 ? 28.016 -10.734 -9.891 1 97.19 313 ASP B O 1
ATOM 5206 N N . GLY B 1 314 ? 26.266 -9.453 -10.281 1 97.56 314 GLY B N 1
ATOM 5207 C CA . GLY B 1 314 ? 25.359 -10.438 -9.711 1 97.56 314 GLY B CA 1
ATOM 5208 C C . GLY B 1 314 ? 25.016 -10.156 -8.258 1 97.56 314 GLY B C 1
ATOM 5209 O O . GLY B 1 314 ? 24.156 -10.828 -7.68 1 97.56 314 GLY B O 1
ATOM 5210 N N . ASN B 1 315 ? 25.641 -9.109 -7.633 1 97.69 315 ASN B N 1
ATOM 5211 C CA . ASN B 1 315 ? 25.281 -8.727 -6.27 1 97.69 315 ASN B CA 1
ATOM 5212 C C . ASN B 1 315 ? 24 -7.914 -6.223 1 97.69 315 ASN B C 1
ATOM 5214 O O . ASN B 1 315 ? 23.625 -7.27 -7.203 1 97.69 315 ASN B O 1
ATOM 5218 N N . PHE B 1 316 ? 23.359 -8.023 -5.078 1 98.5 316 PHE B N 1
ATOM 5219 C CA . PHE B 1 316 ? 22.125 -7.273 -4.973 1 98.5 316 PHE B CA 1
ATOM 5220 C C . PHE B 1 316 ? 21.797 -6.961 -3.514 1 98.5 316 PHE B C 1
ATOM 5222 O O . PHE B 1 316 ? 22.422 -7.512 -2.604 1 98.5 316 PHE B O 1
ATOM 5229 N N . TYR B 1 317 ? 20.984 -5.992 -3.27 1 98.31 317 TYR B N 1
ATOM 5230 C CA . TYR B 1 317 ? 20.438 -5.578 -1.983 1 98.31 317 TYR B CA 1
ATOM 5231 C C . TYR B 1 317 ? 18.969 -5.199 -2.115 1 98.31 317 TYR B C 1
ATOM 5233 O O . TYR B 1 317 ? 18.578 -4.547 -3.084 1 98.31 317 TYR B O 1
ATOM 5241 N N . THR B 1 318 ? 18.109 -5.758 -1.188 1 98.12 318 THR B N 1
ATOM 5242 C CA . THR B 1 318 ? 16.703 -5.426 -1.288 1 98.12 318 THR B CA 1
ATOM 5243 C C . THR B 1 318 ? 16.125 -5.051 0.078 1 98.12 318 THR B C 1
ATOM 5245 O O . THR B 1 318 ? 16.516 -5.625 1.097 1 98.12 318 THR B O 1
ATOM 5248 N N . ILE B 1 319 ? 15.328 -4.074 0.088 1 97.44 319 ILE B N 1
ATOM 5249 C CA . ILE B 1 319 ? 14.367 -3.801 1.157 1 97.44 319 ILE B CA 1
ATOM 5250 C C . ILE B 1 319 ? 12.945 -3.879 0.612 1 97.44 319 ILE B C 1
ATOM 5252 O O . ILE B 1 319 ? 12.406 -2.883 0.125 1 97.44 319 ILE B O 1
ATOM 5256 N N . VAL B 1 320 ? 12.375 -5.039 0.659 1 94 320 VAL B N 1
ATOM 5257 C CA . VAL B 1 320 ? 11 -5.277 0.212 1 94 320 VAL B CA 1
ATOM 5258 C C . VAL B 1 320 ? 10.242 -6.059 1.277 1 94 320 VAL B C 1
ATOM 5260 O O . VAL B 1 320 ? 10.375 -7.281 1.378 1 94 320 VAL B O 1
ATOM 5263 N N . ASP B 1 321 ? 9.648 -5.32 2.223 1 81 321 ASP B N 1
ATOM 5264 C CA . ASP B 1 321 ? 8.953 -5.969 3.328 1 81 321 ASP B CA 1
ATOM 5265 C C . ASP B 1 321 ? 7.453 -5.695 3.266 1 81 321 ASP B C 1
ATOM 5267 O O . ASP B 1 321 ? 7.023 -4.676 2.719 1 81 321 ASP B O 1
#

pLDDT: mean 96.29, std 3.09, range [80.44, 98.94]

Organism: Strongyloides stercoralis (NCBI:txid6248)

Solvent-accessible surface area (backbone atoms only — not comparable to full-atom values): 32593 Å² total; per-residue (Å²): 99,32,50,79,41,74,61,38,69,12,38,70,48,78,37,77,93,74,44,29,30,40,42,32,27,22,19,35,37,39,35,21,84,94,39,33,34,33,38,25,52,16,24,57,78,43,51,66,58,51,52,49,32,36,30,75,76,66,73,39,55,70,84,66,50,58,33,34,36,54,27,46,77,44,55,30,24,44,39,32,52,69,74,44,64,72,86,29,56,50,84,46,69,71,51,43,54,52,48,21,65,63,37,66,39,44,68,47,72,47,49,40,20,50,37,57,51,37,27,30,37,41,39,39,54,81,82,51,31,34,30,41,35,27,60,74,34,46,29,76,64,39,76,81,34,60,84,70,47,52,89,58,34,68,25,57,68,51,33,33,40,48,50,29,64,54,51,78,71,39,43,30,39,34,21,15,27,21,61,72,46,76,63,47,71,66,53,53,50,51,31,44,40,68,45,24,61,85,26,39,72,54,48,80,43,72,44,92,92,37,84,71,27,34,43,37,42,47,91,91,46,24,38,34,28,26,42,81,86,71,95,48,72,67,60,31,53,58,27,44,32,36,36,36,42,60,98,45,74,80,28,48,59,54,54,67,59,38,57,60,15,41,35,36,33,64,82,43,46,35,35,65,83,42,27,26,48,40,68,62,34,53,46,32,61,71,67,32,42,48,71,52,84,60,27,35,40,37,32,46,54,59,80,36,37,29,38,41,34,37,12,48,85,70,50,70,50,68,46,68,129,98,31,50,79,41,75,61,38,69,12,38,69,47,78,36,78,92,74,44,29,31,39,41,32,28,22,20,34,38,40,35,20,83,92,40,33,34,32,39,25,51,16,23,57,78,43,51,67,58,51,51,49,33,36,32,76,76,68,71,38,56,71,83,65,50,57,34,35,36,55,27,44,76,45,57,31,26,44,39,31,53,68,74,44,63,73,86,30,56,51,86,46,69,70,52,43,52,52,49,21,66,64,37,66,38,46,70,48,72,47,49,38,19,49,39,58,51,37,28,32,37,42,40,39,53,80,82,52,32,34,31,42,36,28,60,72,34,45,30,76,64,39,78,81,34,59,84,71,46,53,88,57,35,69,27,58,67,51,34,33,40,48,51,29,63,55,50,78,71,40,43,29,39,33,22,16,27,22,62,72,46,75,64,47,71,67,54,54,49,49,33,43,41,68,45,22,60,85,25,39,71,52,49,81,43,72,45,91,92,37,83,71,27,34,41,37,41,48,93,90,47,25,38,34,28,26,41,79,88,71,96,46,71,67,62,32,54,59,26,44,32,36,35,35,43,61,100,45,75,79,28,48,58,54,52,68,59,37,57,61,15,40,35,37,31,63,81,45,47,35,36,65,82,42,27,26,48,42,67,62,35,52,46,30,60,71,66,31,42,50,73,50,84,58,26,34,42,37,33,46,53,58,81,36,37,28,39,41,34,36,13,48,84,69,51,71,51,67,44,70,127

Radius of gyration: 26.65 Å; Cα contacts (8 Å, |Δi|>4): 1492; chains: 2; bounding box: 68×75×64 Å

InterPro domains:
  IPR001279 Metallo-beta-lactamase [PF00753] (24-84)
  IPR001279 Metallo-beta-lactamase [SM00849] (24-177)
  IPR036866 Ribonuclease Z/Hydroxyacylglutathione hydrolase-like [G3DSA:3.60.15.10] (1-184)
  IPR036866 Ribonuclease Z/Hydroxyacylglutathione hydrolase-like [SSF56281] (22-216)
  IPR039344 Metallo-beta-lactamase domain-containing protein 1 [PTHR23200] (18-189)